Protein AF-U5SC00-F1 (afdb_monomer_lite)

Organism: NCBI:txid1266845

Sequence (698 aa):
MKDIFKDYSLEQFNSDINGLIKDEAVNNIKLFAATDEAKISVVLKPIDDKNFYYGLHPCFSSEKMIDLLFKSKITTGYDFWRVIFKEQIENNWFKISKFKHFDNSFNIEQSELETILLGKSILQMASHFGFRFQCKDTVAEELKGLLARFWREETTDSKYNTNKHYFSKEKTFFCQSGKNQKGTYIDFLGFWPKVIIDKLDKEIHIRIDNNVEPGELSIEKIIESKLKSKKYITLNELYGMSNKSTNLFSEDKFKLRDGNIYYSGTMPRVTEIKYVTDHPSSEQIKYLIMHVERTTFATVDCMDNPMIMLHPLFGEWYKGRPLYDFLLDFDRYEDKMQSEYLYKQKEDDNVNQTVSEEKENENKYQTVYEKKEIENINDYLERSFNTHTVAVSANLETADHYLLVGKRGKGTIDDGEYYCSVNGQSEFNDENVSFYQDSVYEDLPTLDFNSKKRLDLNNEIQRETIAELGISMFEQDWQYYGVSYLSINNKKNDVKSDGESYENASKVSKRRMHFNVLTYNKSYSNFEEVYTNHENVTEKFENSLIEGIRLNLYKDWKEFTKSSIEKISSFAYDHSGIVSFSILSITMVINIINKKSSSDITSMGITDFFEVIVVFLYIVVVTAKWVSNKDVRQHRRTVRFNSRKFKDDASNKNNSLSKLFNKFNFSKHLINKKEEDFQMHVILKVMMGLYFLQKKEK

pLDDT: mean 80.46, std 15.37, range [36.88, 97.94]

Secondary structure (DSSP, 8-state):
-TTTTTSS-HHHHHHHHHHHHTTSSS-EEEEEEE-SSSEEEEEEEE-S-TT--BEE-TT--HHHHHHHHHHTT--SHHHHHHHHHHHHHHH--EE----TT--GGG-S-HHHHHHHHHHHHHHHHHTTEEEEEEE-HHHHHHHHHHHHHHHHHHH-SGGGTT-TTSS-TT-BTTEEEEEETTEEEEEEES---HHHHHHHTTTEEEE--TTS-TTEEEEEE--GGGTTSTTEE-HHHHTT-SSSS-THHHHTT-EE-SSS-----EEEEEEEEEEES--TT-TTEEEEEEEEEEEEHHHHHHHH-GGGGGSGGGGSEETTEEHHHHHHHHHHHHHHHIIIIIS-----TTHHHHHHHHTT-HHHHHHHHHHHHHHHHHHHHTT--S--EEEEEEEEE-TTSPEEEEEEPTTSTTTT-EE-SEEEE--B--TT-THHHHS-GGGS--B-TT-SS-EESHHHHHHHHHHHH----BSSSPEEEEEEEEE--THHHHTTSTT--GGG--------EEEEEEEEEEBSS-HHHHHHHGGGSTTTTTEEEEEEEEEEEESSHHHHHHHHHHHHHHHHHHTHHHHHHHHHHHHHHHHHHHHHTSS-GGG--HHHHHHHHHHHHHHHHHHHHHHHTHHHHHTEEEEEEEHHHHHHHHHSSS-HHHHHHHHHHHGGGGS-S-PPP--B-HHHHHHHHHHHHHHH--

Structure (mmCIF, N/CA/C/O backbone):
data_AF-U5SC00-F1
#
_entry.id   AF-U5SC00-F1
#
loop_
_atom_site.group_PDB
_atom_site.id
_atom_site.type_symbol
_atom_site.label_atom_id
_atom_site.label_alt_id
_atom_site.label_comp_id
_atom_site.label_asym_id
_atom_site.label_entity_id
_atom_site.label_seq_id
_atom_site.pdbx_PDB_ins_code
_atom_site.Cartn_x
_atom_site.Cartn_y
_atom_site.Cartn_z
_atom_site.occupancy
_atom_site.B_iso_or_equiv
_atom_site.auth_seq_id
_atom_site.auth_comp_id
_atom_site.auth_asym_id
_atom_site.auth_atom_id
_atom_site.pdbx_PDB_model_num
ATOM 1 N N . MET A 1 1 ? -19.521 6.634 19.846 1.00 52.59 1 MET A N 1
ATOM 2 C CA . MET A 1 1 ? -19.533 7.129 18.449 1.00 52.59 1 MET A CA 1
ATOM 3 C C . MET A 1 1 ? -20.313 8.423 18.406 1.00 52.59 1 MET A C 1
ATOM 5 O O . MET A 1 1 ? -19.688 9.430 18.128 1.00 52.59 1 MET A O 1
ATOM 9 N N . LYS A 1 2 ? -21.604 8.409 18.793 1.00 47.53 2 LYS A N 1
ATOM 10 C CA . LYS A 1 2 ? -22.436 9.610 19.006 1.00 47.53 2 LYS A CA 1
ATOM 11 C C . LYS A 1 2 ? -21.741 10.724 19.807 1.00 47.53 2 LYS A C 1
ATOM 13 O O . LYS A 1 2 ? -22.011 11.889 19.559 1.00 47.53 2 LYS A O 1
ATOM 18 N N . ASP A 1 3 ? -20.841 10.385 20.732 1.00 52.66 3 ASP A N 1
ATOM 19 C CA . ASP A 1 3 ? -20.200 11.362 21.609 1.00 52.66 3 ASP A CA 1
ATOM 20 C C . ASP A 1 3 ? -18.695 11.611 21.267 1.00 52.66 3 ASP A C 1
ATOM 22 O O . ASP A 1 3 ? -18.037 12.339 22.011 1.00 52.66 3 ASP A O 1
ATOM 26 N N . ILE A 1 4 ? -18.143 11.069 20.149 1.00 60.84 4 ILE A N 1
ATOM 27 C CA . ILE A 1 4 ? -16.684 11.137 19.812 1.00 60.84 4 ILE A CA 1
ATOM 28 C C . ILE A 1 4 ? -16.297 12.554 19.445 1.00 60.84 4 ILE A C 1
ATOM 30 O O . ILE A 1 4 ? -15.314 13.091 19.960 1.00 60.84 4 ILE A O 1
ATOM 34 N N . PHE A 1 5 ? -17.089 13.140 18.550 1.00 64.44 5 PHE A N 1
ATOM 35 C CA . PHE A 1 5 ? -16.853 14.467 17.996 1.00 64.44 5 PHE A CA 1
ATOM 36 C C . PHE A 1 5 ? -17.624 15.567 18.726 1.00 64.44 5 PHE A C 1
ATOM 38 O O . PHE A 1 5 ? -17.497 16.733 18.372 1.00 64.44 5 PHE A O 1
ATOM 45 N N . LYS A 1 6 ? -18.358 15.218 19.790 1.00 65.75 6 LYS A N 1
ATOM 46 C CA . LYS A 1 6 ? -19.123 16.178 20.591 1.00 65.75 6 LYS A CA 1
ATOM 47 C C . LYS A 1 6 ? -18.227 17.175 21.331 1.00 65.75 6 LYS A C 1
ATOM 49 O O . LYS A 1 6 ? -18.517 18.353 21.363 1.00 65.75 6 LYS A O 1
ATOM 54 N N . ASP A 1 7 ? -17.111 16.707 21.893 1.00 67.12 7 ASP A N 1
ATOM 55 C CA . ASP A 1 7 ? -16.154 17.560 22.623 1.00 67.12 7 ASP A CA 1
ATOM 56 C C . ASP A 1 7 ? -14.838 17.776 21.840 1.00 67.12 7 ASP A C 1
ATOM 58 O O . ASP A 1 7 ? -13.871 18.330 22.374 1.00 67.12 7 ASP A O 1
ATOM 62 N N . TYR A 1 8 ? -14.731 17.246 20.617 1.00 75.50 8 TYR A N 1
ATOM 63 C CA . TYR A 1 8 ? -13.475 17.189 19.867 1.00 75.50 8 TYR A CA 1
ATOM 64 C C . TYR A 1 8 ? -13.745 17.181 18.361 1.00 75.50 8 TYR A C 1
ATOM 66 O O . TYR A 1 8 ? -13.975 16.125 17.785 1.00 75.50 8 TYR A O 1
ATOM 74 N N . SER A 1 9 ? -13.746 18.356 17.726 1.00 80.12 9 SER A N 1
ATOM 75 C CA . SER A 1 9 ? -14.148 18.500 16.322 1.00 80.12 9 SER A CA 1
ATOM 76 C C . SER A 1 9 ? -13.237 17.743 15.348 1.00 80.12 9 SER A C 1
ATOM 78 O O . SER A 1 9 ? -12.054 17.506 15.611 1.00 80.12 9 SER A O 1
ATOM 80 N N . LEU A 1 10 ? -13.783 17.412 14.174 1.00 86.19 10 LEU A N 1
ATOM 81 C CA . LEU A 1 10 ? -13.036 16.797 13.073 1.00 86.19 10 LEU A CA 1
ATOM 82 C C . LEU A 1 10 ? -11.806 17.627 12.664 1.00 86.19 10 LEU A C 1
ATOM 84 O O . LEU A 1 10 ? -10.724 17.088 12.439 1.00 86.19 10 LEU A O 1
ATOM 88 N N . GLU A 1 11 ? -11.958 18.951 12.635 1.00 85.12 11 GLU A N 1
ATOM 89 C CA . GLU A 1 11 ? -10.871 19.894 12.372 1.00 85.12 11 GLU A CA 1
ATOM 90 C C . GLU A 1 11 ? -9.758 19.796 13.427 1.00 85.12 11 GLU A C 1
ATOM 92 O O . GLU A 1 11 ? -8.579 19.717 13.074 1.00 85.12 11 GLU A O 1
ATOM 97 N N . GLN A 1 12 ? -10.115 19.733 14.717 1.00 83.62 12 GLN A N 1
ATOM 98 C CA . GLN A 1 12 ? -9.138 19.581 15.797 1.00 83.62 12 GLN A CA 1
ATOM 99 C C . GLN A 1 12 ? -8.414 18.232 15.707 1.00 83.62 12 GLN A C 1
ATOM 101 O O . GLN A 1 12 ? -7.193 18.191 15.862 1.00 83.62 12 GLN A O 1
ATOM 106 N N . PHE A 1 13 ? -9.137 17.147 15.404 1.00 87.62 13 PHE A N 1
ATOM 107 C CA . PHE A 1 13 ? -8.545 15.826 15.175 1.00 87.62 13 PHE A CA 1
ATOM 108 C C . PHE A 1 13 ? -7.519 15.868 14.034 1.00 87.62 13 PHE A C 1
ATOM 110 O O . PHE A 1 13 ? -6.383 15.420 14.203 1.00 87.62 13 PHE A O 1
ATOM 117 N N . ASN A 1 14 ? -7.884 16.462 12.895 1.00 90.00 14 ASN A N 1
ATOM 118 C CA . ASN A 1 14 ? -6.987 16.616 11.751 1.00 90.00 14 ASN A CA 1
ATOM 119 C C . ASN A 1 14 ? -5.764 17.476 12.088 1.00 90.00 14 ASN A C 1
ATOM 121 O O . ASN A 1 14 ? -4.651 17.128 11.691 1.00 90.00 14 ASN A O 1
ATOM 125 N N . SER A 1 15 ? -5.940 18.575 12.823 1.00 86.88 15 SER A N 1
ATOM 126 C CA . SER A 1 15 ? -4.836 19.434 13.266 1.00 86.88 15 SER A CA 1
ATOM 127 C C . SER A 1 15 ? -3.856 18.675 14.167 1.00 86.88 15 SER A C 1
ATOM 129 O O . SER A 1 15 ? -2.646 18.688 13.923 1.00 86.88 15 SER A O 1
ATOM 131 N N . ASP A 1 16 ? -4.364 17.973 15.182 1.00 86.12 16 ASP A N 1
ATOM 132 C CA . ASP A 1 16 ? -3.537 17.242 16.144 1.00 86.12 16 ASP A CA 1
ATOM 133 C C . ASP A 1 16 ? -2.771 16.094 15.468 1.00 86.12 16 ASP A C 1
ATOM 135 O O . ASP A 1 16 ? -1.564 15.957 15.689 1.00 86.12 16 ASP A O 1
ATOM 139 N N . ILE A 1 17 ? -3.428 15.315 14.595 1.00 89.56 17 ILE A N 1
ATOM 140 C CA . ILE A 1 17 ? -2.780 14.234 13.837 1.00 89.56 17 ILE A CA 1
ATOM 141 C C . ILE A 1 17 ? -1.730 14.785 12.865 1.00 89.56 17 ILE A C 1
ATOM 143 O O . ILE A 1 17 ? -0.603 14.291 12.864 1.00 89.56 17 ILE A O 1
ATOM 147 N N . ASN A 1 18 ? -2.035 15.826 12.082 1.00 88.25 18 ASN A N 1
ATOM 148 C CA . ASN A 1 18 ? -1.049 16.415 11.165 1.00 88.25 18 ASN A CA 1
ATOM 149 C C . ASN A 1 18 ? 0.158 17.000 11.911 1.00 88.25 18 ASN A C 1
ATOM 151 O O . ASN A 1 18 ? 1.280 16.941 11.410 1.00 88.25 18 ASN A O 1
ATOM 155 N N . GLY A 1 19 ? -0.040 17.506 13.133 1.00 86.12 19 GLY A N 1
ATOM 156 C CA . GLY A 1 19 ? 1.055 17.912 14.012 1.00 86.12 19 GLY A CA 1
ATOM 157 C C . GLY A 1 19 ? 1.974 16.755 14.429 1.00 86.12 19 GLY A C 1
ATOM 158 O O . GLY A 1 19 ? 3.167 16.982 14.631 1.00 86.12 19 GLY A O 1
ATOM 159 N N . LEU A 1 20 ? 1.443 15.531 14.532 1.00 86.19 20 LEU A N 1
ATOM 160 C CA . LEU A 1 20 ? 2.174 14.325 14.944 1.00 86.19 20 LEU A CA 1
ATOM 161 C C . LEU A 1 20 ? 2.947 13.643 13.817 1.00 86.19 20 LEU A C 1
ATOM 163 O O . LEU A 1 20 ? 3.914 12.942 14.105 1.00 86.19 20 LEU A O 1
ATOM 167 N N . ILE A 1 21 ? 2.511 13.808 12.569 1.00 88.25 21 ILE A N 1
ATOM 168 C CA . ILE A 1 21 ? 3.099 13.119 11.407 1.00 88.25 21 ILE A CA 1
ATOM 169 C C . ILE A 1 21 ? 3.927 14.048 10.515 1.00 88.25 21 ILE A C 1
ATOM 171 O O . ILE A 1 21 ? 4.448 13.630 9.490 1.00 88.25 21 ILE A O 1
ATOM 175 N N . LYS A 1 22 ? 4.043 15.333 10.871 1.00 84.56 22 LYS A N 1
ATOM 176 C CA . LYS A 1 22 ? 4.658 16.364 10.019 1.00 84.56 22 LYS A CA 1
ATOM 177 C C . LYS A 1 22 ? 6.087 16.042 9.551 1.00 84.56 22 LYS A C 1
ATOM 179 O O . LYS A 1 22 ? 6.480 16.547 8.504 1.00 84.56 22 LYS A O 1
ATOM 184 N N . ASP A 1 23 ? 6.827 15.251 10.329 1.00 82.81 23 ASP A N 1
ATOM 185 C CA . ASP A 1 23 ? 8.231 14.889 10.094 1.00 82.81 23 ASP A CA 1
ATOM 186 C C . ASP A 1 23 ? 8.385 13.453 9.540 1.00 82.81 23 ASP A C 1
ATOM 188 O O . ASP A 1 23 ? 9.501 12.951 9.418 1.00 82.81 23 ASP A O 1
ATOM 192 N N . GLU A 1 24 ? 7.276 12.774 9.228 1.00 85.19 24 GLU A N 1
ATOM 193 C CA . GLU A 1 24 ? 7.261 11.402 8.706 1.00 85.19 24 GLU A CA 1
ATOM 194 C C . GLU A 1 24 ? 7.259 11.377 7.173 1.00 85.19 24 GLU A C 1
ATOM 196 O O . GLU A 1 24 ? 7.044 12.395 6.517 1.00 85.19 24 GLU A O 1
ATOM 201 N N . ALA A 1 25 ? 7.520 10.207 6.576 1.00 82.12 25 ALA A N 1
ATOM 202 C CA . ALA A 1 25 ? 7.511 10.057 5.117 1.00 82.12 25 ALA A CA 1
ATOM 203 C C . ALA A 1 25 ? 6.129 10.385 4.529 1.00 82.12 25 ALA A C 1
ATOM 205 O O . ALA A 1 25 ? 6.012 11.105 3.539 1.00 82.12 25 ALA A O 1
ATOM 206 N N . VAL A 1 26 ? 5.087 9.887 5.190 1.00 85.81 26 VAL A N 1
ATOM 207 C CA . VAL A 1 26 ? 3.710 10.326 5.008 1.00 85.81 26 VAL A CA 1
ATOM 208 C C . VAL A 1 26 ? 3.458 11.471 5.982 1.00 85.81 26 VAL A C 1
ATOM 210 O O . VAL A 1 26 ? 3.381 11.263 7.187 1.00 85.81 26 VAL A O 1
ATOM 213 N N . ASN A 1 27 ? 3.307 12.683 5.459 1.00 85.06 27 ASN A N 1
ATOM 214 C CA . ASN A 1 27 ? 3.273 13.912 6.262 1.00 85.06 27 ASN A CA 1
ATOM 215 C C . ASN A 1 27 ? 1.967 14.713 6.117 1.00 85.06 27 ASN A C 1
ATOM 217 O O . ASN A 1 27 ? 1.901 15.883 6.526 1.00 85.06 27 ASN A O 1
ATOM 221 N N . ASN A 1 28 ? 0.946 14.097 5.516 1.00 90.62 28 ASN A N 1
ATOM 222 C CA . ASN A 1 28 ? -0.403 14.626 5.426 1.00 90.62 28 ASN A CA 1
ATOM 223 C C . ASN A 1 28 ? -1.436 13.494 5.536 1.00 90.62 28 ASN A C 1
ATOM 225 O O . ASN A 1 28 ? -1.425 12.536 4.765 1.00 90.62 28 ASN A O 1
ATOM 229 N N . ILE A 1 29 ? -2.361 13.634 6.479 1.00 92.06 29 ILE A N 1
ATOM 230 C CA . ILE A 1 29 ? -3.550 12.790 6.580 1.00 92.06 29 ILE A CA 1
ATOM 231 C C . ILE A 1 29 ? -4.717 13.652 7.031 1.00 92.06 29 ILE A C 1
ATOM 233 O O . ILE A 1 29 ? -4.581 14.489 7.927 1.00 92.06 29 ILE A O 1
ATOM 237 N N . LYS A 1 30 ? -5.878 13.455 6.417 1.00 92.44 30 LYS A N 1
ATOM 238 C CA . LYS A 1 30 ? -7.106 14.111 6.857 1.00 92.44 30 LYS A CA 1
ATOM 239 C C . LYS A 1 30 ? -8.255 13.129 6.867 1.00 92.44 30 LYS A C 1
ATOM 241 O O . LYS A 1 30 ? -8.535 12.481 5.863 1.00 92.44 30 LYS A O 1
ATOM 246 N N . LEU A 1 31 ? -8.939 13.059 7.999 1.00 94.38 31 LEU A N 1
ATOM 247 C CA . LEU A 1 31 ? -10.283 12.521 8.101 1.00 94.38 31 LEU A CA 1
ATOM 248 C C . LEU A 1 31 ? -11.230 13.588 7.537 1.00 94.38 31 LEU A C 1
ATOM 250 O O . LEU A 1 31 ? -11.350 14.669 8.109 1.00 94.38 31 LEU A O 1
ATOM 254 N N . PHE A 1 32 ? -11.839 13.332 6.382 1.00 93.56 32 PHE A N 1
ATOM 255 C CA . PHE A 1 32 ? -12.700 14.314 5.705 1.00 93.56 32 PHE A CA 1
ATOM 256 C C . PHE A 1 32 ? -14.188 14.033 5.912 1.00 93.56 32 PHE A C 1
ATOM 258 O O . PHE A 1 32 ? -15.024 14.872 5.596 1.00 93.56 32 PHE A O 1
ATOM 265 N N . ALA A 1 33 ? -14.518 12.863 6.457 1.00 91.81 33 ALA A N 1
ATOM 266 C CA . ALA A 1 33 ? -15.856 12.526 6.898 1.00 91.81 33 ALA A CA 1
ATOM 267 C C . ALA A 1 33 ? -15.788 11.601 8.107 1.00 91.81 33 ALA A C 1
ATOM 269 O O . ALA A 1 33 ? -14.998 10.652 8.124 1.00 91.81 33 ALA A O 1
ATOM 270 N N . ALA A 1 34 ? -16.628 11.857 9.104 1.00 89.81 34 ALA A N 1
ATOM 271 C CA . ALA A 1 34 ? -16.665 11.058 10.316 1.00 89.81 34 ALA A CA 1
ATOM 272 C C . ALA A 1 34 ? -18.096 10.764 10.772 1.00 89.81 34 ALA A C 1
ATOM 274 O O . ALA A 1 34 ? -19.040 11.513 10.511 1.00 89.81 34 ALA A O 1
ATOM 275 N N . THR A 1 35 ? -18.237 9.646 11.477 1.00 82.88 35 THR A N 1
ATOM 276 C CA . THR A 1 35 ? -19.487 9.259 12.130 1.00 82.88 35 THR A CA 1
ATOM 277 C C . THR A 1 35 ? -19.681 10.107 13.380 1.00 82.88 35 THR A C 1
ATOM 279 O O . THR A 1 35 ? -18.837 10.085 14.278 1.00 82.88 35 THR A O 1
ATOM 282 N N . ASP A 1 36 ? -20.795 10.827 13.437 1.00 78.25 36 ASP A N 1
ATOM 283 C CA . ASP A 1 36 ? -21.226 11.674 14.548 1.00 78.25 36 ASP A CA 1
ATOM 284 C C . ASP A 1 36 ? -22.565 11.154 15.112 1.00 78.25 36 ASP A C 1
ATOM 286 O O . ASP A 1 36 ? -22.657 9.987 15.511 1.00 78.25 36 ASP A O 1
ATOM 290 N N . GLU A 1 37 ? -23.609 11.987 15.165 1.00 71.50 37 GLU A N 1
ATOM 291 C CA . GLU A 1 37 ? -24.974 11.544 15.459 1.00 71.50 37 GLU A CA 1
ATOM 292 C C . GLU A 1 37 ? -25.574 10.689 14.334 1.00 71.50 37 GLU A C 1
ATOM 294 O O . GLU A 1 37 ? -26.415 9.827 14.606 1.00 71.50 37 GLU A O 1
ATOM 299 N N . ALA A 1 38 ? -25.131 10.890 13.091 1.00 72.56 38 ALA A N 1
ATOM 300 C CA . ALA A 1 38 ? -25.571 10.120 11.939 1.00 72.56 38 ALA A CA 1
ATOM 301 C C . ALA A 1 38 ? -24.686 8.884 11.724 1.00 72.56 38 ALA A C 1
ATOM 303 O O . ALA A 1 38 ? -23.466 8.923 11.899 1.00 72.56 38 ALA A O 1
ATOM 304 N N . LYS A 1 39 ? -25.282 7.773 11.272 1.00 85.19 39 LYS A N 1
ATOM 305 C CA . LYS A 1 39 ? -24.492 6.644 10.750 1.00 85.19 39 LYS A CA 1
ATOM 306 C C . LYS A 1 39 ? -23.832 7.076 9.443 1.00 85.19 39 LYS A C 1
ATOM 308 O O . LYS A 1 39 ? -24.478 7.724 8.628 1.00 85.19 39 LYS A O 1
ATOM 313 N N . ILE A 1 40 ? -22.591 6.673 9.198 1.00 89.31 40 ILE A N 1
ATOM 314 C CA . ILE A 1 40 ? -21.969 6.857 7.884 1.00 89.31 40 ILE A CA 1
ATOM 315 C C . ILE A 1 40 ? -22.128 5.589 7.044 1.00 89.31 40 ILE A C 1
ATOM 317 O O . ILE A 1 40 ? -22.055 4.468 7.550 1.00 89.31 40 ILE A O 1
ATOM 321 N N . SER A 1 41 ? -22.375 5.771 5.754 1.00 91.50 41 SER A N 1
ATOM 322 C CA . SER A 1 41 ? -22.471 4.701 4.774 1.00 91.50 41 SER A CA 1
ATOM 323 C C . SER A 1 41 ? -21.573 5.044 3.598 1.00 91.50 41 SER A C 1
ATOM 325 O O . SER A 1 41 ? -21.760 6.089 2.978 1.00 91.50 41 SER A O 1
ATOM 327 N N . VAL A 1 42 ? -20.601 4.185 3.305 1.00 94.75 42 VAL A N 1
ATOM 328 C CA . VAL A 1 42 ? -19.637 4.396 2.221 1.00 94.75 42 VAL A CA 1
ATOM 329 C C . VAL A 1 42 ? -19.865 3.330 1.165 1.00 94.75 42 VAL A C 1
ATOM 331 O O . VAL A 1 42 ? -19.912 2.146 1.487 1.00 94.75 42 VAL A O 1
ATOM 334 N N . VAL A 1 43 ? -20.034 3.753 -0.084 1.00 95.75 43 VAL A N 1
ATOM 335 C CA . VAL A 1 43 ? -20.238 2.850 -1.220 1.00 95.75 43 VAL A CA 1
ATOM 336 C C . VAL A 1 43 ? -19.346 3.236 -2.379 1.00 95.75 43 VAL A C 1
ATOM 338 O O . VAL A 1 43 ? -19.065 4.418 -2.596 1.00 95.75 43 VAL A O 1
ATOM 341 N N . LEU A 1 44 ? -18.960 2.234 -3.159 1.00 97.56 44 LEU A N 1
ATOM 342 C CA . LEU A 1 44 ? -18.310 2.452 -4.440 1.00 97.56 44 LEU A CA 1
ATOM 343 C C . LEU A 1 44 ? -19.360 2.473 -5.554 1.00 97.56 44 LEU A C 1
ATOM 345 O O . LEU A 1 44 ? -20.309 1.685 -5.561 1.00 97.56 44 LEU A O 1
ATOM 349 N N . LYS A 1 45 ? -19.188 3.381 -6.512 1.00 96.75 45 LYS A N 1
ATOM 350 C CA . LYS A 1 45 ? -20.005 3.460 -7.721 1.00 96.75 45 LYS A CA 1
ATOM 351 C C . LYS A 1 45 ? -19.100 3.421 -8.955 1.00 96.75 45 LYS A C 1
ATOM 353 O O . LYS A 1 45 ? -18.494 4.443 -9.277 1.00 96.75 45 LYS A O 1
ATOM 358 N N . PRO A 1 46 ? -19.018 2.273 -9.645 1.00 96.00 46 PRO A N 1
ATOM 359 C CA . PRO A 1 46 ? -18.300 2.157 -10.907 1.00 96.00 46 PRO A CA 1
ATOM 360 C C . PRO A 1 46 ? -18.783 3.189 -11.930 1.00 96.00 46 PRO A C 1
ATOM 362 O O . PRO A 1 46 ? -19.970 3.536 -11.957 1.00 96.00 46 PRO A O 1
ATOM 365 N N . ILE A 1 47 ? -17.873 3.673 -12.773 1.00 93.50 47 ILE A N 1
ATOM 366 C CA . ILE A 1 47 ? -18.238 4.412 -13.985 1.00 93.50 47 ILE A CA 1
ATOM 367 C C . ILE A 1 47 ? -19.008 3.507 -14.961 1.00 93.50 47 ILE A C 1
ATOM 369 O O . ILE A 1 47 ? -18.894 2.283 -14.924 1.00 93.50 47 ILE A O 1
ATOM 373 N N . ASP A 1 48 ? -19.777 4.114 -15.865 1.00 90.12 48 ASP A N 1
ATOM 374 C CA . ASP A 1 48 ? -20.622 3.359 -16.800 1.00 90.12 48 ASP A CA 1
ATOM 375 C C . ASP A 1 48 ? -19.812 2.593 -17.868 1.00 90.12 48 ASP A C 1
ATOM 377 O O . ASP A 1 48 ? -20.303 1.610 -18.430 1.00 90.12 48 ASP A O 1
ATOM 381 N N . ASP A 1 49 ? -18.570 3.011 -18.152 1.00 91.31 49 ASP A N 1
ATOM 382 C CA . ASP A 1 49 ? -17.695 2.325 -19.108 1.00 91.31 49 ASP A CA 1
ATOM 383 C C . ASP A 1 49 ? -17.042 1.081 -18.487 1.00 91.31 49 ASP A C 1
ATOM 385 O O . ASP A 1 49 ? -15.966 1.118 -17.885 1.00 91.31 49 ASP A O 1
ATOM 389 N N . LYS A 1 50 ? -17.708 -0.055 -18.693 1.00 87.81 50 LYS A N 1
ATOM 390 C CA . LYS A 1 50 ? -17.314 -1.380 -18.200 1.00 87.81 50 LYS A CA 1
ATOM 391 C C . LYS A 1 50 ? -16.024 -1.942 -18.786 1.00 87.81 50 LYS A C 1
ATOM 393 O O . LYS A 1 50 ? -15.545 -2.946 -18.274 1.00 87.81 50 LYS A O 1
ATOM 398 N N . ASN A 1 51 ? -15.468 -1.348 -19.840 1.00 89.69 51 ASN A N 1
ATOM 399 C CA . ASN A 1 51 ? -14.233 -1.819 -20.479 1.00 89.69 51 ASN A CA 1
ATOM 400 C C . ASN A 1 51 ? -13.061 -0.860 -20.255 1.00 89.69 51 ASN A C 1
ATOM 402 O O . ASN A 1 51 ? -11.953 -1.109 -20.729 1.00 89.69 51 ASN A O 1
ATOM 406 N N . PHE A 1 52 ? -13.295 0.240 -19.544 1.00 93.44 52 PHE A N 1
ATOM 407 C CA . PHE A 1 52 ? -12.254 1.204 -19.259 1.00 93.44 52 PHE A CA 1
ATOM 408 C C . PHE A 1 52 ? -11.356 0.731 -18.110 1.00 93.44 52 PHE A C 1
ATOM 410 O O . PHE A 1 52 ? -11.835 0.211 -17.095 1.00 93.44 52 PHE A O 1
ATOM 417 N N . TYR A 1 53 ? -10.056 0.944 -18.301 1.00 94.88 53 TYR A N 1
ATOM 418 C CA . TYR A 1 53 ? -9.010 0.827 -17.295 1.00 94.88 53 TYR A CA 1
ATOM 419 C C . TYR A 1 53 ? -8.161 2.091 -17.380 1.00 94.88 53 TYR A C 1
ATOM 421 O O . TYR A 1 53 ? -7.720 2.474 -18.465 1.00 94.88 53 TYR A O 1
ATOM 429 N N . TYR A 1 54 ? -7.951 2.727 -16.238 1.00 96.19 54 TYR A N 1
ATOM 430 C CA . TYR A 1 54 ? -6.988 3.790 -16.058 1.00 96.19 54 TYR A CA 1
ATOM 431 C C . TYR A 1 54 ? -5.591 3.195 -15.902 1.00 96.19 54 TYR A C 1
ATOM 433 O O . TYR A 1 54 ? -5.352 2.316 -15.076 1.00 96.19 54 TYR A O 1
ATOM 441 N N . GLY A 1 55 ? -4.665 3.707 -16.693 1.00 95.75 55 GLY A N 1
ATOM 442 C CA . GLY A 1 55 ? -3.297 3.247 -16.791 1.00 95.75 55 GLY A CA 1
ATOM 443 C C . GLY A 1 55 ? -3.134 1.991 -17.633 1.00 95.75 55 GLY A C 1
ATOM 444 O O . GLY A 1 55 ? -3.764 1.833 -18.679 1.00 95.75 55 GLY A O 1
ATOM 445 N N . LEU A 1 56 ? -2.228 1.127 -17.187 1.00 95.62 56 LEU A N 1
ATOM 446 C CA . LEU A 1 56 ? -1.848 -0.110 -17.847 1.00 95.62 56 LEU A CA 1
ATOM 447 C C . LEU A 1 56 ? -2.949 -1.164 -17.704 1.00 95.62 56 LEU A C 1
ATOM 449 O O . LEU A 1 56 ? -3.361 -1.491 -16.591 1.00 95.62 56 LEU A O 1
ATOM 453 N N . HIS A 1 57 ? -3.377 -1.737 -18.826 1.00 95.00 57 HIS A N 1
ATOM 454 C CA . HIS A 1 57 ? -4.376 -2.802 -18.878 1.00 95.00 57 HIS A CA 1
ATOM 455 C C . HIS A 1 57 ? -3.913 -4.070 -18.123 1.00 95.00 57 HIS A C 1
ATOM 457 O O . HIS A 1 57 ? -2.762 -4.478 -18.295 1.00 95.00 57 HIS A O 1
ATOM 463 N N . PRO A 1 58 ? -4.785 -4.761 -17.357 1.00 92.38 58 PRO A N 1
ATOM 464 C CA . PRO A 1 58 ? -4.400 -5.941 -16.564 1.00 92.38 58 PRO A CA 1
ATOM 465 C C . PRO A 1 58 ? -3.884 -7.124 -17.398 1.00 92.38 58 PRO A C 1
ATOM 467 O O . PRO A 1 58 ? -3.011 -7.853 -16.940 1.00 92.38 58 PRO A O 1
ATOM 470 N N . CYS A 1 59 ? -4.332 -7.273 -18.653 1.00 91.50 59 CYS A N 1
ATOM 471 C CA . CYS A 1 59 ? -3.773 -8.272 -19.582 1.00 91.50 59 CYS A CA 1
ATOM 472 C C . CYS A 1 59 ? -2.289 -8.061 -19.929 1.00 91.50 59 CYS A C 1
ATOM 474 O O . CYS A 1 59 ? -1.678 -8.949 -20.525 1.00 91.50 59 CYS A O 1
ATOM 476 N N . PHE A 1 60 ? -1.704 -6.897 -19.628 1.00 92.44 60 PHE A N 1
ATOM 477 C CA . PHE A 1 60 ? -0.271 -6.691 -19.797 1.00 92.44 60 PHE A CA 1
ATOM 478 C C . PHE A 1 60 ? 0.477 -7.381 -18.646 1.00 92.44 60 PHE A C 1
ATOM 480 O O . PHE A 1 60 ? 0.784 -6.777 -17.618 1.00 92.44 60 PHE A O 1
ATOM 487 N N . SER A 1 61 ? 0.724 -8.681 -18.808 1.00 88.69 61 SER A N 1
ATOM 488 C CA . SER A 1 61 ? 1.357 -9.520 -17.790 1.00 88.69 61 SER A CA 1
ATOM 489 C C . SER A 1 61 ? 2.881 -9.354 -17.733 1.00 88.69 61 SER A C 1
ATOM 491 O O . SER A 1 61 ? 3.507 -8.744 -18.609 1.00 88.69 61 SER A O 1
ATOM 493 N N . SER A 1 62 ? 3.505 -9.940 -16.709 1.00 86.88 62 SER A N 1
ATOM 494 C CA . SER A 1 62 ? 4.966 -10.025 -16.611 1.00 86.88 62 SER A CA 1
ATOM 495 C C . SER A 1 62 ? 5.568 -10.825 -17.771 1.00 86.88 62 SER A C 1
ATOM 497 O O . SER A 1 62 ? 6.614 -10.443 -18.287 1.00 86.88 62 SER A O 1
ATOM 499 N N . GLU A 1 63 ? 4.896 -11.870 -18.262 1.00 87.69 63 GLU A N 1
ATOM 500 C CA . GLU A 1 63 ? 5.326 -12.622 -19.446 1.00 87.69 63 GLU A CA 1
ATOM 501 C C . GLU A 1 63 ? 5.299 -11.742 -20.697 1.00 87.69 63 GLU A C 1
ATOM 503 O O . GLU A 1 63 ? 6.265 -11.725 -21.455 1.00 87.69 63 GLU A O 1
ATOM 508 N N . LYS A 1 64 ? 4.237 -10.947 -20.893 1.00 90.75 64 LYS A N 1
ATOM 509 C CA . LYS A 1 64 ? 4.149 -10.000 -22.017 1.00 90.75 64 LYS A CA 1
ATOM 510 C C . LYS A 1 64 ? 5.246 -8.935 -21.938 1.00 90.75 64 LYS A C 1
ATOM 512 O O . LYS A 1 64 ? 5.825 -8.587 -22.968 1.00 90.75 64 LYS A O 1
ATOM 517 N N . MET A 1 65 ? 5.561 -8.445 -20.738 1.00 92.44 65 MET A N 1
ATOM 518 C CA . MET A 1 65 ? 6.684 -7.533 -20.504 1.00 92.44 65 MET A CA 1
ATOM 519 C C . MET A 1 65 ? 8.026 -8.181 -20.885 1.00 92.44 65 MET A C 1
ATOM 521 O O . MET A 1 65 ? 8.807 -7.576 -21.619 1.00 92.44 65 MET A O 1
ATOM 525 N N . ILE A 1 66 ? 8.294 -9.405 -20.417 1.00 89.06 66 ILE A N 1
ATOM 526 C CA . ILE A 1 66 ? 9.522 -10.160 -20.722 1.00 89.06 66 ILE A CA 1
ATOM 527 C C . ILE A 1 66 ? 9.635 -10.394 -22.232 1.00 89.06 66 ILE A C 1
ATOM 529 O O . ILE A 1 66 ? 10.666 -10.081 -22.832 1.00 89.06 66 ILE A O 1
ATOM 533 N N . ASP A 1 67 ? 8.557 -10.852 -22.862 1.00 88.81 67 ASP A N 1
ATOM 534 C CA . ASP A 1 67 ? 8.474 -11.058 -24.305 1.00 88.81 67 ASP A CA 1
ATOM 535 C C . ASP A 1 67 ? 8.799 -9.776 -25.072 1.00 88.81 67 ASP A C 1
ATOM 537 O O . ASP A 1 67 ? 9.625 -9.785 -25.987 1.00 88.81 67 ASP A O 1
ATOM 541 N N . LEU A 1 68 ? 8.193 -8.654 -24.678 1.00 91.38 68 LEU A N 1
ATOM 542 C CA . LEU A 1 68 ? 8.432 -7.359 -25.304 1.00 91.38 68 LEU A CA 1
ATOM 543 C C . LEU A 1 68 ? 9.908 -6.963 -25.205 1.00 91.38 68 LEU A C 1
ATOM 545 O O . LEU A 1 68 ? 10.491 -6.555 -26.214 1.00 91.38 68 LEU A O 1
ATOM 549 N N . LEU A 1 69 ? 10.518 -7.107 -24.026 1.00 88.75 69 LEU A N 1
ATOM 550 C CA . LEU A 1 69 ? 11.893 -6.678 -23.768 1.00 88.75 69 LEU A CA 1
ATOM 551 C C . LEU A 1 69 ? 12.939 -7.556 -24.473 1.00 88.75 69 LEU A C 1
ATOM 553 O O . LEU A 1 69 ? 13.899 -7.024 -25.034 1.00 88.75 69 LEU A O 1
ATOM 557 N N . PHE A 1 70 ? 12.757 -8.880 -24.492 1.00 85.88 70 PHE A N 1
ATOM 558 C CA . PHE A 1 70 ? 13.775 -9.817 -24.987 1.00 85.88 70 PHE A CA 1
ATOM 559 C C . PHE A 1 70 ? 13.532 -10.311 -26.424 1.00 85.88 70 PHE A C 1
ATOM 561 O O . PHE A 1 70 ? 14.496 -10.489 -27.177 1.00 85.88 70 PHE A O 1
ATOM 568 N N . LYS A 1 71 ? 12.279 -10.469 -26.881 1.00 83.62 71 LYS A N 1
ATOM 569 C CA . LYS A 1 71 ? 11.992 -10.940 -28.256 1.00 83.62 71 LYS A CA 1
ATOM 570 C C . LYS A 1 71 ? 12.120 -9.831 -29.297 1.00 83.62 71 LYS A C 1
ATOM 572 O O . LYS A 1 71 ? 12.466 -10.110 -30.447 1.00 83.62 71 LYS A O 1
ATOM 577 N N . SER A 1 72 ? 11.929 -8.574 -28.897 1.00 82.31 72 SER A N 1
ATOM 578 C CA . SER A 1 72 ? 11.984 -7.418 -29.806 1.00 82.31 72 SER A CA 1
ATOM 579 C C . SER A 1 72 ? 13.403 -6.957 -30.166 1.00 82.31 72 SER A C 1
ATOM 581 O O . SER A 1 72 ? 13.548 -5.998 -30.924 1.00 82.31 72 SER A O 1
ATOM 583 N N . LYS A 1 73 ? 14.450 -7.634 -29.660 1.00 79.31 73 LYS A N 1
ATOM 584 C CA . LYS A 1 73 ? 15.873 -7.312 -29.901 1.00 79.31 73 LYS A CA 1
ATOM 585 C C . LYS A 1 73 ? 16.198 -5.838 -29.627 1.00 79.31 73 LYS A C 1
ATOM 587 O O . LYS A 1 73 ? 16.778 -5.148 -30.463 1.00 79.31 73 LYS A O 1
ATOM 592 N N . ILE A 1 74 ? 15.798 -5.350 -28.457 1.00 86.00 74 ILE A N 1
ATOM 593 C CA . ILE A 1 74 ? 16.006 -3.957 -28.058 1.00 86.00 74 ILE A CA 1
ATOM 594 C C . ILE A 1 74 ? 17.492 -3.743 -27.755 1.00 86.00 74 ILE A C 1
ATOM 596 O O . ILE A 1 74 ? 18.010 -4.260 -26.768 1.00 86.00 74 ILE A O 1
ATOM 600 N N . THR A 1 75 ? 18.184 -2.981 -28.607 1.00 82.50 75 THR A N 1
ATOM 601 C CA . THR A 1 75 ? 19.622 -2.693 -28.438 1.00 82.50 75 THR A CA 1
ATOM 602 C C . THR A 1 75 ? 19.929 -1.225 -28.164 1.00 82.50 75 THR A C 1
ATOM 604 O O . THR A 1 75 ? 21.018 -0.904 -27.699 1.00 82.50 75 THR A O 1
ATOM 607 N N . THR A 1 76 ? 18.983 -0.325 -28.421 1.00 86.88 76 THR A N 1
ATOM 608 C CA . THR A 1 76 ? 19.133 1.127 -28.252 1.00 86.88 76 THR A CA 1
ATOM 609 C C . THR A 1 76 ? 17.872 1.733 -27.632 1.00 86.88 76 THR A C 1
ATOM 611 O O . THR A 1 76 ? 16.823 1.085 -27.603 1.00 86.88 76 THR A O 1
ATOM 614 N N . GLY A 1 77 ? 17.948 2.980 -27.151 1.00 88.75 77 GLY A N 1
ATOM 615 C CA . GLY A 1 77 ? 16.755 3.719 -26.722 1.00 88.75 77 GLY A CA 1
ATOM 616 C C . GLY A 1 77 ? 15.774 3.939 -27.868 1.00 88.75 77 GLY A C 1
ATOM 617 O O . GLY A 1 77 ? 14.577 3.721 -27.698 1.00 88.75 77 GLY A O 1
ATOM 618 N N . TYR A 1 78 ? 16.281 4.248 -29.061 1.00 91.56 78 TYR A N 1
ATOM 619 C CA . TYR A 1 78 ? 15.470 4.311 -30.275 1.00 91.56 78 TYR A CA 1
ATOM 620 C C . TYR A 1 78 ? 14.688 3.011 -30.545 1.00 91.56 78 TYR A C 1
ATOM 622 O O . TYR A 1 78 ? 13.488 3.063 -30.822 1.00 91.56 78 TYR A O 1
ATOM 630 N N . ASP A 1 79 ? 15.332 1.840 -30.432 1.00 92.56 79 ASP A N 1
ATOM 631 C CA . ASP A 1 79 ? 14.648 0.550 -30.605 1.00 92.56 79 ASP A CA 1
ATOM 632 C C . ASP A 1 79 ? 13.546 0.350 -29.565 1.00 92.56 79 ASP A C 1
ATOM 634 O O . ASP A 1 79 ? 12.447 -0.072 -29.927 1.00 92.56 79 ASP A O 1
ATOM 638 N N . PHE A 1 80 ? 13.839 0.668 -28.298 1.00 94.69 80 PHE A N 1
ATOM 639 C CA . PHE A 1 80 ? 12.878 0.565 -27.202 1.00 94.69 80 PHE A CA 1
ATOM 640 C C . PHE A 1 80 ? 11.630 1.387 -27.515 1.00 94.69 80 PHE A C 1
ATOM 642 O O . PHE A 1 80 ? 10.535 0.834 -27.601 1.00 94.69 80 PHE A O 1
ATOM 649 N N . TRP A 1 81 ? 11.789 2.684 -27.786 1.00 95.75 81 TRP A N 1
ATOM 650 C CA . TRP A 1 81 ? 10.646 3.555 -28.041 1.00 95.75 81 TRP A CA 1
ATOM 651 C C . TRP A 1 81 ? 9.889 3.172 -29.301 1.00 95.75 81 TRP A C 1
ATOM 653 O O . TRP A 1 81 ? 8.664 3.145 -29.265 1.00 95.75 81 TRP A O 1
ATOM 663 N N . ARG A 1 82 ? 10.567 2.775 -30.383 1.00 95.69 82 ARG A N 1
ATOM 664 C CA . ARG A 1 82 ? 9.882 2.265 -31.582 1.00 95.69 82 ARG A CA 1
ATOM 665 C C . ARG A 1 82 ? 8.960 1.085 -31.252 1.00 95.69 82 ARG A C 1
ATOM 667 O O . ARG A 1 82 ? 7.855 1.022 -31.787 1.00 95.69 82 ARG A O 1
ATOM 674 N N . VAL A 1 83 ? 9.402 0.162 -30.394 1.00 96.06 83 VAL A N 1
ATOM 675 C CA . VAL A 1 83 ? 8.584 -0.973 -29.934 1.00 96.06 83 VAL A CA 1
ATOM 676 C C . VAL A 1 83 ? 7.418 -0.489 -29.071 1.00 96.06 83 VAL A C 1
ATOM 678 O O . VAL A 1 83 ? 6.293 -0.908 -29.320 1.00 96.06 83 VAL A O 1
ATOM 681 N N . ILE A 1 84 ? 7.650 0.432 -28.129 1.00 97.31 84 ILE A N 1
ATOM 682 C CA . ILE A 1 84 ? 6.590 0.988 -27.271 1.00 97.31 84 ILE A CA 1
ATOM 683 C C . ILE A 1 84 ? 5.513 1.709 -28.092 1.00 97.31 84 ILE A C 1
ATOM 685 O O . ILE A 1 84 ? 4.330 1.422 -27.923 1.00 97.31 84 ILE A O 1
ATOM 689 N N . PHE A 1 85 ? 5.903 2.588 -29.020 1.00 96.62 85 PHE A N 1
ATOM 690 C CA . PHE A 1 85 ? 4.970 3.279 -29.917 1.00 96.62 85 PHE A CA 1
ATOM 691 C C . PHE A 1 85 ? 4.148 2.285 -30.738 1.00 96.62 85 PHE A C 1
ATOM 693 O O . PHE A 1 85 ? 2.932 2.426 -30.840 1.00 96.62 85 PHE A O 1
ATOM 700 N N . LYS A 1 86 ? 4.797 1.257 -31.295 1.00 96.44 86 LYS A N 1
ATOM 701 C CA . LYS A 1 86 ? 4.107 0.213 -32.053 1.00 96.44 86 LYS A CA 1
ATOM 702 C C . LYS A 1 86 ? 3.086 -0.529 -31.185 1.00 96.44 86 LYS A C 1
ATOM 704 O O . LYS A 1 86 ? 1.930 -0.637 -31.576 1.00 96.44 86 LYS A O 1
ATOM 709 N N . GLU A 1 87 ? 3.496 -1.007 -30.012 1.00 96.31 87 GLU A N 1
ATOM 710 C CA . GLU A 1 87 ? 2.627 -1.766 -29.106 1.00 96.31 87 GLU A CA 1
ATOM 711 C C . GLU A 1 87 ? 1.436 -0.934 -28.621 1.00 96.31 87 GLU A C 1
ATOM 713 O O . GLU A 1 87 ? 0.321 -1.455 -28.573 1.00 96.31 87 GLU A O 1
ATOM 718 N N . GLN A 1 88 ? 1.643 0.353 -28.322 1.00 96.94 88 GLN A N 1
ATOM 719 C CA . GLN A 1 88 ? 0.564 1.256 -27.923 1.00 96.94 88 GLN A CA 1
ATOM 720 C C . GLN A 1 88 ? -0.417 1.529 -29.069 1.00 96.94 88 GLN A C 1
ATOM 722 O O . GLN A 1 88 ? -1.623 1.525 -28.841 1.00 96.94 88 GLN A O 1
ATOM 727 N N . ILE A 1 89 ? 0.063 1.720 -30.302 1.00 96.12 89 ILE A N 1
ATOM 728 C CA . ILE A 1 89 ? -0.808 1.917 -31.473 1.00 96.12 89 ILE A CA 1
ATOM 729 C C . ILE A 1 89 ? -1.627 0.654 -31.771 1.00 96.12 89 ILE A C 1
ATOM 731 O O . ILE A 1 89 ? -2.813 0.752 -32.080 1.00 96.12 89 ILE A O 1
ATOM 735 N N . GLU A 1 90 ? -1.005 -0.524 -31.695 1.00 95.88 90 GLU A N 1
ATOM 736 C CA . GLU A 1 90 ? -1.644 -1.793 -32.061 1.00 95.88 90 GLU A CA 1
ATOM 737 C C . GLU A 1 90 ? -2.632 -2.293 -31.000 1.00 95.88 90 GLU A C 1
ATOM 739 O O . GLU A 1 90 ? -3.677 -2.837 -31.355 1.00 95.88 90 GLU A O 1
ATOM 744 N N . ASN A 1 91 ? -2.324 -2.106 -29.713 1.00 95.38 91 ASN A N 1
ATOM 745 C CA . ASN A 1 91 ? -3.073 -2.741 -28.622 1.00 95.38 91 ASN A CA 1
ATOM 746 C C . ASN A 1 91 ? -3.689 -1.754 -27.628 1.00 95.38 91 ASN A C 1
ATOM 748 O O . ASN A 1 91 ? -4.590 -2.135 -26.886 1.00 95.38 91 ASN A O 1
ATOM 752 N N . ASN A 1 92 ? -3.234 -0.496 -27.612 1.00 94.94 92 ASN A N 1
ATOM 753 C CA . ASN A 1 92 ? -3.733 0.544 -26.712 1.00 94.94 92 ASN A CA 1
ATOM 754 C C . ASN A 1 92 ? -3.652 0.131 -25.228 1.00 94.94 92 ASN A C 1
ATOM 756 O O . ASN A 1 92 ? -4.645 0.171 -24.496 1.00 94.94 92 ASN A O 1
ATOM 760 N N . TRP A 1 93 ? -2.462 -0.329 -24.823 1.00 95.38 93 TRP A N 1
ATOM 761 C CA . TRP A 1 93 ? -2.194 -0.933 -23.517 1.00 95.38 93 TRP A CA 1
ATOM 762 C C . TRP A 1 93 ? -2.326 0.033 -22.345 1.00 95.38 93 TRP A C 1
ATOM 764 O O . TRP A 1 93 ? -2.678 -0.404 -21.252 1.00 95.38 93 TRP A O 1
ATOM 774 N N . PHE A 1 94 ? -2.017 1.312 -22.550 1.00 96.25 94 PHE A N 1
ATOM 775 C CA . PHE A 1 94 ? -2.067 2.328 -21.505 1.00 96.25 94 PHE A CA 1
ATOM 776 C C . PHE A 1 94 ? -3.067 3.419 -21.866 1.00 96.25 94 PHE A C 1
ATOM 778 O O . PHE A 1 94 ? -3.002 3.969 -22.961 1.00 96.25 94 PHE A O 1
ATOM 785 N N . LYS A 1 95 ? -3.977 3.759 -20.957 1.00 95.56 95 LYS A N 1
ATOM 786 C CA . LYS A 1 95 ? -4.971 4.818 -21.176 1.00 95.56 95 LYS A CA 1
ATOM 787 C C . LYS A 1 95 ? -5.034 5.741 -19.984 1.00 95.56 95 LYS A C 1
ATOM 789 O O . LYS A 1 95 ? -4.931 5.284 -18.856 1.00 95.56 95 LYS A O 1
ATOM 794 N N . ILE A 1 96 ? -5.281 7.021 -20.204 1.00 92.62 96 ILE A N 1
ATOM 795 C CA . ILE A 1 96 ? -5.678 7.919 -19.117 1.00 92.62 96 ILE A CA 1
ATOM 796 C C . ILE A 1 96 ? -7.081 8.452 -19.389 1.00 92.62 96 ILE A C 1
ATOM 798 O O . ILE A 1 96 ? -7.536 8.512 -20.535 1.00 92.62 96 ILE A O 1
ATOM 802 N N . SER A 1 97 ? -7.816 8.793 -18.332 1.00 82.81 97 SER A N 1
ATOM 803 C CA . SER A 1 97 ? -9.172 9.330 -18.475 1.00 82.81 97 SER A CA 1
ATOM 804 C C . SER A 1 97 ? -9.140 10.607 -19.311 1.00 82.81 97 SER A C 1
ATOM 806 O O . SER A 1 97 ? -8.152 11.338 -19.322 1.00 82.81 97 SER A O 1
ATOM 808 N N . LYS A 1 98 ? -10.205 10.879 -20.071 1.00 70.25 98 LYS A N 1
ATOM 809 C CA . LYS A 1 98 ? -10.272 12.105 -20.876 1.00 70.25 98 LYS A CA 1
ATOM 810 C C . LYS A 1 98 ? -10.329 13.311 -19.944 1.00 70.25 98 LYS A C 1
ATOM 812 O O . LYS A 1 98 ? -11.378 13.600 -19.368 1.00 70.25 98 LYS A O 1
ATOM 817 N N . PHE A 1 99 ? -9.218 14.026 -19.819 1.00 68.94 99 PHE A N 1
ATOM 818 C CA . PHE A 1 99 ? -9.166 15.244 -19.024 1.00 68.94 99 PHE A CA 1
ATOM 819 C C . PHE A 1 99 ? -9.842 16.376 -19.793 1.00 68.94 99 PHE A C 1
ATOM 821 O O . PHE A 1 99 ? -9.412 16.747 -20.885 1.00 68.94 99 PHE A O 1
ATOM 828 N N . LYS A 1 100 ? -10.890 16.970 -19.206 1.00 63.22 100 LYS A N 1
ATOM 829 C CA . LYS A 1 100 ? -11.523 18.185 -19.757 1.00 63.22 100 LYS A CA 1
ATOM 830 C C . LYS A 1 100 ? -10.524 19.338 -19.905 1.00 63.22 100 LYS A C 1
ATOM 832 O O . LYS A 1 100 ? -10.711 20.210 -20.749 1.00 63.22 100 LYS A O 1
ATOM 837 N N . HIS A 1 101 ? -9.477 19.324 -19.083 1.00 62.09 101 HIS A N 1
ATOM 838 C CA . HIS A 1 101 ? -8.425 20.329 -19.018 1.00 62.09 101 HIS A CA 1
ATOM 839 C C . HIS A 1 101 ? -7.048 19.684 -19.179 1.00 62.09 101 HIS A C 1
ATOM 841 O O . HIS A 1 101 ? -6.172 19.911 -18.348 1.00 62.09 101 HIS A O 1
ATOM 847 N N . PHE A 1 102 ? -6.862 18.855 -20.215 1.00 70.12 102 PHE A N 1
ATOM 848 C CA . PHE A 1 102 ? -5.513 18.423 -20.578 1.00 70.12 102 PHE A CA 1
ATOM 849 C C . PHE A 1 102 ? -4.661 19.675 -20.816 1.00 70.12 102 PHE A C 1
ATOM 851 O O . PHE A 1 102 ? -4.967 20.483 -21.696 1.00 70.12 102 PHE A O 1
ATOM 858 N N . ASP A 1 103 ? -3.679 19.891 -19.946 1.00 66.31 103 ASP A N 1
ATOM 859 C CA . ASP A 1 103 ? -2.953 21.149 -19.890 1.00 66.31 103 ASP A CA 1
ATOM 860 C C . ASP A 1 103 ? -2.093 21.301 -21.150 1.00 66.31 103 ASP A C 1
ATOM 862 O O . ASP A 1 103 ? -1.261 20.450 -21.471 1.00 66.31 103 ASP A O 1
ATOM 866 N N . ASN A 1 104 ? -2.278 22.413 -21.864 1.00 64.62 104 ASN A N 1
ATOM 867 C CA . ASN A 1 104 ? -1.460 22.749 -23.027 1.00 64.62 104 ASN A CA 1
ATOM 868 C C . ASN A 1 104 ? 0.035 22.862 -22.665 1.00 64.62 104 ASN A C 1
ATOM 870 O O . ASN A 1 104 ? 0.875 22.845 -23.564 1.00 64.62 104 ASN A O 1
ATOM 874 N N . SER A 1 105 ? 0.381 22.955 -21.373 1.00 68.31 105 SER A N 1
ATOM 875 C CA . SER A 1 105 ? 1.760 22.980 -20.878 1.00 68.31 105 SER A CA 1
ATOM 876 C C . SER A 1 105 ? 2.597 21.757 -21.280 1.00 68.31 105 SER A C 1
ATOM 878 O O . SER A 1 105 ? 3.809 21.901 -21.449 1.00 68.31 105 SER A O 1
ATOM 880 N N . PHE A 1 106 ? 1.987 20.590 -21.534 1.00 76.75 106 PHE A N 1
ATOM 881 C CA . PHE A 1 106 ? 2.726 19.389 -21.948 1.00 76.75 106 PHE A CA 1
ATOM 882 C C . PHE A 1 106 ? 3.260 19.445 -23.386 1.00 76.75 106 PHE A C 1
ATOM 884 O O . PHE A 1 106 ? 4.199 18.721 -23.712 1.00 76.75 106 PHE A O 1
ATOM 891 N N . ASN A 1 107 ? 2.695 20.294 -24.255 1.00 84.44 107 ASN A N 1
ATOM 892 C CA . ASN A 1 107 ? 3.061 20.407 -25.677 1.00 84.44 107 ASN A CA 1
ATOM 893 C C . ASN A 1 107 ? 3.037 19.077 -26.475 1.00 84.44 107 ASN A C 1
ATOM 895 O O . ASN A 1 107 ? 3.727 18.947 -27.490 1.00 84.44 107 ASN A O 1
ATOM 899 N N . ILE A 1 108 ? 2.242 18.095 -26.042 1.00 89.06 108 ILE A N 1
ATOM 900 C CA . ILE A 1 108 ? 2.009 16.807 -26.720 1.00 89.06 108 ILE A CA 1
ATOM 901 C C . ILE A 1 108 ? 0.533 16.431 -26.652 1.00 89.06 108 ILE A C 1
ATOM 903 O O . ILE A 1 108 ? -0.212 16.968 -25.835 1.00 89.06 108 ILE A O 1
ATOM 907 N N . GLU A 1 109 ? 0.101 15.514 -27.512 1.00 90.75 109 GLU A N 1
ATOM 908 C CA . GLU A 1 109 ? -1.245 14.951 -27.437 1.00 90.75 109 GLU A CA 1
ATOM 909 C C . GLU A 1 109 ? -1.360 13.948 -26.280 1.00 90.75 109 GLU A C 1
ATOM 911 O O . GLU A 1 109 ? -0.381 13.315 -25.876 1.00 90.75 109 GLU A O 1
ATOM 916 N N . GLN A 1 110 ? -2.581 13.750 -25.775 1.00 91.12 110 GLN A N 1
ATOM 917 C CA . GLN A 1 110 ? -2.846 12.779 -24.710 1.00 91.12 110 GLN A CA 1
ATOM 918 C C . GLN A 1 110 ? -2.372 11.362 -25.086 1.00 91.12 110 GLN A C 1
ATOM 920 O O . GLN A 1 110 ? -1.753 10.690 -24.269 1.00 91.12 110 GLN A O 1
ATOM 925 N N . SER A 1 111 ? -2.605 10.932 -26.330 1.00 92.69 111 SER A N 1
ATOM 926 C CA . SER A 1 111 ? -2.182 9.622 -26.856 1.00 92.69 111 SER A CA 1
ATOM 927 C C . SER A 1 111 ? -0.660 9.430 -26.830 1.00 92.69 111 SER A C 1
ATOM 929 O O . SER A 1 111 ? -0.147 8.325 -26.632 1.00 92.69 111 SER A O 1
ATOM 931 N N . GLU A 1 112 ? 0.088 10.515 -27.009 1.00 94.31 112 GLU A N 1
ATOM 932 C CA . GLU A 1 112 ? 1.544 10.501 -26.940 1.00 94.31 112 GLU A CA 1
ATOM 933 C C . GLU A 1 112 ? 2.002 10.390 -25.491 1.00 94.31 112 GLU A C 1
ATOM 935 O O . GLU A 1 112 ? 2.865 9.567 -25.196 1.00 94.31 112 GLU A O 1
ATOM 940 N N . LEU A 1 113 ? 1.384 11.141 -24.574 1.00 93.69 113 LEU A N 1
ATOM 941 C CA . LEU A 1 113 ? 1.662 11.010 -23.144 1.00 93.69 113 LEU A CA 1
ATOM 942 C C . LEU A 1 113 ? 1.351 9.592 -22.644 1.00 93.69 113 LEU A C 1
ATOM 944 O O . LEU A 1 113 ? 2.170 9.008 -21.941 1.00 93.69 113 LEU A O 1
ATOM 948 N N . GLU A 1 114 ? 0.223 9.009 -23.054 1.00 95.75 114 GLU A N 1
ATOM 949 C CA . GLU A 1 114 ? -0.135 7.612 -22.770 1.00 95.75 114 GLU A CA 1
ATOM 950 C C . GLU A 1 114 ? 0.956 6.642 -23.243 1.00 95.75 114 GLU A C 1
ATOM 952 O O . GLU A 1 114 ? 1.328 5.723 -22.516 1.00 95.75 114 GLU A O 1
ATOM 957 N N . THR A 1 115 ? 1.544 6.885 -24.419 1.00 97.19 115 THR A N 1
ATOM 958 C CA . THR A 1 115 ? 2.662 6.079 -24.934 1.00 97.19 115 THR A CA 1
ATOM 959 C C . THR A 1 115 ? 3.924 6.227 -24.077 1.00 97.19 115 THR A C 1
ATOM 961 O O . THR A 1 115 ? 4.612 5.245 -23.791 1.00 97.19 115 THR A O 1
ATOM 964 N N . ILE A 1 116 ? 4.236 7.446 -23.630 1.00 96.19 116 ILE A N 1
ATOM 965 C CA . ILE A 1 116 ? 5.381 7.711 -22.747 1.00 96.19 116 ILE A CA 1
ATOM 966 C C . ILE A 1 116 ? 5.177 7.024 -21.387 1.00 96.19 116 ILE A C 1
ATOM 968 O O . ILE A 1 116 ? 6.102 6.396 -20.863 1.00 96.19 116 ILE A O 1
ATOM 972 N N . LEU A 1 117 ? 3.958 7.079 -20.844 1.00 95.94 117 LEU A N 1
ATOM 973 C CA . LEU A 1 117 ? 3.577 6.421 -19.593 1.00 95.94 117 LEU A CA 1
ATOM 974 C C . LEU A 1 117 ? 3.556 4.890 -19.713 1.00 95.94 117 LEU A C 1
ATOM 976 O O . LEU A 1 117 ? 3.933 4.216 -18.753 1.00 95.94 117 LEU A O 1
ATOM 980 N N . LEU A 1 118 ? 3.226 4.326 -20.882 1.00 97.19 118 LEU A N 1
ATOM 981 C CA . LEU A 1 118 ? 3.417 2.897 -21.151 1.00 97.19 118 LEU A CA 1
ATOM 982 C C . LEU A 1 118 ? 4.897 2.514 -21.024 1.00 97.19 118 LEU A C 1
ATOM 984 O O . LEU A 1 118 ? 5.231 1.553 -20.331 1.00 97.19 118 LEU A O 1
ATOM 988 N N . GLY A 1 119 ? 5.794 3.286 -21.647 1.00 96.62 119 GLY A N 1
ATOM 989 C CA . GLY A 1 119 ? 7.239 3.063 -21.539 1.00 96.62 119 GLY A CA 1
ATOM 990 C C . GLY A 1 119 ? 7.739 3.146 -20.092 1.00 96.62 119 GLY A C 1
ATOM 991 O O . GLY A 1 119 ? 8.517 2.294 -19.659 1.00 96.62 119 GLY A O 1
ATOM 992 N N . LYS A 1 120 ? 7.235 4.122 -19.320 1.00 95.38 120 LYS A N 1
ATOM 993 C CA . LYS A 1 120 ? 7.479 4.244 -17.871 1.00 95.38 120 LYS A CA 1
ATOM 994 C C . LYS A 1 120 ? 7.000 3.017 -17.103 1.00 95.38 120 LYS A C 1
ATOM 996 O O . LYS A 1 120 ? 7.777 2.456 -16.336 1.00 95.38 120 LYS A O 1
ATOM 1001 N N . SER A 1 121 ? 5.779 2.564 -17.365 1.00 95.12 121 SER A N 1
ATOM 1002 C CA . SER A 1 121 ? 5.176 1.411 -16.691 1.00 95.12 121 SER A CA 1
ATOM 1003 C C . SER A 1 121 ? 5.958 0.130 -16.957 1.00 95.12 121 SER A C 1
ATOM 1005 O O . SER A 1 121 ? 6.274 -0.590 -16.021 1.00 95.12 121 SER A O 1
ATOM 1007 N N . ILE A 1 122 ? 6.359 -0.123 -18.205 1.00 95.12 122 ILE A N 1
ATOM 1008 C CA . ILE A 1 122 ? 7.139 -1.316 -18.571 1.00 95.12 122 ILE A CA 1
ATOM 1009 C C . ILE A 1 122 ? 8.493 -1.335 -17.862 1.00 95.12 122 ILE A C 1
ATOM 1011 O O . ILE A 1 122 ? 8.895 -2.370 -17.334 1.00 95.12 122 ILE A O 1
ATOM 1015 N N . LEU A 1 123 ? 9.205 -0.205 -17.833 1.00 93.69 123 LEU A N 1
ATOM 1016 C CA . LEU A 1 123 ? 10.497 -0.135 -17.150 1.00 93.69 123 LEU A CA 1
ATOM 1017 C C . LEU A 1 123 ? 10.342 -0.224 -15.627 1.00 93.69 123 LEU A C 1
ATOM 1019 O O . LEU A 1 123 ? 11.190 -0.834 -14.973 1.00 93.69 123 LEU A O 1
ATOM 1023 N N . GLN A 1 124 ? 9.261 0.330 -15.072 1.00 91.75 124 GLN A N 1
ATOM 1024 C CA . GLN A 1 124 ? 8.951 0.220 -13.649 1.00 91.75 124 GLN A CA 1
ATOM 1025 C C . GLN A 1 124 ? 8.646 -1.233 -13.280 1.00 91.75 124 GLN A C 1
ATOM 1027 O O . GLN A 1 124 ? 9.293 -1.774 -12.391 1.00 91.75 124 GLN A O 1
ATOM 1032 N N . MET A 1 125 ? 7.758 -1.904 -14.014 1.00 91.38 125 MET A N 1
ATOM 1033 C CA . MET A 1 125 ? 7.485 -3.329 -13.824 1.00 91.38 125 MET A CA 1
ATOM 1034 C C . MET A 1 125 ? 8.773 -4.148 -13.923 1.00 91.38 125 MET A C 1
ATOM 1036 O O . MET A 1 125 ? 9.066 -4.946 -13.036 1.00 91.38 125 MET A O 1
ATOM 1040 N N . ALA A 1 126 ? 9.595 -3.900 -14.949 1.00 91.44 126 ALA A N 1
ATOM 1041 C CA . ALA A 1 126 ? 10.841 -4.630 -15.161 1.00 91.44 126 ALA A CA 1
ATOM 1042 C C . ALA A 1 126 ? 11.812 -4.485 -13.988 1.00 91.44 126 ALA A C 1
ATOM 1044 O O . ALA A 1 126 ? 12.603 -5.393 -13.751 1.00 91.44 126 ALA A O 1
ATOM 1045 N N . SER A 1 127 ? 11.756 -3.378 -13.244 1.00 89.25 127 SER A N 1
ATOM 1046 C CA . SER A 1 127 ? 12.639 -3.126 -12.104 1.00 89.25 127 SER A CA 1
ATOM 1047 C C . SER A 1 127 ? 12.449 -4.072 -10.916 1.00 89.25 127 SER A C 1
ATOM 1049 O O . SER A 1 127 ? 13.338 -4.160 -10.078 1.00 89.25 127 SER A O 1
ATOM 1051 N N . HIS A 1 128 ? 11.353 -4.828 -10.870 1.00 87.62 128 HIS A N 1
ATOM 1052 C CA . HIS A 1 128 ? 11.146 -5.885 -9.874 1.00 87.62 128 HIS A CA 1
ATOM 1053 C C . HIS A 1 128 ? 11.745 -7.232 -10.303 1.00 87.62 128 HIS A C 1
ATOM 1055 O O . HIS A 1 128 ? 11.928 -8.151 -9.497 1.00 87.62 128 HIS A O 1
ATOM 1061 N N . PHE A 1 129 ? 12.068 -7.364 -11.588 1.00 90.25 129 PHE A N 1
ATOM 1062 C CA . PHE A 1 129 ? 12.603 -8.572 -12.192 1.00 90.25 129 PHE A CA 1
ATOM 1063 C C . PHE A 1 129 ? 14.096 -8.413 -12.441 1.00 90.25 129 PHE A C 1
ATOM 1065 O O . PHE A 1 129 ? 14.608 -7.312 -12.625 1.00 90.25 129 PHE A O 1
ATOM 1072 N N . GLY A 1 130 ? 14.825 -9.522 -12.435 1.00 90.31 130 GLY A N 1
ATOM 1073 C CA . GLY A 1 130 ? 16.267 -9.450 -12.565 1.00 90.31 130 GLY A CA 1
ATOM 1074 C C . GLY A 1 130 ? 16.988 -10.780 -12.614 1.00 90.31 130 GLY A C 1
ATOM 1075 O O . GLY A 1 130 ? 16.404 -11.869 -12.555 1.00 90.31 130 GLY A O 1
ATOM 1076 N N . PHE A 1 131 ? 18.310 -10.671 -12.655 1.00 86.62 131 PHE A N 1
ATOM 1077 C CA . PHE A 1 131 ? 19.241 -11.789 -12.592 1.00 86.62 131 PHE A CA 1
ATOM 1078 C C . PHE A 1 131 ? 19.961 -11.800 -11.244 1.00 86.62 131 PHE A C 1
ATOM 1080 O O . PHE A 1 131 ? 20.547 -10.794 -10.851 1.00 86.62 131 PHE A O 1
ATOM 1087 N N . ARG A 1 132 ? 19.950 -12.949 -10.558 1.00 86.38 132 ARG A N 1
ATOM 1088 C CA . ARG A 1 132 ? 20.695 -13.156 -9.311 1.00 86.38 132 ARG A CA 1
ATOM 1089 C C . ARG A 1 132 ? 22.050 -13.780 -9.584 1.00 86.38 132 ARG A C 1
ATOM 1091 O O . ARG A 1 132 ? 22.135 -14.835 -10.221 1.00 86.38 132 ARG A O 1
ATOM 1098 N N . PHE A 1 133 ? 23.085 -13.175 -9.018 1.00 84.38 133 PHE A N 1
ATOM 1099 C CA . PHE A 1 133 ? 24.454 -13.645 -9.126 1.00 84.38 133 PHE A CA 1
ATOM 1100 C C . PHE A 1 133 ? 25.074 -13.921 -7.760 1.00 84.38 133 PHE A C 1
ATOM 1102 O O . PHE A 1 133 ? 25.164 -13.028 -6.922 1.00 84.38 133 PHE A O 1
ATOM 1109 N N . GLN A 1 134 ? 25.578 -15.135 -7.558 1.00 85.12 134 GLN A N 1
ATOM 1110 C CA . GLN A 1 134 ? 26.410 -15.484 -6.410 1.00 85.12 134 GLN A CA 1
ATOM 1111 C C . GLN A 1 134 ? 27.850 -15.015 -6.647 1.00 85.12 134 GLN A C 1
ATOM 1113 O O . GLN A 1 134 ? 28.440 -15.288 -7.699 1.00 85.12 134 GLN A O 1
ATOM 1118 N N . CYS A 1 135 ? 28.433 -14.311 -5.676 1.00 81.50 135 CYS A N 1
ATOM 1119 C CA . CYS A 1 135 ? 29.798 -13.798 -5.753 1.00 81.50 135 CYS A CA 1
ATOM 1120 C C . CYS A 1 135 ? 30.442 -13.614 -4.364 1.00 81.50 135 CYS A C 1
ATOM 1122 O O . CYS A 1 135 ? 29.831 -13.809 -3.315 1.00 81.50 135 CYS A O 1
ATOM 1124 N N . LYS A 1 136 ? 31.735 -13.272 -4.343 1.00 83.50 136 LYS A N 1
ATOM 1125 C CA . LYS A 1 136 ? 32.433 -12.897 -3.101 1.00 83.50 136 LYS A CA 1
ATOM 1126 C C . LYS A 1 136 ? 32.059 -11.467 -2.703 1.00 83.50 136 LYS A C 1
ATOM 1128 O O . LYS A 1 136 ? 31.913 -10.629 -3.586 1.00 83.50 136 LYS A O 1
ATOM 1133 N N . ASP A 1 137 ? 32.051 -11.166 -1.401 1.00 83.88 137 ASP A N 1
ATOM 1134 C CA . ASP A 1 137 ? 31.804 -9.812 -0.859 1.00 83.88 137 ASP A CA 1
ATOM 1135 C C . ASP A 1 137 ? 32.601 -8.716 -1.588 1.00 83.88 137 ASP A C 1
ATOM 1137 O O . ASP A 1 137 ? 32.050 -7.701 -2.002 1.00 83.88 137 ASP A O 1
ATOM 1141 N N . THR A 1 138 ? 33.896 -8.946 -1.819 1.00 83.88 138 THR A N 1
ATOM 1142 C CA . THR A 1 138 ? 34.764 -7.982 -2.511 1.00 83.88 138 THR A CA 1
ATOM 1143 C C . THR A 1 138 ? 34.339 -7.736 -3.958 1.00 83.88 138 THR A C 1
ATOM 1145 O O . THR A 1 138 ? 34.455 -6.621 -4.448 1.00 83.88 138 THR A O 1
ATOM 1148 N N . VAL A 1 139 ? 33.841 -8.770 -4.643 1.00 81.56 139 VAL A N 1
ATOM 1149 C CA . VAL A 1 139 ? 33.350 -8.662 -6.022 1.00 81.56 139 VAL A CA 1
ATOM 1150 C C . VAL A 1 139 ? 32.018 -7.917 -6.038 1.00 81.56 139 VAL A C 1
ATOM 1152 O O . VAL A 1 139 ? 31.838 -7.044 -6.877 1.00 81.56 139 VAL A O 1
ATOM 1155 N N . ALA A 1 140 ? 31.116 -8.197 -5.092 1.00 83.00 140 ALA A N 1
ATOM 1156 C CA . ALA A 1 140 ? 29.840 -7.493 -4.978 1.00 83.00 140 ALA A CA 1
ATOM 1157 C C . ALA A 1 140 ? 30.035 -5.974 -4.810 1.00 83.00 140 ALA A C 1
ATOM 1159 O O . ALA A 1 140 ? 29.409 -5.188 -5.519 1.00 83.00 140 ALA A O 1
ATOM 1160 N N . GLU A 1 141 ? 30.940 -5.552 -3.922 1.00 83.31 141 GLU A N 1
ATOM 1161 C CA . GLU A 1 141 ? 31.228 -4.129 -3.693 1.00 83.31 141 GLU A CA 1
ATOM 1162 C C . GLU A 1 141 ? 31.904 -3.450 -4.894 1.00 83.31 141 GLU A C 1
ATOM 1164 O O . GLU A 1 141 ? 31.563 -2.318 -5.249 1.00 83.31 141 GLU A O 1
ATOM 1169 N N . GLU A 1 142 ? 32.827 -4.141 -5.570 1.00 83.19 142 GLU A N 1
ATOM 1170 C CA . GLU A 1 142 ? 33.419 -3.649 -6.819 1.00 83.19 142 GLU A CA 1
ATOM 1171 C C . GLU A 1 142 ? 32.358 -3.473 -7.916 1.00 83.19 142 GLU A C 1
ATOM 1173 O O . GLU A 1 142 ? 32.317 -2.425 -8.563 1.00 83.19 142 GLU A O 1
ATOM 1178 N N . LEU A 1 143 ? 31.469 -4.459 -8.090 1.00 82.19 143 LEU A N 1
ATOM 1179 C CA . LEU A 1 143 ? 30.379 -4.412 -9.067 1.00 82.19 143 LEU A CA 1
ATOM 1180 C C . LEU A 1 143 ? 29.446 -3.234 -8.804 1.00 82.19 143 LEU A C 1
ATOM 1182 O O . LEU A 1 143 ? 29.190 -2.462 -9.722 1.00 82.19 143 LEU A O 1
ATOM 1186 N N . LYS A 1 144 ? 29.004 -3.025 -7.559 1.00 83.06 144 LYS A N 1
ATOM 1187 C CA . LYS A 1 144 ? 28.205 -1.841 -7.194 1.00 83.06 144 LYS A CA 1
ATOM 1188 C C . LYS A 1 144 ? 28.907 -0.542 -7.587 1.00 83.06 144 LYS A C 1
ATOM 1190 O O . LYS A 1 144 ? 28.282 0.365 -8.136 1.00 83.06 144 LYS A O 1
ATOM 1195 N N . GLY A 1 145 ? 30.218 -0.458 -7.347 1.00 82.50 145 GLY A N 1
ATOM 1196 C CA . GLY A 1 145 ? 31.040 0.685 -7.738 1.00 82.50 145 GLY A CA 1
ATOM 1197 C C . GLY A 1 145 ? 31.083 0.915 -9.252 1.00 82.50 145 GLY A C 1
ATOM 1198 O O . GLY A 1 145 ? 30.937 2.057 -9.697 1.00 82.50 145 GLY A O 1
ATOM 1199 N N . LEU A 1 146 ? 31.252 -0.154 -10.039 1.00 85.25 146 LEU A N 1
ATOM 1200 C CA . LEU A 1 146 ? 31.233 -0.109 -11.505 1.00 85.25 146 LEU A CA 1
ATOM 1201 C C . LEU A 1 146 ? 29.861 0.311 -12.037 1.00 85.25 146 LEU A C 1
ATOM 1203 O O . LEU A 1 146 ? 29.789 1.222 -12.860 1.00 85.25 146 LEU A O 1
ATOM 1207 N N . LEU A 1 147 ? 28.785 -0.292 -11.528 1.00 82.00 147 LEU A N 1
ATOM 1208 C CA . LEU A 1 147 ? 27.409 0.007 -11.927 1.00 82.00 147 LEU A CA 1
ATOM 1209 C C . LEU A 1 147 ? 27.067 1.473 -11.652 1.00 82.00 147 LEU A C 1
ATOM 1211 O O . LEU A 1 147 ? 26.647 2.187 -12.559 1.00 82.00 147 LEU A O 1
ATOM 1215 N N . ALA A 1 148 ? 27.341 1.962 -10.439 1.00 79.06 148 ALA A N 1
ATOM 1216 C CA . ALA A 1 148 ? 27.114 3.361 -10.086 1.00 79.06 148 ALA A CA 1
ATOM 1217 C C . ALA A 1 148 ? 27.969 4.328 -10.925 1.00 79.06 148 ALA A C 1
ATOM 1219 O O . ALA A 1 148 ? 27.561 5.461 -11.182 1.00 79.06 148 ALA A O 1
ATOM 1220 N N . ARG A 1 149 ? 29.174 3.927 -11.351 1.00 83.44 149 ARG A N 1
ATOM 1221 C CA . ARG A 1 149 ? 30.006 4.728 -12.260 1.00 83.44 149 ARG A CA 1
ATOM 1222 C C . ARG A 1 149 ? 29.411 4.770 -13.666 1.00 83.44 149 ARG A C 1
ATOM 1224 O O . ARG A 1 149 ? 29.169 5.864 -14.159 1.00 83.44 149 ARG A O 1
ATOM 1231 N N . PHE A 1 150 ? 29.161 3.616 -14.281 1.00 85.69 150 PHE A N 1
ATOM 1232 C CA . PHE A 1 150 ? 28.675 3.539 -15.660 1.00 85.69 150 PHE A CA 1
ATOM 1233 C C . PHE A 1 150 ? 27.290 4.156 -15.813 1.00 85.69 150 PHE A C 1
ATOM 1235 O O . PHE A 1 150 ? 27.063 4.899 -16.760 1.00 85.69 150 PHE A O 1
ATOM 1242 N N . TRP A 1 151 ? 26.400 3.939 -14.845 1.00 81.75 151 TRP A N 1
ATOM 1243 C CA . TRP A 1 151 ? 25.103 4.604 -14.837 1.00 81.75 151 TRP A CA 1
ATOM 1244 C C . TRP A 1 151 ? 25.240 6.121 -14.754 1.00 81.75 151 TRP A C 1
ATOM 1246 O O . TRP A 1 151 ? 24.596 6.841 -15.513 1.00 81.75 151 TRP A O 1
ATOM 1256 N N . ARG A 1 152 ? 26.110 6.625 -13.864 1.00 76.75 152 ARG A N 1
ATOM 1257 C CA . ARG A 1 152 ? 26.396 8.060 -13.797 1.00 76.75 152 ARG A CA 1
ATOM 1258 C C . ARG A 1 152 ? 26.926 8.569 -15.121 1.00 76.75 152 ARG A C 1
ATOM 1260 O O . ARG A 1 152 ? 26.388 9.544 -15.594 1.00 76.75 152 ARG A O 1
ATOM 1267 N N . GLU A 1 153 ? 27.902 7.933 -15.755 1.00 82.12 153 GLU A N 1
ATOM 1268 C CA . GLU A 1 153 ? 28.407 8.372 -17.068 1.00 82.12 153 GLU A CA 1
ATOM 1269 C C . GLU A 1 153 ? 27.296 8.528 -18.121 1.00 82.12 153 GLU A C 1
ATOM 1271 O O . GLU A 1 153 ? 27.256 9.552 -18.796 1.00 82.12 153 GLU A O 1
ATOM 1276 N N . GLU A 1 154 ? 26.358 7.579 -18.211 1.00 79.56 154 GLU A N 1
ATOM 1277 C CA . GLU A 1 154 ? 25.238 7.659 -19.169 1.00 79.56 154 GLU A CA 1
ATOM 1278 C C . GLU A 1 154 ? 24.181 8.704 -18.785 1.00 79.56 154 GLU A C 1
ATOM 1280 O O . GLU A 1 154 ? 23.462 9.216 -19.638 1.00 79.56 154 GLU A O 1
ATOM 1285 N N . THR A 1 155 ? 24.091 9.040 -17.498 1.00 69.44 155 THR A N 1
ATOM 1286 C CA . THR A 1 155 ? 23.146 10.027 -16.955 1.00 69.44 155 THR A CA 1
ATOM 1287 C C . THR A 1 155 ? 23.783 11.385 -16.652 1.00 69.44 155 THR A C 1
ATOM 1289 O O . THR A 1 155 ? 23.070 12.282 -16.239 1.00 69.44 155 THR A O 1
ATOM 1292 N N . THR A 1 156 ? 25.098 11.578 -16.815 1.00 56.75 156 THR A N 1
ATOM 1293 C CA . THR A 1 156 ? 25.829 12.816 -16.443 1.00 56.75 156 THR A CA 1
ATOM 1294 C C . THR A 1 156 ? 26.250 13.653 -17.638 1.00 56.75 156 THR A C 1
ATOM 1296 O O . THR A 1 156 ? 26.980 14.634 -17.469 1.00 56.75 156 THR A O 1
ATOM 1299 N N . ASP A 1 157 ? 25.735 13.345 -18.831 1.00 54.56 157 ASP A N 1
ATOM 1300 C CA . ASP A 1 157 ? 25.690 14.357 -19.879 1.00 54.56 157 ASP A CA 1
ATOM 1301 C C . ASP A 1 157 ? 25.056 15.626 -19.276 1.00 54.56 157 ASP A C 1
ATOM 1303 O O . ASP A 1 157 ? 24.089 15.547 -18.512 1.00 54.56 157 ASP A O 1
ATOM 1307 N N . SER A 1 158 ? 25.647 16.791 -19.556 1.00 45.81 158 SER A N 1
ATOM 1308 C CA . SER A 1 158 ? 25.401 18.096 -18.896 1.00 45.81 158 SER A CA 1
ATOM 1309 C C . SER A 1 158 ? 23.922 18.512 -18.743 1.00 45.81 158 SER A C 1
ATOM 1311 O O . SER A 1 158 ? 23.607 19.419 -17.973 1.00 45.81 158 SER A O 1
ATOM 1313 N N . LYS A 1 159 ? 23.029 17.808 -19.440 1.00 51.75 159 LYS A N 1
ATOM 1314 C CA . LYS A 1 159 ? 21.569 17.906 -19.492 1.00 51.75 159 LYS A CA 1
ATOM 1315 C C . LYS A 1 159 ? 20.839 17.394 -18.232 1.00 51.75 159 LYS A C 1
ATOM 1317 O O . LYS A 1 159 ? 19.694 17.766 -18.035 1.00 51.75 159 LYS A O 1
ATOM 1322 N N . TYR A 1 160 ? 21.484 16.611 -17.357 1.00 50.59 160 TYR A N 1
ATOM 1323 C CA . TYR A 1 160 ? 20.872 15.976 -16.161 1.00 50.59 160 TYR A CA 1
ATOM 1324 C C . TYR A 1 160 ? 21.508 16.404 -14.820 1.00 50.59 160 TYR A C 1
ATOM 1326 O O . TYR A 1 160 ? 21.442 15.695 -13.811 1.00 50.59 160 TYR A O 1
ATOM 1334 N N . ASN A 1 161 ? 22.173 17.563 -14.798 1.00 45.00 161 ASN A N 1
ATOM 1335 C CA . ASN A 1 161 ? 23.080 17.998 -13.724 1.00 45.00 161 ASN A CA 1
ATOM 1336 C C . ASN A 1 161 ? 22.460 18.106 -12.308 1.00 45.00 161 ASN A C 1
ATOM 1338 O O . ASN A 1 161 ? 23.200 18.257 -11.336 1.00 45.00 161 ASN A O 1
ATOM 1342 N N . THR A 1 162 ? 21.139 17.991 -12.162 1.00 49.69 162 THR A N 1
ATOM 1343 C CA . THR A 1 162 ? 20.419 18.031 -10.879 1.00 49.69 162 THR A CA 1
ATOM 1344 C C . THR A 1 162 ? 20.460 16.714 -10.089 1.00 49.69 162 THR A C 1
ATOM 1346 O O . THR A 1 162 ? 20.205 16.718 -8.889 1.00 49.69 162 THR A O 1
ATOM 1349 N N . ASN A 1 163 ? 20.859 15.587 -10.696 1.00 49.16 163 ASN A N 1
ATOM 1350 C CA . ASN A 1 163 ? 20.589 14.251 -10.133 1.00 49.16 163 ASN A CA 1
ATOM 1351 C C . ASN A 1 163 ? 21.786 13.525 -9.480 1.00 49.16 163 ASN A C 1
ATOM 1353 O O . ASN A 1 163 ? 21.721 12.318 -9.229 1.00 49.16 163 ASN A O 1
ATOM 1357 N N . LYS A 1 164 ? 22.874 14.232 -9.129 1.00 49.88 164 LYS A N 1
ATOM 1358 C CA . LYS A 1 164 ? 24.086 13.625 -8.522 1.00 49.88 164 LYS A CA 1
A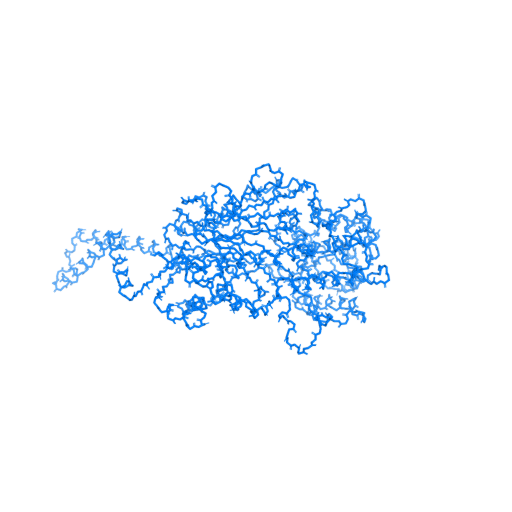TOM 1359 C C . LYS A 1 164 ? 23.828 12.823 -7.232 1.00 49.88 164 LYS A C 1
ATOM 1361 O O . LYS A 1 164 ? 24.648 11.970 -6.891 1.00 49.88 164 LYS A O 1
ATOM 1366 N N . HIS A 1 165 ? 22.720 13.065 -6.529 1.00 47.97 165 HIS A N 1
ATOM 1367 C CA . HIS A 1 165 ? 22.396 12.421 -5.251 1.00 47.97 165 HIS A CA 1
ATOM 1368 C C . HIS A 1 165 ? 21.721 11.044 -5.360 1.00 47.97 165 HIS A C 1
ATOM 1370 O O . HIS A 1 165 ? 21.732 10.302 -4.379 1.00 47.97 165 HIS A O 1
ATOM 1376 N N . TYR A 1 166 ? 21.173 10.673 -6.520 1.00 49.25 166 TYR A N 1
ATOM 1377 C CA . TYR A 1 166 ? 20.367 9.451 -6.652 1.00 49.25 166 TYR A CA 1
ATOM 1378 C C . TYR A 1 166 ? 21.172 8.168 -6.842 1.00 49.25 166 TYR A C 1
ATOM 1380 O O . TYR A 1 166 ? 20.704 7.088 -6.498 1.00 49.25 166 TYR A O 1
ATOM 1388 N N . PHE A 1 167 ? 22.402 8.287 -7.334 1.00 50.78 167 PHE A N 1
ATOM 1389 C CA . PHE A 1 167 ? 23.302 7.159 -7.561 1.00 50.78 167 PHE A CA 1
ATOM 1390 C C . PHE A 1 167 ? 24.463 7.215 -6.564 1.00 50.78 167 PHE A C 1
ATOM 1392 O O . PHE A 1 167 ? 25.630 7.388 -6.932 1.00 50.78 167 PHE A O 1
ATOM 1399 N N . SER A 1 168 ? 24.128 7.133 -5.272 1.00 51.62 168 SER A N 1
ATOM 1400 C CA . SER A 1 168 ? 25.116 6.876 -4.222 1.00 51.62 168 SER A CA 1
ATOM 1401 C C . SER A 1 168 ? 25.505 5.390 -4.230 1.00 51.62 168 SER A C 1
ATOM 1403 O O . SER A 1 168 ? 24.749 4.539 -4.697 1.00 51.62 168 SER A O 1
ATOM 1405 N N . LYS A 1 169 ? 26.696 5.061 -3.709 1.00 45.41 169 LYS A N 1
ATOM 1406 C CA . LYS A 1 169 ? 27.218 3.678 -3.660 1.00 45.41 169 LYS A CA 1
ATOM 1407 C C . LYS A 1 169 ? 26.314 2.689 -2.902 1.00 45.41 169 LYS A C 1
ATOM 1409 O O . LYS A 1 169 ? 26.519 1.489 -3.025 1.00 45.41 169 LYS A O 1
ATOM 1414 N N . GLU A 1 170 ? 25.356 3.177 -2.116 1.00 41.00 170 GLU A N 1
ATOM 1415 C CA . GLU A 1 170 ? 24.614 2.374 -1.139 1.00 41.00 170 GLU A CA 1
ATOM 1416 C C . GLU A 1 170 ? 23.181 2.025 -1.570 1.00 41.00 170 GLU A C 1
ATOM 1418 O O . GLU A 1 170 ? 22.598 1.110 -0.996 1.00 41.00 170 GLU A O 1
ATOM 1423 N N . LYS A 1 171 ? 22.600 2.712 -2.568 1.00 50.50 171 LYS A N 1
ATOM 1424 C CA . LYS A 1 171 ? 21.206 2.491 -3.001 1.00 50.50 171 LYS A CA 1
ATOM 1425 C C . LYS A 1 171 ? 21.037 2.695 -4.506 1.00 50.50 171 LYS A C 1
ATOM 1427 O O . LYS A 1 171 ? 20.571 3.737 -4.953 1.00 50.50 171 LYS A O 1
ATOM 1432 N N . THR A 1 172 ? 21.402 1.697 -5.299 1.00 59.19 172 THR A N 1
ATOM 1433 C CA . THR A 1 172 ? 21.032 1.652 -6.720 1.00 59.19 172 THR A CA 1
ATOM 1434 C C . THR A 1 172 ? 19.720 0.894 -6.873 1.00 59.19 172 THR A C 1
ATOM 1436 O O . THR A 1 172 ? 19.671 -0.290 -6.569 1.00 59.19 172 THR A O 1
ATOM 1439 N N . PHE A 1 173 ? 18.674 1.553 -7.377 1.00 67.56 173 PHE A N 1
ATOM 1440 C CA . PHE A 1 173 ? 17.361 0.942 -7.644 1.00 67.56 173 PHE A CA 1
ATOM 1441 C C . PHE A 1 173 ? 17.453 -0.338 -8.499 1.00 67.56 173 PHE A C 1
ATOM 1443 O O . PHE A 1 173 ? 16.717 -1.289 -8.281 1.00 67.56 173 PHE A O 1
ATOM 1450 N N . PHE A 1 174 ? 18.435 -0.399 -9.401 1.00 77.12 174 PHE A N 1
ATOM 1451 C CA . PHE A 1 174 ? 18.658 -1.524 -10.313 1.00 77.12 174 PHE A CA 1
ATOM 1452 C C . PHE A 1 174 ? 19.635 -2.585 -9.784 1.00 77.12 174 PHE A C 1
ATOM 1454 O O . PHE A 1 174 ? 19.972 -3.526 -10.497 1.00 77.12 174 PHE A O 1
ATOM 1461 N N . CYS A 1 175 ? 20.160 -2.438 -8.565 1.00 81.81 175 CYS A N 1
ATOM 1462 C CA . CYS A 1 175 ? 21.100 -3.409 -8.017 1.00 81.81 175 CYS A CA 1
ATOM 1463 C C . CYS A 1 175 ? 20.976 -3.535 -6.499 1.00 81.81 175 CYS A C 1
ATOM 1465 O O . CYS A 1 175 ? 21.288 -2.599 -5.759 1.00 81.81 175 CYS A O 1
ATOM 1467 N N . GLN A 1 176 ? 20.597 -4.728 -6.045 1.00 83.44 176 GLN A N 1
ATOM 1468 C CA . GLN A 1 176 ? 20.505 -5.086 -4.631 1.00 83.44 176 GLN A CA 1
ATOM 1469 C C . GLN A 1 176 ? 21.553 -6.144 -4.287 1.00 83.44 176 GLN A C 1
ATOM 1471 O O . GLN A 1 176 ? 21.967 -6.927 -5.136 1.00 83.44 176 GLN A O 1
ATOM 1476 N N . SER A 1 177 ? 21.999 -6.189 -3.035 1.00 84.69 177 SER A N 1
ATOM 1477 C CA . SER A 1 177 ? 22.887 -7.253 -2.563 1.00 84.69 177 SER A CA 1
ATOM 1478 C C . SER A 1 177 ? 22.423 -7.773 -1.222 1.00 84.69 177 SER A C 1
ATOM 1480 O O . SER A 1 177 ? 22.045 -6.976 -0.363 1.00 84.69 177 SER A O 1
ATOM 1482 N N . GLY A 1 178 ? 22.576 -9.068 -0.997 1.00 85.44 178 GLY A N 1
ATOM 1483 C CA . GLY A 1 178 ? 22.328 -9.666 0.303 1.00 85.44 178 GLY A CA 1
ATOM 1484 C C . GLY A 1 178 ? 23.293 -10.799 0.597 1.00 85.44 178 GLY A C 1
ATOM 1485 O O . GLY A 1 178 ? 24.210 -11.094 -0.172 1.00 85.44 178 GLY A O 1
ATOM 1486 N N . LYS A 1 179 ? 23.082 -11.432 1.747 1.00 84.56 179 LYS A N 1
ATOM 1487 C CA . LYS A 1 179 ? 23.813 -12.629 2.157 1.00 84.56 179 LYS A CA 1
ATOM 1488 C C . LYS A 1 179 ? 22.829 -13.763 2.365 1.00 84.56 179 LYS A C 1
ATOM 1490 O O . LYS A 1 179 ? 21.775 -13.570 2.962 1.00 84.56 179 LYS A O 1
ATOM 1495 N N . ASN A 1 180 ? 23.190 -14.943 1.889 1.00 80.00 180 ASN A N 1
ATOM 1496 C CA . ASN A 1 180 ? 22.475 -16.183 2.145 1.00 80.00 180 ASN A CA 1
ATOM 1497 C C . ASN A 1 180 ? 23.453 -17.236 2.699 1.00 80.00 180 ASN A C 1
ATOM 1499 O O . ASN A 1 180 ? 24.629 -16.958 2.938 1.00 80.00 180 ASN A O 1
ATOM 1503 N N . GLN A 1 181 ? 22.978 -18.467 2.901 1.00 75.69 181 GLN A N 1
ATOM 1504 C CA . GLN A 1 181 ? 23.812 -19.563 3.413 1.00 75.69 181 GLN A CA 1
ATOM 1505 C C . GLN A 1 181 ? 24.992 -19.927 2.487 1.00 75.69 181 GLN A C 1
ATOM 1507 O O . GLN A 1 181 ? 25.964 -20.522 2.946 1.00 75.69 181 GLN A O 1
ATOM 1512 N N . LYS A 1 182 ? 24.917 -19.580 1.195 1.00 69.50 182 LYS A N 1
ATOM 1513 C CA . LYS A 1 182 ? 25.910 -19.901 0.155 1.00 69.50 182 LYS A CA 1
ATOM 1514 C C . LYS A 1 182 ? 26.913 -18.768 -0.097 1.00 69.50 182 LYS A C 1
ATOM 1516 O O . LYS A 1 182 ? 27.900 -18.989 -0.796 1.00 69.50 182 LYS A O 1
ATOM 1521 N N . GLY A 1 183 ? 26.702 -17.589 0.489 1.00 79.25 183 GLY A N 1
ATOM 1522 C CA . GLY A 1 183 ? 27.592 -16.440 0.366 1.00 79.25 183 GLY A CA 1
ATOM 1523 C C . GLY A 1 183 ? 26.841 -15.148 0.072 1.00 79.25 183 GLY A C 1
ATOM 1524 O O . GLY A 1 183 ? 25.725 -14.931 0.547 1.00 79.25 183 GLY A O 1
ATOM 1525 N N . THR A 1 184 ? 27.489 -14.269 -0.681 1.00 85.38 184 THR A N 1
ATOM 1526 C CA . THR A 1 184 ? 26.950 -12.957 -1.039 1.00 85.38 184 THR A CA 1
ATOM 1527 C C . THR A 1 184 ? 26.340 -13.035 -2.420 1.00 85.38 184 THR A C 1
ATOM 1529 O O . THR A 1 184 ? 26.965 -13.533 -3.356 1.00 85.38 184 THR A O 1
ATOM 1532 N N . TYR A 1 185 ? 25.127 -12.520 -2.556 1.00 86.56 185 TYR A N 1
ATOM 1533 C CA . TYR A 1 185 ? 24.471 -12.407 -3.847 1.00 86.56 185 TYR A CA 1
ATOM 1534 C C . TYR A 1 185 ? 24.293 -10.944 -4.236 1.00 86.56 185 TYR A C 1
ATOM 1536 O O . TYR A 1 185 ? 24.221 -10.056 -3.38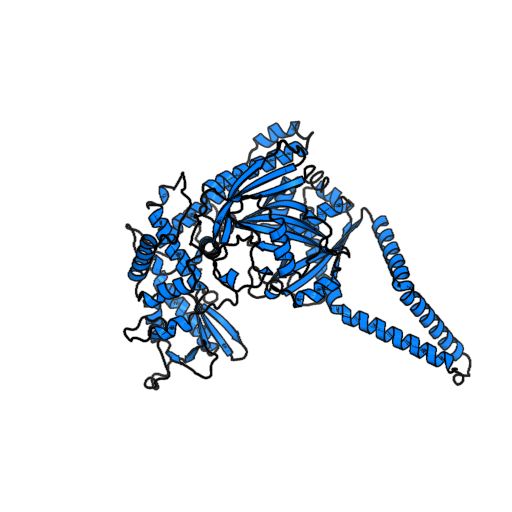2 1.00 86.56 185 TYR A O 1
ATOM 1544 N N . ILE A 1 186 ? 24.224 -10.713 -5.542 1.00 86.88 186 ILE A N 1
ATOM 1545 C CA . ILE A 1 186 ? 23.892 -9.433 -6.154 1.00 86.88 186 ILE A CA 1
ATOM 1546 C C . ILE A 1 186 ? 22.787 -9.666 -7.185 1.00 86.88 186 ILE A C 1
ATOM 1548 O O . ILE A 1 186 ? 22.907 -10.537 -8.046 1.00 86.88 186 ILE A O 1
ATOM 1552 N N . ASP A 1 187 ? 21.700 -8.920 -7.064 1.00 86.75 187 ASP A N 1
ATOM 1553 C CA . ASP A 1 187 ? 20.566 -8.952 -7.978 1.00 86.75 187 ASP A CA 1
ATOM 1554 C C . ASP A 1 187 ? 20.681 -7.762 -8.924 1.00 86.75 187 ASP A C 1
ATOM 1556 O O . ASP A 1 187 ? 20.714 -6.618 -8.476 1.00 86.75 187 ASP A O 1
ATOM 1560 N N . PHE A 1 188 ? 20.776 -8.029 -10.227 1.00 87.38 188 PHE A N 1
ATOM 1561 C CA . PHE A 1 188 ? 20.717 -7.008 -11.272 1.00 87.38 188 PHE A CA 1
ATOM 1562 C C . PHE A 1 188 ? 19.266 -6.912 -11.710 1.00 87.38 188 PHE A C 1
ATOM 1564 O O . PHE A 1 188 ? 18.767 -7.814 -12.384 1.00 87.38 188 PHE A O 1
ATOM 1571 N N . LEU A 1 189 ? 18.604 -5.849 -11.282 1.00 87.94 189 LEU A N 1
ATOM 1572 C CA . LEU A 1 189 ? 17.184 -5.620 -11.476 1.00 87.94 189 LEU A CA 1
ATOM 1573 C C . LEU A 1 189 ? 16.936 -4.724 -12.689 1.00 87.94 189 LEU A C 1
ATOM 1575 O O . LEU A 1 189 ? 17.765 -3.868 -13.004 1.00 87.94 189 LEU A O 1
ATOM 1579 N N . GLY A 1 190 ? 15.792 -4.880 -13.347 1.00 89.00 190 GLY A N 1
ATOM 1580 C CA . GLY A 1 190 ? 15.407 -4.059 -14.487 1.00 89.00 190 GLY A CA 1
ATOM 1581 C C . GLY A 1 190 ? 15.977 -4.506 -15.827 1.00 89.00 190 GLY A C 1
ATOM 1582 O O . GLY A 1 190 ? 16.778 -5.434 -15.947 1.00 89.00 190 GLY A O 1
ATOM 1583 N N . PHE A 1 191 ? 15.552 -3.788 -16.863 1.00 88.56 191 PHE A N 1
ATOM 1584 C CA . PHE A 1 191 ? 16.127 -3.874 -18.198 1.00 88.56 191 PHE A CA 1
ATOM 1585 C C . PHE A 1 191 ? 17.262 -2.858 -18.333 1.00 88.56 191 PHE A C 1
ATOM 1587 O O . PHE A 1 191 ? 17.072 -1.694 -18.008 1.00 88.56 191 PHE A O 1
ATOM 1594 N N . TRP A 1 192 ? 18.432 -3.274 -18.818 1.00 87.19 192 TRP A N 1
ATOM 1595 C CA . TRP A 1 192 ? 19.617 -2.413 -18.856 1.00 87.19 192 TRP A CA 1
ATOM 1596 C C . TRP A 1 192 ? 19.912 -1.914 -20.277 1.00 87.19 192 TRP A C 1
ATOM 1598 O O . TRP A 1 192 ? 19.873 -2.707 -21.220 1.00 87.19 192 TRP A O 1
ATOM 1608 N N . PRO A 1 193 ? 20.274 -0.629 -20.467 1.00 86.25 193 PRO A N 1
ATOM 1609 C CA . PRO A 1 193 ? 20.726 -0.127 -21.759 1.00 86.25 193 PRO A CA 1
ATOM 1610 C C . PRO A 1 193 ? 21.974 -0.868 -22.245 1.00 86.25 193 PRO A C 1
ATOM 1612 O O . PRO A 1 193 ? 22.924 -1.076 -21.483 1.00 86.25 193 PRO A O 1
ATOM 1615 N N . LYS A 1 194 ? 22.019 -1.186 -23.544 1.00 87.19 194 LYS A N 1
ATOM 1616 C CA . LYS A 1 194 ? 23.137 -1.915 -24.156 1.00 87.19 194 LYS A CA 1
ATOM 1617 C C . LYS A 1 194 ? 24.496 -1.277 -23.892 1.00 87.19 194 LYS A C 1
ATOM 1619 O O . LYS A 1 194 ? 25.454 -1.987 -23.622 1.00 87.19 194 LYS A O 1
ATOM 1624 N N . VAL A 1 195 ? 24.583 0.051 -23.927 1.00 87.19 195 VAL A N 1
ATOM 1625 C CA . VAL A 1 195 ? 25.834 0.776 -23.656 1.00 87.19 195 VAL A CA 1
ATOM 1626 C C . VAL A 1 195 ? 26.404 0.455 -22.268 1.00 87.19 195 VAL A C 1
ATOM 1628 O O . VAL A 1 195 ? 27.616 0.307 -22.118 1.00 87.19 195 VAL A O 1
ATOM 1631 N N . ILE A 1 196 ? 25.542 0.269 -21.262 1.00 86.81 196 ILE A N 1
ATOM 1632 C CA . ILE A 1 196 ? 25.965 -0.110 -19.911 1.00 86.81 196 ILE A CA 1
ATOM 1633 C C . ILE A 1 196 ? 26.369 -1.586 -19.880 1.00 86.81 196 ILE A C 1
ATOM 1635 O O . ILE A 1 196 ? 27.412 -1.917 -19.318 1.00 86.81 196 ILE A O 1
ATOM 1639 N N . ILE A 1 197 ? 25.596 -2.459 -20.531 1.00 87.56 197 ILE A N 1
ATOM 1640 C CA . ILE A 1 197 ? 25.922 -3.887 -20.670 1.00 87.56 197 ILE A CA 1
ATOM 1641 C C . ILE A 1 197 ? 27.287 -4.073 -21.350 1.00 87.56 197 ILE A C 1
ATOM 1643 O O . ILE A 1 197 ? 28.124 -4.809 -20.840 1.00 87.56 197 ILE A O 1
ATOM 1647 N N . ASP A 1 198 ? 27.559 -3.357 -22.442 1.00 88.19 198 ASP A N 1
ATOM 1648 C CA . ASP A 1 198 ? 28.821 -3.414 -23.189 1.00 88.19 198 ASP A CA 1
ATOM 1649 C C . ASP A 1 198 ? 30.019 -2.922 -22.362 1.00 88.19 198 ASP A C 1
ATOM 1651 O O . ASP A 1 198 ? 31.143 -3.394 -22.551 1.00 88.19 198 ASP A O 1
ATOM 1655 N N . LYS A 1 199 ? 29.806 -1.961 -21.452 1.00 89.12 199 LYS A N 1
ATOM 1656 C CA . LYS A 1 199 ? 30.830 -1.514 -20.496 1.00 89.12 199 LYS A CA 1
ATOM 1657 C C . LYS A 1 199 ? 31.084 -2.573 -19.423 1.00 89.12 199 LYS A C 1
ATOM 1659 O O . LYS A 1 199 ? 32.241 -2.862 -19.133 1.00 89.12 199 LYS A O 1
ATOM 1664 N N . LEU A 1 200 ? 30.031 -3.173 -18.866 1.00 85.31 200 LEU A N 1
ATOM 1665 C CA . LEU A 1 200 ? 30.146 -4.226 -17.852 1.00 85.31 200 LEU A CA 1
ATOM 1666 C C . LEU A 1 200 ? 30.783 -5.502 -18.406 1.00 85.31 200 LEU A C 1
ATOM 1668 O O . LEU A 1 200 ? 31.630 -6.085 -17.739 1.00 85.31 200 LEU A O 1
ATOM 1672 N N . ASP A 1 201 ? 30.450 -5.895 -19.635 1.00 83.94 201 ASP A N 1
ATOM 1673 C CA . ASP A 1 201 ? 30.994 -7.089 -20.298 1.00 83.94 201 ASP A CA 1
ATOM 1674 C C . ASP A 1 201 ? 32.512 -7.060 -20.485 1.00 83.94 201 ASP A C 1
ATOM 1676 O O . ASP A 1 201 ? 33.140 -8.106 -20.634 1.00 83.94 201 ASP A O 1
ATOM 1680 N N . LYS A 1 202 ? 33.120 -5.870 -20.472 1.00 83.69 202 LYS A N 1
ATOM 1681 C CA . LYS A 1 202 ? 34.581 -5.716 -20.510 1.00 83.69 202 LYS A CA 1
ATOM 1682 C C . LYS A 1 202 ? 35.234 -5.967 -19.152 1.00 83.69 202 LYS A C 1
ATOM 1684 O O . LYS A 1 202 ? 36.427 -6.238 -19.098 1.00 83.69 202 LYS A O 1
ATOM 1689 N N . GLU A 1 203 ? 34.465 -5.857 -18.074 1.00 81.75 203 GLU A N 1
ATOM 1690 C CA . GLU A 1 203 ? 34.945 -5.924 -16.693 1.00 81.75 203 GLU A CA 1
ATOM 1691 C C . GLU A 1 203 ? 34.595 -7.269 -16.026 1.00 81.75 203 GLU A C 1
ATOM 1693 O O . GLU A 1 203 ? 35.259 -7.680 -15.070 1.00 81.75 203 GLU A O 1
ATOM 1698 N N . ILE A 1 204 ? 33.552 -7.969 -16.505 1.00 76.38 204 ILE A N 1
ATOM 1699 C CA . ILE A 1 204 ? 32.969 -9.141 -15.832 1.00 76.38 204 ILE A CA 1
ATOM 1700 C C . ILE A 1 204 ? 32.687 -10.292 -16.809 1.00 76.38 204 ILE A C 1
ATOM 1702 O O . ILE A 1 204 ? 32.252 -10.070 -17.933 1.00 76.38 204 ILE A O 1
ATOM 1706 N N . HIS A 1 205 ? 32.860 -11.541 -16.357 1.00 69.75 205 HIS A N 1
ATOM 1707 C CA . HIS A 1 205 ? 32.338 -12.724 -17.053 1.00 69.75 205 HIS A CA 1
ATOM 1708 C C . HIS A 1 205 ? 31.448 -13.548 -16.123 1.00 69.75 205 HIS A C 1
ATOM 1710 O O . HIS A 1 205 ? 31.721 -13.700 -14.930 1.00 69.75 205 HIS A O 1
ATOM 1716 N N . ILE A 1 206 ? 30.383 -14.112 -16.688 1.00 70.94 206 ILE A N 1
ATOM 1717 C CA . ILE A 1 206 ? 29.386 -14.876 -15.943 1.00 70.94 206 ILE A CA 1
ATOM 1718 C C . ILE A 1 206 ? 29.691 -16.351 -16.139 1.00 70.94 206 ILE A C 1
ATOM 1720 O O . ILE A 1 206 ? 29.732 -16.847 -17.267 1.00 70.94 206 ILE A O 1
ATOM 1724 N N . ARG A 1 207 ? 29.901 -17.071 -15.042 1.00 70.44 207 ARG A N 1
ATOM 1725 C CA . ARG A 1 207 ? 30.063 -18.518 -15.061 1.00 70.44 207 ARG A CA 1
ATOM 1726 C C . ARG A 1 207 ? 28.690 -19.171 -14.921 1.00 70.44 207 ARG A C 1
ATOM 1728 O O . ARG A 1 207 ? 27.932 -18.893 -13.994 1.00 70.44 207 ARG A O 1
ATOM 1735 N N . ILE A 1 208 ? 28.376 -20.083 -15.837 1.00 65.38 208 ILE A N 1
ATOM 1736 C CA . ILE A 1 208 ? 27.239 -20.986 -15.669 1.00 65.38 208 ILE A CA 1
ATOM 1737 C C . ILE A 1 208 ? 27.735 -22.141 -14.804 1.00 65.38 208 ILE A C 1
ATOM 1739 O O . ILE A 1 208 ? 28.506 -22.990 -15.259 1.00 65.38 208 ILE A O 1
ATOM 1743 N N . ASP A 1 209 ? 27.335 -22.148 -13.538 1.00 64.69 209 ASP A N 1
ATOM 1744 C CA . ASP A 1 209 ? 27.627 -23.249 -12.632 1.00 64.69 209 ASP A CA 1
ATOM 1745 C C . ASP A 1 209 ? 26.356 -24.068 -12.383 1.00 64.69 209 ASP A C 1
ATOM 1747 O O . ASP A 1 209 ? 25.406 -23.605 -11.760 1.00 64.69 209 ASP A O 1
ATOM 1751 N N . ASN A 1 210 ? 26.348 -25.299 -12.903 1.00 56.50 210 ASN A N 1
ATOM 1752 C CA . ASN A 1 210 ? 25.232 -26.238 -12.767 1.00 56.50 210 ASN A CA 1
ATOM 1753 C C . ASN A 1 210 ? 25.050 -26.748 -11.323 1.00 56.50 210 ASN A C 1
ATOM 1755 O O . ASN A 1 210 ? 24.097 -27.475 -11.064 1.00 56.50 210 ASN A O 1
ATOM 1759 N N . ASN A 1 211 ? 25.961 -26.408 -10.402 1.00 54.28 211 ASN A N 1
ATOM 1760 C CA . ASN A 1 211 ? 25.841 -26.720 -8.976 1.00 54.28 211 ASN A CA 1
ATOM 1761 C C . ASN A 1 211 ? 25.120 -25.620 -8.175 1.00 54.28 211 ASN A C 1
ATOM 1763 O O . ASN A 1 211 ? 24.958 -25.759 -6.962 1.00 54.28 211 ASN A O 1
ATOM 1767 N N . VAL A 1 212 ? 24.732 -24.514 -8.815 1.00 56.72 212 VAL A N 1
ATOM 1768 C CA . VAL A 1 212 ? 23.908 -23.466 -8.196 1.00 56.72 212 VAL A CA 1
ATOM 1769 C C . VAL A 1 212 ? 22.436 -23.801 -8.448 1.00 56.72 212 VAL A C 1
ATOM 1771 O O . VAL A 1 212 ? 22.114 -24.562 -9.361 1.00 56.72 212 VAL A O 1
ATOM 1774 N N . GLU A 1 213 ? 21.536 -23.298 -7.604 1.00 56.50 213 GLU A N 1
ATOM 1775 C CA . GLU A 1 213 ? 20.105 -23.570 -7.751 1.00 56.50 213 GLU A CA 1
ATOM 1776 C C . GLU A 1 213 ? 19.582 -23.183 -9.145 1.00 56.50 213 GLU A C 1
ATOM 1778 O O . GLU A 1 213 ? 20.080 -22.223 -9.746 1.00 56.50 213 GLU A O 1
ATOM 1783 N N . PRO A 1 214 ? 18.578 -23.906 -9.678 1.00 49.28 214 PRO A N 1
ATOM 1784 C CA . PRO A 1 214 ? 17.956 -23.567 -10.953 1.00 49.28 214 PRO A CA 1
ATOM 1785 C C . PRO A 1 214 ? 17.521 -22.090 -10.992 1.00 49.28 214 PRO A C 1
ATOM 1787 O O . PRO A 1 214 ? 16.589 -21.684 -10.304 1.00 49.28 214 PRO A O 1
ATOM 1790 N N . GLY A 1 215 ? 18.196 -21.275 -11.810 1.00 54.22 215 GLY A N 1
ATOM 1791 C CA . GLY A 1 215 ? 17.910 -19.838 -11.952 1.00 54.22 215 GLY A CA 1
ATOM 1792 C C . GLY A 1 215 ? 18.885 -18.886 -11.244 1.00 54.22 215 GLY A C 1
ATOM 1793 O O . GLY A 1 215 ? 18.696 -17.670 -11.332 1.00 54.22 215 GLY A O 1
ATOM 1794 N N . GLU A 1 216 ? 19.933 -19.401 -10.598 1.00 61.19 216 GLU A N 1
ATOM 1795 C CA . GLU A 1 216 ? 21.044 -18.607 -10.064 1.00 61.19 216 GLU A CA 1
ATOM 1796 C C . GLU A 1 216 ? 22.298 -18.727 -10.952 1.00 61.19 216 GLU A C 1
ATOM 1798 O O . GLU A 1 216 ? 22.594 -19.777 -11.527 1.00 61.19 216 GLU A O 1
ATOM 1803 N N . LEU A 1 217 ? 23.032 -17.623 -11.104 1.00 65.06 217 LEU A N 1
ATOM 1804 C CA . LEU A 1 217 ? 24.279 -17.535 -11.872 1.00 65.06 217 LEU A CA 1
ATOM 1805 C C . LEU A 1 217 ? 25.451 -17.281 -10.914 1.00 65.06 217 LEU A C 1
ATOM 1807 O O . LEU A 1 217 ? 25.248 -16.719 -9.842 1.00 65.06 217 LEU A O 1
ATOM 1811 N N . SER A 1 218 ? 26.682 -17.659 -11.265 1.00 60.59 218 SER A N 1
ATOM 1812 C CA . SER A 1 218 ? 27.866 -17.269 -10.486 1.00 60.59 218 SER A CA 1
ATOM 1813 C C . SER A 1 218 ? 28.718 -16.273 -11.268 1.00 60.59 218 SER A C 1
ATOM 1815 O O . SER A 1 218 ? 28.930 -16.425 -12.471 1.00 60.59 218 SER A O 1
ATOM 1817 N N . ILE A 1 219 ? 29.192 -15.217 -10.603 1.00 64.19 219 ILE A N 1
ATOM 1818 C CA . ILE A 1 219 ? 30.124 -14.256 -11.210 1.00 64.19 219 ILE A CA 1
ATOM 1819 C C . ILE A 1 219 ? 31.540 -14.573 -10.738 1.00 64.19 219 ILE A C 1
ATOM 1821 O O . ILE A 1 219 ? 31.825 -14.607 -9.539 1.00 64.19 219 ILE A O 1
ATOM 1825 N N . GLU A 1 220 ? 32.448 -14.745 -11.698 1.00 60.03 220 GLU A N 1
ATOM 1826 C CA . GLU A 1 220 ? 33.887 -14.805 -11.455 1.00 60.03 220 GLU A CA 1
ATOM 1827 C C . GLU A 1 220 ? 34.559 -13.601 -12.126 1.00 60.03 220 GLU A C 1
ATOM 1829 O O . GLU A 1 220 ? 34.321 -13.303 -13.295 1.00 60.03 220 GLU A O 1
ATOM 1834 N N . LYS A 1 221 ? 35.420 -12.896 -11.383 1.00 54.09 221 LYS A N 1
ATOM 1835 C CA . LYS A 1 221 ? 36.247 -11.818 -11.940 1.00 54.09 221 LYS A CA 1
ATOM 1836 C C . LYS A 1 221 ? 37.252 -12.398 -12.938 1.00 54.09 221 LYS A C 1
ATOM 1838 O O . LYS A 1 221 ? 37.764 -13.501 -12.730 1.00 54.09 221 LYS A O 1
ATOM 1843 N N . ILE A 1 222 ? 37.553 -11.634 -13.988 1.00 53.47 222 ILE A N 1
ATOM 1844 C CA . ILE A 1 222 ? 38.515 -12.001 -15.032 1.00 53.47 222 ILE A CA 1
ATOM 1845 C C . ILE A 1 222 ? 39.830 -12.508 -14.425 1.00 53.47 222 ILE A C 1
ATOM 1847 O O . ILE A 1 222 ? 40.516 -11.808 -13.682 1.00 53.47 222 ILE A O 1
ATOM 1851 N N . ILE A 1 223 ? 40.213 -13.715 -14.839 1.00 49.81 223 ILE A N 1
ATOM 1852 C CA . ILE A 1 223 ? 41.608 -14.062 -15.095 1.00 49.81 223 ILE A CA 1
ATOM 1853 C C . ILE A 1 223 ? 41.660 -14.296 -16.610 1.00 49.81 223 ILE A C 1
ATOM 1855 O O . ILE A 1 223 ? 41.125 -15.300 -17.086 1.00 49.81 223 ILE A O 1
ATOM 1859 N N . GLU A 1 224 ? 42.258 -13.371 -17.374 1.00 47.66 224 GLU A N 1
ATOM 1860 C CA . GLU A 1 224 ? 42.274 -13.359 -18.857 1.00 47.66 224 GLU A CA 1
ATOM 1861 C C . GLU A 1 224 ? 42.757 -14.687 -19.481 1.00 47.66 224 GLU A C 1
ATOM 1863 O O . GLU A 1 224 ? 42.482 -14.985 -20.642 1.00 47.66 224 GLU A O 1
ATOM 1868 N N . SER A 1 225 ? 43.422 -15.548 -18.707 1.00 46.09 225 SER A N 1
ATOM 1869 C CA . SER A 1 225 ? 44.013 -16.804 -19.169 1.00 46.09 225 SER A CA 1
ATOM 1870 C C . SER A 1 225 ? 43.063 -18.012 -19.300 1.00 46.09 225 SER A C 1
ATOM 1872 O O . SER A 1 225 ? 43.538 -19.090 -19.658 1.00 46.09 225 SER A O 1
ATOM 1874 N N . LYS A 1 226 ? 41.740 -17.899 -19.061 1.00 49.25 226 LYS A N 1
ATOM 1875 C CA . LYS A 1 226 ? 40.809 -19.067 -19.074 1.00 49.25 226 LYS A CA 1
ATOM 1876 C C . LYS A 1 226 ? 39.607 -19.012 -20.038 1.00 49.25 226 LYS A C 1
ATOM 1878 O O . LYS A 1 226 ? 38.767 -19.914 -20.022 1.00 49.25 226 LYS A O 1
ATOM 1883 N N . LEU A 1 227 ? 39.549 -18.041 -20.950 1.00 50.56 227 LEU A N 1
ATOM 1884 C CA . LEU A 1 227 ? 38.380 -17.736 -21.804 1.00 50.56 227 LEU A CA 1
ATOM 1885 C C . LEU A 1 227 ? 38.019 -18.749 -22.921 1.00 50.56 227 LEU A C 1
ATOM 1887 O O . LEU A 1 227 ? 37.176 -18.460 -23.763 1.00 50.56 227 LEU A O 1
ATOM 1891 N N . LYS A 1 228 ? 38.600 -19.957 -22.951 1.00 53.00 228 LYS A N 1
ATOM 1892 C CA . LYS A 1 228 ? 38.313 -20.968 -23.998 1.00 53.00 228 LYS A CA 1
ATOM 1893 C C . LYS A 1 228 ? 37.351 -22.090 -23.577 1.00 53.00 228 LYS A C 1
ATOM 1895 O O . LYS A 1 228 ? 37.166 -23.040 -24.335 1.00 53.00 228 LYS A O 1
ATOM 1900 N N . SER A 1 229 ? 36.743 -22.027 -22.390 1.00 56.25 229 SER A N 1
ATOM 1901 C CA . SER A 1 229 ? 35.829 -23.083 -21.918 1.00 56.25 229 SER A CA 1
ATOM 1902 C C . SER A 1 229 ? 34.351 -22.734 -22.159 1.00 56.25 229 SER A C 1
ATOM 1904 O O . SER A 1 229 ? 33.937 -21.608 -21.910 1.00 56.25 229 SER A O 1
ATOM 1906 N N . LYS A 1 230 ? 33.529 -23.713 -22.579 1.00 58.09 230 LYS A N 1
ATOM 1907 C CA . LYS A 1 230 ? 32.062 -23.598 -22.798 1.00 58.09 230 LYS A CA 1
ATOM 1908 C C . LYS A 1 230 ? 31.234 -23.270 -21.528 1.00 58.09 230 LYS A C 1
ATOM 1910 O O . LYS A 1 230 ? 30.023 -23.448 -21.535 1.00 58.09 230 LYS A O 1
ATOM 1915 N N . LYS A 1 231 ? 31.868 -22.871 -20.419 1.00 66.50 231 LYS A N 1
ATOM 1916 C CA . LYS A 1 231 ? 31.233 -22.667 -19.101 1.00 66.50 231 LYS A CA 1
ATOM 1917 C C . LYS A 1 231 ? 30.920 -21.202 -18.770 1.00 66.50 231 LYS A C 1
ATOM 1919 O O . LYS A 1 231 ? 30.423 -20.938 -17.680 1.00 66.50 231 LYS A O 1
ATOM 1924 N N . TYR A 1 232 ? 31.211 -20.268 -19.673 1.00 71.69 232 TYR A N 1
ATOM 1925 C CA . TYR A 1 232 ? 31.022 -18.835 -19.444 1.00 71.69 232 TYR A CA 1
ATOM 1926 C C . TYR A 1 232 ? 30.134 -18.218 -20.526 1.00 71.69 232 TYR A C 1
ATOM 1928 O O . TYR A 1 232 ? 30.237 -18.610 -21.689 1.00 71.69 232 TYR A O 1
ATOM 1936 N N . ILE A 1 233 ? 29.297 -17.261 -20.124 1.00 73.81 233 ILE A N 1
ATOM 1937 C CA . ILE A 1 233 ? 28.504 -16.390 -21.003 1.00 73.81 233 ILE A CA 1
ATOM 1938 C C . ILE A 1 233 ? 28.795 -14.926 -20.669 1.00 73.81 233 ILE A C 1
ATOM 1940 O O . ILE A 1 233 ? 29.255 -14.611 -19.566 1.00 73.81 233 ILE A O 1
ATOM 1944 N N . THR A 1 234 ? 28.543 -14.027 -21.615 1.00 80.44 234 THR A N 1
ATOM 1945 C CA . THR A 1 234 ? 28.592 -12.577 -21.360 1.00 80.44 234 THR A CA 1
ATOM 1946 C C . THR A 1 234 ? 27.219 -12.045 -20.926 1.00 80.44 234 THR A C 1
ATOM 1948 O O . THR A 1 234 ? 26.202 -12.716 -21.115 1.00 80.44 234 THR A O 1
ATOM 1951 N N . LEU A 1 235 ? 27.148 -10.840 -20.353 1.00 79.12 235 LEU A N 1
ATOM 1952 C CA . LEU A 1 235 ? 25.882 -10.140 -20.114 1.00 79.12 235 LEU A CA 1
ATOM 1953 C C . LEU A 1 235 ? 25.159 -9.850 -21.430 1.00 79.12 235 LEU A C 1
ATOM 1955 O O . LEU A 1 235 ? 23.944 -9.987 -21.468 1.00 79.12 235 LEU A O 1
ATOM 1959 N N . ASN A 1 236 ? 25.859 -9.514 -22.521 1.00 81.31 236 ASN A N 1
ATOM 1960 C CA . ASN A 1 236 ? 25.213 -9.391 -23.835 1.00 81.31 236 ASN A CA 1
ATOM 1961 C C . ASN A 1 236 ? 24.503 -10.688 -24.256 1.00 81.31 236 ASN A C 1
ATOM 1963 O O . ASN A 1 236 ? 23.410 -10.631 -24.816 1.00 81.31 236 ASN A O 1
ATOM 1967 N N . GLU A 1 237 ? 25.105 -11.854 -24.002 1.00 77.56 237 GLU A N 1
ATOM 1968 C CA . GLU A 1 237 ? 24.458 -13.148 -24.247 1.00 77.56 237 GLU A CA 1
ATOM 1969 C C . GLU A 1 237 ? 23.289 -13.383 -23.266 1.00 77.56 237 GLU A C 1
ATOM 1971 O O . GLU A 1 237 ? 22.243 -13.866 -23.691 1.00 77.56 237 GLU A O 1
ATOM 1976 N N . LEU A 1 238 ? 23.418 -12.978 -21.993 1.00 78.44 238 LEU A N 1
ATOM 1977 C CA . LEU A 1 238 ? 22.364 -13.096 -20.973 1.00 78.44 238 LEU A CA 1
ATOM 1978 C C . LEU A 1 238 ? 21.155 -12.182 -21.218 1.00 78.44 238 LEU A C 1
ATOM 1980 O O . LEU A 1 238 ? 20.044 -12.572 -20.893 1.00 78.44 238 LEU A O 1
ATOM 1984 N N . TYR A 1 239 ? 21.351 -10.988 -21.777 1.00 77.19 239 TYR A N 1
ATOM 1985 C CA . TYR A 1 239 ? 20.275 -10.051 -22.116 1.00 77.19 239 TYR A CA 1
ATOM 1986 C C . TYR A 1 239 ? 19.741 -10.246 -23.547 1.00 77.19 239 TYR A C 1
ATOM 1988 O O . TYR A 1 239 ? 18.951 -9.436 -24.022 1.00 77.19 239 TYR A O 1
ATOM 1996 N N . GLY A 1 240 ? 20.181 -11.288 -24.268 1.00 72.81 240 GLY A N 1
ATOM 1997 C CA . GLY A 1 240 ? 19.725 -11.555 -25.639 1.00 72.81 240 GLY A CA 1
ATOM 1998 C C . GLY A 1 240 ? 20.166 -10.503 -26.669 1.00 72.81 240 GLY A C 1
ATOM 1999 O O . GLY A 1 240 ? 19.580 -10.396 -27.743 1.00 72.81 240 GLY A O 1
ATOM 2000 N N . MET A 1 241 ? 21.209 -9.723 -26.369 1.00 75.94 241 MET A N 1
ATOM 2001 C CA . MET A 1 241 ? 21.729 -8.647 -27.227 1.00 75.94 241 MET A CA 1
ATOM 2002 C C . MET A 1 241 ? 22.822 -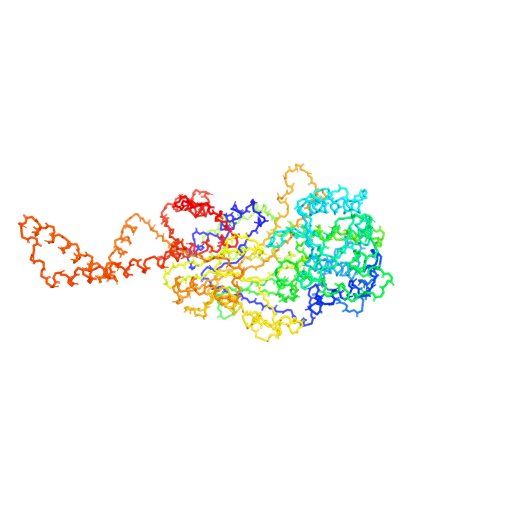9.116 -28.201 1.00 75.94 241 MET A C 1
ATOM 2004 O O . MET A 1 241 ? 23.387 -8.314 -28.948 1.00 75.94 241 MET A O 1
ATOM 2008 N N . SER A 1 242 ? 23.154 -10.410 -28.199 1.00 66.88 242 SER A N 1
ATOM 2009 C CA . SER A 1 242 ? 24.138 -10.999 -29.112 1.00 66.88 242 SER A CA 1
ATOM 2010 C C . SER A 1 242 ? 23.487 -11.501 -30.410 1.00 66.88 242 SER A C 1
ATOM 2012 O O . SER A 1 242 ? 22.365 -11.995 -30.406 1.00 66.88 242 SER A O 1
ATOM 2014 N N . ASN A 1 243 ? 24.229 -11.484 -31.522 1.00 61.44 243 ASN A N 1
ATOM 2015 C CA . ASN A 1 243 ? 23.768 -12.041 -32.805 1.00 61.44 243 ASN A CA 1
ATOM 2016 C C . ASN A 1 243 ? 23.657 -13.581 -32.821 1.00 61.44 243 ASN A C 1
ATOM 2018 O O . ASN A 1 243 ? 23.226 -14.151 -33.825 1.00 61.44 243 ASN A O 1
ATOM 2022 N N . LYS A 1 244 ? 24.074 -14.278 -31.755 1.00 59.62 244 LYS A N 1
ATOM 2023 C CA . LYS A 1 244 ? 23.936 -15.736 -31.650 1.00 59.62 244 LYS A CA 1
ATOM 2024 C C . LYS A 1 244 ? 22.524 -16.079 -31.174 1.00 59.62 244 LYS A C 1
ATOM 2026 O O . LYS A 1 244 ? 21.992 -15.429 -30.286 1.00 59.62 244 LYS A O 1
ATOM 2031 N N . SER A 1 245 ? 21.935 -17.127 -31.746 1.00 48.97 245 SER A N 1
ATOM 2032 C CA . SER A 1 245 ? 20.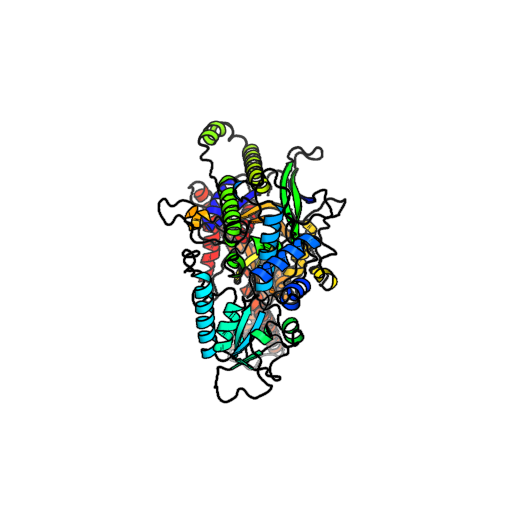535 -17.550 -31.580 1.00 48.97 245 SER A CA 1
ATOM 2033 C C . SER A 1 245 ? 20.166 -18.116 -30.191 1.00 48.97 245 SER A C 1
ATOM 2035 O O . SER A 1 245 ? 19.362 -19.042 -30.102 1.00 48.97 245 SER A O 1
ATOM 2037 N N . THR A 1 246 ? 20.758 -17.625 -29.103 1.00 52.09 246 THR A N 1
ATOM 2038 C CA . THR A 1 246 ? 20.587 -18.147 -27.736 1.00 52.09 246 THR A CA 1
ATOM 2039 C C . THR A 1 246 ? 19.608 -17.318 -26.897 1.00 52.09 246 THR A C 1
ATOM 2041 O O . THR A 1 246 ? 19.827 -17.146 -25.703 1.00 52.09 246 THR A O 1
ATOM 2044 N N . ASN A 1 247 ? 18.512 -16.829 -27.490 1.00 51.75 247 ASN A N 1
ATOM 2045 C CA . ASN A 1 247 ? 17.487 -16.049 -26.771 1.00 51.75 247 ASN A CA 1
ATOM 2046 C C . ASN A 1 247 ? 16.743 -16.855 -25.685 1.00 51.75 247 ASN A C 1
ATOM 2048 O O . ASN A 1 247 ? 16.171 -16.271 -24.779 1.00 51.75 247 ASN A O 1
ATOM 2052 N N . LEU A 1 248 ? 16.801 -18.191 -25.719 1.00 49.91 248 LEU A N 1
ATOM 2053 C CA . LEU A 1 248 ? 16.142 -19.058 -24.730 1.00 49.91 248 LEU A CA 1
ATOM 2054 C C . LEU A 1 248 ? 16.744 -18.962 -23.313 1.00 49.91 248 LEU A C 1
ATOM 2056 O O . LEU A 1 248 ? 16.116 -19.390 -22.357 1.00 49.91 248 LEU A O 1
ATOM 2060 N N . PHE A 1 249 ? 17.961 -18.429 -23.146 1.00 54.38 249 PHE A N 1
ATOM 2061 C CA . PHE A 1 249 ? 18.640 -18.418 -21.839 1.00 54.38 249 PHE A CA 1
ATOM 2062 C C . PHE A 1 249 ? 18.229 -17.253 -20.921 1.00 54.38 249 PHE A C 1
ATOM 2064 O O . PHE A 1 249 ? 18.473 -17.329 -19.714 1.00 54.38 249 PHE A O 1
ATOM 2071 N N . SER A 1 250 ? 17.671 -16.175 -21.484 1.00 60.72 250 SER A N 1
ATOM 2072 C CA . SER A 1 250 ? 17.384 -14.920 -20.779 1.00 60.72 250 SER A CA 1
ATOM 2073 C C . SER A 1 250 ? 16.006 -14.919 -20.118 1.00 60.72 250 SER A C 1
ATOM 2075 O O . SER A 1 250 ? 15.893 -14.534 -18.956 1.00 60.72 250 SER A O 1
ATOM 2077 N N . GLU A 1 251 ? 14.985 -15.410 -20.828 1.00 64.19 251 GLU A N 1
ATOM 2078 C CA . GLU A 1 251 ? 13.581 -15.418 -20.382 1.00 64.19 251 GLU A CA 1
ATOM 2079 C C . GLU A 1 251 ? 13.402 -16.279 -19.120 1.00 64.19 251 GLU A C 1
ATOM 2081 O O . GLU A 1 251 ? 12.892 -15.802 -18.111 1.00 64.19 251 GLU A O 1
ATOM 2086 N N . ASP A 1 252 ? 13.962 -17.493 -19.102 1.00 67.75 252 ASP A N 1
ATOM 2087 C CA . ASP A 1 252 ? 13.838 -18.423 -17.966 1.00 67.75 252 ASP A CA 1
ATOM 2088 C C . ASP A 1 252 ? 14.542 -17.949 -16.681 1.00 67.75 252 ASP A C 1
ATOM 2090 O O . ASP A 1 252 ? 14.298 -18.476 -15.589 1.00 67.75 252 ASP A O 1
ATOM 2094 N N . LYS A 1 253 ? 15.479 -16.998 -16.792 1.00 74.19 253 LYS A N 1
ATOM 2095 C CA . LYS A 1 253 ? 16.338 -16.549 -15.680 1.00 74.19 253 LYS A CA 1
ATOM 2096 C C . LYS A 1 253 ? 16.011 -15.148 -15.177 1.00 74.19 253 LYS A C 1
ATOM 2098 O O . LYS A 1 253 ? 16.409 -14.819 -14.053 1.00 74.19 253 LYS A O 1
ATOM 2103 N N . PHE A 1 254 ? 15.303 -14.350 -15.970 1.00 83.62 254 PHE A N 1
ATOM 2104 C CA . PHE A 1 254 ? 14.835 -13.027 -15.583 1.00 83.62 254 PHE A CA 1
ATOM 2105 C C . PHE A 1 254 ? 13.558 -13.168 -14.753 1.00 83.62 254 PHE A C 1
ATOM 2107 O O . PHE A 1 254 ? 12.452 -13.273 -15.271 1.00 83.62 254 PHE A O 1
ATOM 2114 N N . LYS A 1 255 ? 13.733 -13.250 -13.433 1.00 85.62 255 LYS A N 1
ATOM 2115 C CA . LYS A 1 255 ? 12.660 -13.571 -12.483 1.00 85.62 255 LYS A CA 1
ATOM 2116 C C . LYS A 1 255 ? 12.466 -12.446 -11.488 1.00 85.62 255 LYS A C 1
ATOM 2118 O O . LYS A 1 255 ? 13.394 -11.681 -11.244 1.00 85.62 255 LYS A O 1
ATOM 2123 N N . LEU A 1 256 ? 11.291 -12.410 -10.880 1.00 84.44 256 LEU A N 1
ATOM 2124 C CA . LEU A 1 256 ? 10.970 -11.552 -9.748 1.00 84.44 256 LEU A CA 1
ATOM 2125 C C . LEU A 1 256 ? 11.966 -11.782 -8.596 1.00 84.44 256 LEU A C 1
ATOM 2127 O O . LEU A 1 256 ? 12.239 -12.933 -8.239 1.00 84.44 256 LEU A O 1
ATOM 2131 N N . ARG A 1 257 ? 12.569 -10.709 -8.062 1.00 84.00 257 ARG A N 1
ATOM 2132 C CA . ARG A 1 257 ? 13.654 -10.803 -7.057 1.00 84.00 257 ARG A CA 1
ATOM 2133 C C . ARG A 1 257 ? 13.314 -10.236 -5.687 1.00 84.00 257 ARG A C 1
ATOM 2135 O O . ARG A 1 257 ? 13.889 -10.713 -4.711 1.00 84.00 257 ARG A O 1
ATOM 2142 N N . ASP A 1 258 ? 12.349 -9.325 -5.604 1.00 66.69 258 ASP A N 1
ATOM 2143 C CA . ASP A 1 258 ? 11.963 -8.649 -4.357 1.00 66.69 258 ASP A CA 1
ATOM 2144 C C . ASP A 1 258 ? 11.181 -9.546 -3.369 1.00 66.69 258 ASP A C 1
ATOM 2146 O O . ASP A 1 258 ? 10.661 -9.061 -2.373 1.00 66.69 258 ASP A O 1
ATOM 2150 N N . GLY A 1 259 ? 11.083 -10.859 -3.618 1.00 57.09 259 GLY A N 1
ATOM 2151 C CA . GLY A 1 259 ? 10.454 -11.830 -2.709 1.00 57.09 259 GLY A CA 1
ATOM 2152 C C . GLY A 1 259 ? 8.925 -11.760 -2.615 1.00 57.09 259 GLY A C 1
ATOM 2153 O O . GLY A 1 259 ? 8.327 -12.659 -2.035 1.00 57.09 259 GLY A O 1
ATOM 2154 N N . ASN A 1 260 ? 8.306 -10.746 -3.216 1.00 57.56 260 ASN A N 1
ATOM 2155 C CA . ASN A 1 260 ? 6.860 -10.537 -3.236 1.00 57.56 260 ASN A CA 1
ATOM 2156 C C . ASN A 1 260 ? 6.215 -11.156 -4.481 1.00 57.56 260 ASN A C 1
ATOM 2158 O O . ASN A 1 260 ? 6.910 -11.511 -5.430 1.00 57.56 260 ASN A O 1
ATOM 2162 N N . ILE A 1 261 ? 4.887 -11.256 -4.487 1.00 62.06 261 ILE A N 1
ATOM 2163 C CA . ILE A 1 261 ? 4.093 -11.513 -5.692 1.00 62.06 261 ILE A CA 1
ATOM 2164 C C . ILE A 1 261 ? 3.927 -10.164 -6.404 1.00 62.06 261 ILE A C 1
ATOM 2166 O O . ILE A 1 261 ? 3.437 -9.210 -5.810 1.00 62.06 261 ILE A O 1
ATOM 2170 N N . TYR A 1 262 ? 4.365 -10.060 -7.661 1.00 69.94 262 TYR A N 1
ATOM 2171 C CA . TYR A 1 262 ? 4.135 -8.877 -8.494 1.00 69.94 262 TYR A CA 1
ATOM 2172 C C . TYR A 1 262 ? 3.093 -9.242 -9.540 1.00 69.94 262 TYR A C 1
ATOM 2174 O O . TYR A 1 262 ? 3.416 -9.851 -10.563 1.00 69.94 262 TYR A O 1
ATOM 2182 N N . TYR A 1 263 ? 1.839 -8.909 -9.257 1.00 69.56 263 TYR A N 1
ATOM 2183 C CA . TYR A 1 263 ? 0.728 -9.125 -10.170 1.00 69.56 263 TYR A CA 1
ATOM 2184 C C . TYR A 1 263 ? -0.061 -7.831 -10.353 1.00 69.56 263 TYR A C 1
ATOM 2186 O O . TYR A 1 263 ? -0.062 -6.941 -9.506 1.00 69.56 263 TYR A O 1
ATOM 2194 N N . SER A 1 264 ? -0.702 -7.707 -11.511 1.00 66.19 264 SER A N 1
ATOM 2195 C CA . SER A 1 264 ? -1.443 -6.510 -11.903 1.00 66.19 264 SER A CA 1
ATOM 2196 C C . SER A 1 264 ? -2.865 -6.549 -11.332 1.00 66.19 264 SER A C 1
ATOM 2198 O O . SER A 1 264 ? -3.833 -6.546 -12.089 1.00 66.19 264 SER A O 1
ATOM 2200 N N . GLY A 1 265 ? -2.991 -6.646 -10.001 1.00 86.62 265 GLY A N 1
ATOM 2201 C CA . GLY A 1 265 ? -4.285 -6.596 -9.313 1.00 86.62 265 GLY A CA 1
ATOM 2202 C C . GLY A 1 265 ? -5.070 -5.351 -9.727 1.00 86.62 265 GLY A C 1
ATOM 2203 O O . GLY A 1 265 ? -4.477 -4.301 -10.009 1.00 86.62 265 GLY A O 1
ATOM 2204 N N . THR A 1 266 ? -6.393 -5.472 -9.837 1.00 94.31 266 THR A N 1
ATOM 2205 C CA . THR A 1 266 ? -7.243 -4.370 -10.306 1.00 94.31 266 THR A CA 1
ATOM 2206 C C . THR A 1 266 ? -7.820 -3.626 -9.110 1.00 94.31 266 THR A C 1
ATOM 2208 O O . THR A 1 266 ? -8.558 -4.198 -8.329 1.00 94.31 266 THR A O 1
ATOM 2211 N N . MET A 1 267 ? -7.534 -2.336 -8.972 1.00 95.69 267 MET A N 1
ATOM 2212 C CA . MET A 1 267 ? -7.952 -1.504 -7.841 1.00 95.69 267 MET A CA 1
ATOM 2213 C C . MET A 1 267 ? -8.984 -0.444 -8.249 1.00 95.69 267 MET A C 1
ATOM 2215 O O . MET A 1 267 ? -8.991 0.006 -9.400 1.00 95.69 267 MET A O 1
ATOM 2219 N N . PRO A 1 268 ? -9.822 0.030 -7.313 1.00 96.88 268 PRO A N 1
ATOM 2220 C CA . PRO A 1 268 ? -10.646 1.212 -7.502 1.00 96.88 268 PRO A CA 1
ATOM 2221 C C . PRO A 1 268 ? -9.800 2.485 -7.457 1.00 96.88 268 PRO A C 1
ATOM 2223 O O . PRO A 1 268 ? -9.243 2.829 -6.417 1.00 96.88 268 PRO A O 1
ATOM 2226 N N . ARG A 1 269 ? -9.762 3.227 -8.567 1.00 96.56 269 ARG A N 1
ATOM 2227 C CA . ARG A 1 269 ? -9.297 4.619 -8.612 1.00 96.56 269 ARG A CA 1
ATOM 2228 C C . ARG A 1 269 ? -10.488 5.547 -8.411 1.00 96.56 269 ARG A C 1
ATOM 2230 O O . ARG A 1 269 ? -11.416 5.527 -9.214 1.00 96.56 269 ARG A O 1
ATOM 2237 N N . VAL A 1 270 ? -10.459 6.371 -7.370 1.00 97.19 270 VAL A N 1
ATOM 2238 C CA . VAL A 1 270 ? -11.507 7.362 -7.094 1.00 97.19 270 VAL A CA 1
ATOM 2239 C C . VAL A 1 270 ? -11.389 8.536 -8.062 1.00 97.19 270 VAL A C 1
ATOM 2241 O O . VAL A 1 270 ? -10.319 9.122 -8.202 1.00 97.19 270 VAL A O 1
ATOM 2244 N N . THR A 1 271 ? -12.502 8.897 -8.698 1.00 95.44 271 THR A N 1
ATOM 2245 C CA . THR A 1 271 ? -12.595 10.028 -9.637 1.00 95.44 271 THR A CA 1
ATOM 2246 C C . THR A 1 271 ? -13.460 11.169 -9.106 1.00 95.44 271 THR A C 1
ATOM 2248 O O . THR A 1 271 ? -13.306 12.307 -9.532 1.00 95.44 271 THR A O 1
ATOM 2251 N N . GLU A 1 272 ? -14.403 10.876 -8.208 1.00 96.25 272 GLU A N 1
ATOM 2252 C CA . GLU A 1 272 ? -15.310 11.855 -7.597 1.00 96.25 272 GLU A CA 1
ATOM 2253 C C . GLU A 1 272 ? -15.872 11.280 -6.287 1.00 96.25 272 GLU A C 1
ATOM 2255 O O . GLU A 1 272 ? -16.132 10.082 -6.181 1.00 96.25 272 GLU A O 1
ATOM 2260 N N . ILE A 1 273 ? -16.114 12.130 -5.294 1.00 97.44 273 ILE A N 1
ATOM 2261 C CA . ILE A 1 273 ? -16.786 11.788 -4.040 1.00 97.44 273 ILE A CA 1
ATOM 2262 C C . ILE A 1 273 ? -18.079 12.594 -3.945 1.00 97.44 273 ILE A C 1
ATOM 2264 O O . ILE A 1 273 ? -18.058 13.823 -3.907 1.00 97.44 273 ILE A O 1
ATOM 2268 N N . LYS A 1 274 ? -19.221 11.911 -3.852 1.00 95.69 274 LYS A N 1
ATOM 2269 C CA . LYS A 1 274 ? -20.515 12.550 -3.588 1.00 95.69 274 LYS A CA 1
ATOM 2270 C C . LYS A 1 274 ? -20.905 12.392 -2.133 1.00 95.69 274 LYS A C 1
ATOM 2272 O O . LYS A 1 274 ? -20.926 11.278 -1.614 1.00 95.69 274 LYS A O 1
ATOM 2277 N N . TYR A 1 275 ? -21.273 13.510 -1.516 1.00 91.31 275 TYR A N 1
ATOM 2278 C CA . TYR A 1 275 ? -21.800 13.554 -0.160 1.00 91.31 275 TYR A CA 1
ATOM 2279 C C . TYR A 1 275 ? -23.296 13.851 -0.182 1.00 91.31 275 TYR A C 1
ATOM 2281 O O . TYR A 1 275 ? -23.722 14.942 -0.560 1.00 91.31 275 TYR A O 1
ATOM 2289 N N . VAL A 1 276 ? -24.098 12.861 0.200 1.00 87.50 276 VAL A N 1
ATOM 2290 C CA . VAL A 1 276 ? -25.559 12.941 0.205 1.00 87.50 276 VAL A CA 1
ATOM 2291 C C . VAL A 1 276 ? -26.026 13.002 1.656 1.00 87.50 276 VAL A C 1
ATOM 2293 O O . VAL A 1 276 ? -25.956 12.007 2.378 1.00 87.50 276 VAL A O 1
ATOM 2296 N N . THR A 1 277 ? -26.480 14.183 2.082 1.00 70.19 277 THR A N 1
ATOM 2297 C CA . THR A 1 277 ? -26.988 14.421 3.446 1.00 70.19 277 THR A CA 1
ATOM 2298 C C . THR A 1 277 ? -28.496 14.212 3.568 1.00 70.19 277 THR A C 1
ATOM 2300 O O . THR A 1 277 ? -28.975 13.869 4.641 1.00 70.19 277 THR A O 1
ATOM 2303 N N . ASP A 1 278 ? -29.235 14.338 2.463 1.00 68.56 278 ASP A N 1
ATOM 2304 C CA . ASP A 1 278 ? -30.702 14.397 2.479 1.00 68.56 278 ASP A CA 1
ATOM 2305 C C . ASP A 1 278 ? -31.284 13.156 1.786 1.00 68.56 278 ASP A C 1
ATOM 2307 O O . ASP A 1 278 ? -32.038 13.239 0.813 1.00 68.56 278 ASP A O 1
ATOM 2311 N N . HIS A 1 279 ? -30.862 11.966 2.227 1.00 68.62 279 HIS A N 1
ATOM 2312 C CA . HIS A 1 279 ? -31.353 10.732 1.622 1.00 68.62 279 HIS A CA 1
ATOM 2313 C C . HIS A 1 279 ? -32.822 10.495 2.032 1.00 68.62 279 HIS A C 1
ATOM 2315 O O . HIS A 1 279 ? -33.100 10.403 3.231 1.00 68.62 279 HIS A O 1
ATOM 2321 N N . PRO A 1 280 ? -33.767 10.305 1.085 1.00 65.50 280 PRO A N 1
ATOM 2322 C CA . PRO A 1 280 ? -35.208 10.253 1.380 1.00 65.50 280 PRO A CA 1
ATOM 2323 C C . PRO A 1 280 ? -35.626 9.174 2.386 1.00 65.50 280 PRO A C 1
ATOM 2325 O O . PRO A 1 280 ? -36.693 9.251 2.984 1.00 65.50 280 PRO A O 1
ATOM 2328 N N . SER A 1 281 ? -34.806 8.133 2.538 1.00 63.22 281 SER A N 1
ATOM 2329 C CA . SER A 1 281 ? -35.085 6.999 3.418 1.00 63.22 281 SER A CA 1
ATOM 2330 C C . SER A 1 281 ? -34.555 7.158 4.845 1.00 63.22 281 SER A C 1
ATOM 2332 O O . SER A 1 281 ? -34.905 6.328 5.679 1.00 63.22 281 SER A O 1
ATOM 2334 N N . SER A 1 282 ? -33.697 8.149 5.135 1.00 69.31 282 SER A N 1
ATOM 2335 C CA . SER A 1 282 ? -33.198 8.418 6.491 1.00 69.31 282 SER A CA 1
ATOM 2336 C C . SER A 1 282 ? -32.345 9.691 6.552 1.00 69.31 282 SER A C 1
ATOM 2338 O O . SER A 1 282 ? -31.195 9.678 6.119 1.00 69.31 282 SER A O 1
ATOM 2340 N N . GLU A 1 283 ? -32.842 10.727 7.229 1.00 68.19 283 GLU A N 1
ATOM 2341 C CA . GLU A 1 283 ? -32.078 11.944 7.577 1.00 68.19 283 GLU A CA 1
ATOM 2342 C C . GLU A 1 283 ? -30.910 11.664 8.551 1.00 68.19 283 GLU A C 1
ATOM 2344 O O . GLU A 1 283 ? -30.022 12.488 8.729 1.00 68.19 283 GLU A O 1
ATOM 2349 N N . GLN A 1 284 ? -30.879 10.481 9.178 1.00 78.62 284 GLN A N 1
ATOM 2350 C CA . GLN A 1 284 ? -29.860 10.080 10.162 1.00 78.62 284 GLN A CA 1
ATOM 2351 C C . GLN A 1 284 ? -28.663 9.328 9.554 1.00 78.62 284 GLN A C 1
ATOM 2353 O O . GLN A 1 284 ? -27.902 8.692 10.290 1.00 78.62 284 GLN A O 1
ATOM 2358 N N . ILE A 1 285 ? -28.513 9.312 8.223 1.00 84.12 285 ILE A N 1
ATOM 2359 C CA . ILE A 1 285 ? -27.406 8.610 7.561 1.00 84.12 285 ILE A CA 1
ATOM 2360 C C . ILE A 1 285 ? -26.668 9.556 6.614 1.00 84.12 285 ILE A C 1
ATOM 2362 O O . ILE A 1 285 ? -27.240 10.073 5.659 1.00 84.12 285 ILE A O 1
ATOM 2366 N N . LYS A 1 286 ? -25.365 9.702 6.847 1.00 87.75 286 LYS A N 1
ATOM 2367 C CA . LYS A 1 286 ? -24.414 10.343 5.941 1.00 87.75 286 LYS A CA 1
ATOM 2368 C C . LYS A 1 286 ? -24.011 9.349 4.859 1.00 87.75 286 LYS A C 1
ATOM 2370 O O . LYS A 1 286 ? -23.342 8.357 5.153 1.00 87.75 286 LYS A O 1
ATOM 2375 N N . TYR A 1 287 ? -24.397 9.603 3.615 1.00 90.75 287 TYR A N 1
ATOM 2376 C CA . TYR A 1 287 ? -24.035 8.741 2.492 1.00 90.75 287 TYR A CA 1
ATOM 2377 C C . TYR A 1 287 ? -22.863 9.332 1.709 1.00 90.75 287 TYR A C 1
ATOM 2379 O O . TYR A 1 287 ? -22.959 10.428 1.158 1.00 90.75 287 TYR A O 1
ATOM 2387 N N . LEU A 1 288 ? -21.770 8.576 1.628 1.00 94.69 288 LEU A N 1
ATOM 2388 C CA . LEU A 1 288 ? -20.629 8.852 0.763 1.00 94.69 288 LEU A CA 1
ATOM 2389 C C . LEU A 1 288 ? -20.605 7.862 -0.390 1.00 94.69 288 LEU A C 1
ATOM 2391 O O . LEU A 1 288 ? -20.562 6.649 -0.184 1.00 94.69 288 LEU A O 1
ATOM 2395 N N . ILE A 1 289 ? -20.601 8.391 -1.607 1.00 96.31 289 ILE A N 1
ATOM 2396 C CA . ILE A 1 289 ? -20.490 7.606 -2.832 1.00 96.31 289 ILE A CA 1
ATOM 2397 C C . ILE A 1 289 ? -19.163 7.972 -3.483 1.00 96.31 289 ILE A C 1
ATOM 2399 O O . ILE A 1 289 ? -19.006 9.089 -3.975 1.00 96.31 289 ILE A O 1
ATOM 2403 N N . MET A 1 290 ? -18.217 7.038 -3.495 1.00 97.94 290 MET A N 1
ATOM 2404 C CA . MET A 1 290 ? -16.981 7.181 -4.258 1.00 97.94 290 MET A CA 1
ATOM 2405 C C . MET A 1 290 ? -17.225 6.665 -5.668 1.00 97.94 290 MET A C 1
ATOM 2407 O O . MET A 1 290 ? -17.450 5.473 -5.876 1.00 97.94 290 MET A O 1
ATOM 2411 N N . HIS A 1 291 ? -17.205 7.564 -6.640 1.00 97.12 291 HIS A N 1
ATOM 2412 C CA . HIS A 1 291 ? -17.165 7.190 -8.040 1.00 97.12 291 HIS A CA 1
ATOM 2413 C C . HIS A 1 291 ? -15.786 6.651 -8.373 1.00 97.12 291 HIS A C 1
ATOM 2415 O O . HIS A 1 291 ? -14.780 7.286 -8.050 1.00 97.12 291 HIS A O 1
ATOM 2421 N N . VAL A 1 292 ? -15.757 5.471 -8.984 1.00 97.00 292 VAL A N 1
ATOM 2422 C CA . VAL A 1 292 ? -14.519 4.733 -9.204 1.00 97.00 292 VAL A CA 1
ATOM 2423 C C . VAL A 1 292 ? -14.417 4.191 -10.617 1.00 97.00 292 VAL A C 1
ATOM 2425 O O . VAL A 1 292 ? -15.396 3.746 -11.217 1.00 97.00 292 VAL A O 1
ATOM 2428 N N . GLU A 1 293 ? -13.196 4.176 -11.119 1.00 95.94 293 GLU A N 1
ATOM 2429 C CA . GLU A 1 293 ? -12.784 3.418 -12.293 1.00 95.94 293 GLU A CA 1
ATOM 2430 C C . GLU A 1 293 ? -11.764 2.349 -11.885 1.00 95.94 293 GLU A C 1
ATOM 2432 O O . GLU A 1 293 ? -11.318 2.305 -10.737 1.00 95.94 293 GLU A O 1
ATOM 2437 N N . ARG A 1 294 ? -11.412 1.452 -12.807 1.00 95.56 294 ARG A N 1
ATOM 2438 C CA . ARG A 1 294 ? -10.392 0.428 -12.557 1.00 95.56 294 ARG A CA 1
ATOM 2439 C C . ARG A 1 294 ? -9.016 0.981 -12.869 1.00 95.56 294 ARG A C 1
ATOM 2441 O O . ARG A 1 294 ? -8.835 1.570 -13.924 1.00 95.56 294 ARG A O 1
ATOM 2448 N N . THR A 1 295 ? -8.051 0.733 -12.002 1.00 95.88 295 THR A N 1
ATOM 2449 C CA . THR A 1 295 ? -6.619 0.915 -12.264 1.00 95.88 295 THR A CA 1
ATOM 2450 C C . THR A 1 295 ? -5.889 -0.368 -11.900 1.00 95.88 295 THR A C 1
ATOM 2452 O O . THR A 1 295 ? -6.458 -1.226 -11.236 1.00 95.88 295 THR A O 1
ATOM 2455 N N . THR A 1 296 ? -4.635 -0.522 -12.305 1.00 94.38 296 THR A N 1
ATOM 2456 C CA . THR A 1 296 ? -3.828 -1.696 -11.945 1.00 94.38 296 THR A CA 1
ATOM 2457 C C . THR A 1 296 ? -2.745 -1.376 -10.923 1.00 94.38 296 THR A C 1
ATOM 2459 O O . THR A 1 296 ? -2.262 -0.242 -10.879 1.00 94.38 296 THR A O 1
ATOM 2462 N N . PHE A 1 297 ? -2.303 -2.376 -10.150 1.00 91.38 297 PHE A N 1
ATOM 2463 C CA . PHE A 1 297 ? -1.141 -2.253 -9.256 1.00 91.38 297 PHE A CA 1
ATOM 2464 C C . PHE A 1 297 ? 0.095 -1.733 -9.996 1.00 91.38 297 PHE A C 1
ATOM 2466 O O . PHE A 1 297 ? 0.758 -0.816 -9.520 1.00 91.38 297 PHE A O 1
ATOM 2473 N N . ALA A 1 298 ? 0.354 -2.242 -11.205 1.00 91.25 298 ALA A N 1
ATOM 2474 C CA . ALA A 1 298 ? 1.460 -1.780 -12.042 1.00 91.25 298 ALA A CA 1
ATOM 2475 C C . ALA A 1 298 ? 1.360 -0.279 -12.377 1.00 91.25 298 ALA A C 1
ATOM 2477 O O . ALA A 1 298 ? 2.367 0.429 -12.394 1.00 91.25 298 ALA A O 1
ATOM 2478 N N . THR A 1 299 ? 0.144 0.230 -12.599 1.00 94.00 299 THR A N 1
ATOM 2479 C CA . THR A 1 299 ? -0.082 1.669 -12.800 1.00 94.00 299 THR A CA 1
ATOM 2480 C C . THR A 1 299 ? 0.206 2.454 -11.528 1.00 94.00 299 THR A C 1
ATOM 2482 O O . THR A 1 299 ? 0.900 3.465 -11.592 1.00 94.00 299 THR A O 1
ATOM 2485 N N . VAL A 1 300 ? -0.299 1.989 -10.381 1.00 92.88 300 VAL A N 1
ATOM 2486 C CA . VAL A 1 300 ? -0.074 2.639 -9.080 1.00 92.88 300 VAL A CA 1
ATOM 2487 C C . VAL A 1 300 ? 1.420 2.732 -8.788 1.00 92.88 300 VAL A C 1
ATOM 2489 O O . VAL A 1 300 ? 1.934 3.810 -8.502 1.00 92.88 300 VAL A O 1
ATOM 2492 N N . ASP A 1 301 ? 2.139 1.627 -8.953 1.00 89.50 301 ASP A N 1
ATOM 2493 C CA . ASP A 1 301 ? 3.583 1.554 -8.755 1.00 89.50 301 ASP A CA 1
ATOM 2494 C C . ASP A 1 301 ? 4.357 2.475 -9.723 1.00 89.50 301 ASP A C 1
ATOM 2496 O O . ASP A 1 301 ? 5.295 3.167 -9.318 1.00 89.50 301 ASP A O 1
ATOM 2500 N N . CYS A 1 302 ? 3.916 2.579 -10.983 1.00 90.88 302 CYS A N 1
ATOM 2501 C CA . CYS A 1 302 ? 4.457 3.521 -11.968 1.00 90.88 302 CYS A CA 1
ATOM 2502 C C . CYS A 1 302 ? 4.241 4.995 -11.588 1.00 90.88 302 CYS A C 1
ATOM 2504 O O . CYS A 1 302 ? 5.141 5.821 -11.779 1.00 90.88 302 CYS A O 1
ATOM 2506 N N . MET A 1 303 ? 3.069 5.356 -11.064 1.00 89.81 303 MET A N 1
ATOM 2507 C CA . MET A 1 303 ? 2.780 6.738 -10.665 1.00 89.81 303 MET A CA 1
ATOM 2508 C C . MET A 1 303 ? 3.474 7.117 -9.350 1.00 89.81 303 MET A C 1
ATOM 2510 O O . MET A 1 303 ? 3.980 8.234 -9.223 1.00 89.81 303 MET A O 1
ATOM 2514 N N . ASP A 1 304 ? 3.580 6.178 -8.409 1.00 84.94 304 ASP A N 1
ATOM 2515 C CA . ASP A 1 304 ? 4.174 6.398 -7.088 1.00 84.94 304 ASP A CA 1
ATOM 2516 C C . ASP A 1 304 ? 5.700 6.542 -7.112 1.00 84.94 304 ASP A C 1
ATOM 2518 O O . ASP A 1 304 ? 6.259 7.224 -6.246 1.00 84.94 304 ASP A O 1
ATOM 2522 N N . ASN A 1 305 ? 6.391 5.895 -8.057 1.00 80.44 305 ASN A N 1
ATOM 2523 C CA . ASN A 1 305 ? 7.852 5.815 -8.074 1.00 80.44 305 ASN A CA 1
ATOM 2524 C C . ASN A 1 305 ? 8.453 6.642 -9.224 1.00 80.44 305 ASN A C 1
ATOM 2526 O O . ASN A 1 305 ? 8.607 6.152 -10.345 1.00 80.44 305 ASN A O 1
ATOM 2530 N N . PRO A 1 306 ? 8.882 7.892 -8.968 1.00 78.31 306 PRO A N 1
ATOM 2531 C CA . PRO A 1 306 ? 9.442 8.740 -10.020 1.00 78.31 306 PRO A CA 1
ATOM 2532 C C . PRO A 1 306 ? 10.822 8.279 -10.495 1.00 78.31 306 PRO A C 1
ATOM 2534 O O . PRO A 1 306 ? 11.229 8.588 -11.607 1.00 78.31 306 PRO A O 1
ATOM 2537 N N . MET A 1 307 ? 11.548 7.510 -9.679 1.00 78.88 307 MET A N 1
ATOM 2538 C CA . MET A 1 307 ? 12.952 7.145 -9.907 1.00 78.88 307 MET A CA 1
ATOM 2539 C C . MET A 1 307 ? 13.227 6.496 -11.264 1.00 78.88 307 MET A C 1
ATOM 2541 O O . MET A 1 307 ? 14.316 6.670 -11.815 1.00 78.88 307 MET A O 1
ATOM 2545 N N . ILE A 1 308 ? 12.248 5.780 -11.819 1.00 85.38 308 ILE A N 1
ATOM 2546 C CA . ILE A 1 308 ? 12.386 5.103 -13.105 1.00 85.38 308 ILE A CA 1
ATOM 2547 C C . ILE A 1 308 ? 12.602 6.072 -14.273 1.00 85.38 308 ILE A C 1
ATOM 2549 O O . ILE A 1 308 ? 13.240 5.704 -15.255 1.00 85.38 308 ILE A O 1
ATOM 2553 N N . MET A 1 309 ? 12.162 7.331 -14.164 1.00 83.75 309 MET A N 1
ATOM 2554 C CA . MET A 1 309 ? 12.364 8.336 -15.215 1.00 83.75 309 MET A CA 1
ATOM 2555 C C . MET A 1 309 ? 13.850 8.649 -15.454 1.00 83.75 309 MET A C 1
ATOM 2557 O O . MET A 1 309 ? 14.216 9.119 -16.524 1.00 83.75 309 MET A O 1
ATOM 2561 N N . LEU A 1 310 ? 14.726 8.349 -14.484 1.00 79.94 310 LEU A N 1
ATOM 2562 C CA . LEU A 1 310 ? 16.182 8.501 -14.607 1.00 79.94 310 LEU A CA 1
ATOM 2563 C C . LEU A 1 310 ? 16.837 7.408 -15.464 1.00 79.94 310 LEU A C 1
ATOM 2565 O O . LEU A 1 310 ? 18.063 7.368 -15.593 1.00 79.94 310 LEU A O 1
ATOM 2569 N N . HIS A 1 311 ? 16.046 6.486 -16.008 1.00 86.19 311 HIS A N 1
ATOM 2570 C CA . HIS A 1 311 ? 16.539 5.445 -16.889 1.00 86.19 311 HIS A CA 1
ATOM 2571 C C . HIS A 1 311 ? 17.100 6.048 -18.193 1.00 86.19 311 HIS A C 1
ATOM 2573 O O . HIS A 1 311 ? 16.399 6.83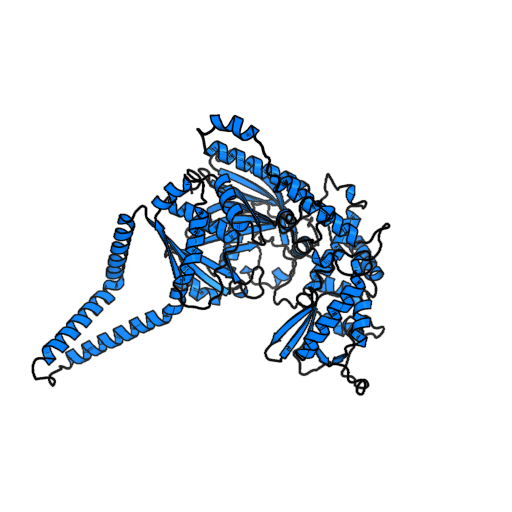3 -18.833 1.00 86.19 311 HIS A O 1
ATOM 2579 N N . PRO A 1 312 ? 18.308 5.664 -18.662 1.00 85.81 312 PRO A N 1
ATOM 2580 C CA . PRO A 1 312 ? 18.928 6.269 -19.849 1.00 85.81 312 PRO A CA 1
ATOM 2581 C C . PRO A 1 312 ? 18.088 6.192 -21.130 1.00 85.81 312 PRO A C 1
ATOM 2583 O O . PRO A 1 312 ? 18.253 7.016 -22.024 1.00 85.81 312 PRO A O 1
ATOM 2586 N N . LEU A 1 313 ? 17.149 5.242 -21.215 1.00 89.81 313 LEU A N 1
ATOM 2587 C CA . LEU A 1 313 ? 16.217 5.156 -22.346 1.00 89.81 313 LEU A CA 1
ATOM 2588 C C . LEU A 1 313 ? 15.293 6.385 -22.449 1.00 89.81 313 LEU A C 1
ATOM 2590 O O . LEU A 1 313 ? 14.836 6.686 -23.545 1.00 89.81 313 LEU A O 1
ATOM 2594 N N . PHE A 1 314 ? 15.053 7.140 -21.372 1.00 89.94 314 PHE A N 1
ATOM 2595 C CA . PHE A 1 314 ? 14.304 8.405 -21.426 1.00 89.94 314 PHE A CA 1
ATOM 2596 C C . PHE A 1 314 ? 15.120 9.584 -21.984 1.00 89.94 314 PHE A C 1
ATOM 2598 O O . PHE A 1 314 ? 14.566 10.662 -22.194 1.00 89.94 314 PHE A O 1
ATOM 2605 N N . GLY A 1 315 ? 16.414 9.400 -22.271 1.00 86.38 315 GLY A N 1
ATOM 2606 C CA . GLY A 1 315 ? 17.249 10.420 -22.913 1.00 86.38 315 GLY A CA 1
ATOM 2607 C C . GLY A 1 315 ? 17.033 10.584 -24.417 1.00 86.38 315 GLY A C 1
ATOM 2608 O O . GLY A 1 315 ? 17.587 11.510 -25.011 1.00 86.38 315 GLY A O 1
ATOM 2609 N N . GLU A 1 316 ? 16.233 9.714 -25.030 1.00 89.50 316 GLU A N 1
ATOM 2610 C CA . GLU A 1 316 ? 15.884 9.797 -26.447 1.00 89.50 316 GLU A CA 1
ATOM 2611 C C . GLU A 1 316 ? 15.044 11.044 -26.751 1.00 89.50 316 GLU A C 1
ATOM 2613 O O . GLU A 1 316 ? 14.209 11.471 -25.949 1.00 89.50 316 GLU A O 1
ATOM 2618 N N . TRP A 1 317 ? 15.276 11.638 -27.923 1.00 90.06 317 TRP A N 1
ATOM 2619 C CA . TRP A 1 317 ? 14.610 12.871 -28.343 1.00 90.06 317 TRP A CA 1
ATOM 2620 C C . TRP A 1 317 ? 13.275 12.576 -29.021 1.00 90.06 317 TRP A C 1
ATOM 2622 O O . TRP A 1 317 ? 13.207 11.822 -29.991 1.00 90.06 317 TRP A O 1
ATOM 2632 N N . TYR A 1 318 ? 12.227 13.257 -28.567 1.00 90.12 318 TYR A N 1
ATOM 2633 C CA . TYR A 1 318 ? 10.893 13.211 -29.147 1.00 90.12 318 TYR A CA 1
ATOM 2634 C C . TYR A 1 318 ? 10.348 14.633 -29.300 1.00 90.12 318 TYR A C 1
ATOM 2636 O O . TYR A 1 318 ? 10.360 15.418 -28.356 1.00 90.12 318 TYR A O 1
ATOM 2644 N N . LYS A 1 319 ? 9.918 15.003 -30.515 1.00 89.81 319 LYS A N 1
ATOM 2645 C CA . LYS A 1 319 ? 9.396 16.351 -30.831 1.00 89.81 319 LYS A CA 1
ATOM 2646 C C . LYS A 1 319 ? 10.274 17.512 -30.318 1.00 89.81 319 LYS A C 1
ATOM 2648 O O . LYS A 1 319 ? 9.780 18.531 -29.852 1.00 89.81 319 LYS A O 1
ATOM 2653 N N . GLY A 1 320 ? 11.595 17.372 -30.439 1.00 87.81 320 GLY A N 1
ATOM 2654 C CA . GLY A 1 320 ? 12.542 18.447 -30.123 1.00 87.81 320 GLY A CA 1
ATOM 2655 C C . GLY A 1 320 ? 12.940 18.570 -28.649 1.00 87.81 320 GLY A C 1
ATOM 2656 O O . GLY A 1 320 ? 13.630 19.529 -28.316 1.00 87.81 320 GLY A O 1
ATOM 2657 N N . ARG A 1 321 ? 12.568 17.614 -27.785 1.00 88.56 321 ARG A N 1
ATOM 2658 C CA . ARG A 1 321 ? 13.075 17.519 -26.406 1.00 88.56 321 ARG A CA 1
ATOM 2659 C C . ARG A 1 321 ? 13.193 16.062 -25.923 1.00 88.56 321 ARG A C 1
ATOM 2661 O O . ARG A 1 321 ? 12.550 15.185 -26.501 1.00 88.56 321 ARG A O 1
ATOM 2668 N N . PRO A 1 322 ? 14.030 15.767 -24.917 1.00 89.00 322 PRO A N 1
ATOM 2669 C CA . PRO A 1 322 ? 14.113 14.444 -24.299 1.00 89.00 322 PRO A CA 1
ATOM 2670 C C . PRO A 1 322 ? 12.779 13.939 -23.738 1.00 89.00 322 PRO A C 1
ATOM 2672 O O . PRO A 1 322 ? 11.984 14.707 -23.196 1.00 89.00 322 PRO A O 1
ATOM 2675 N N . LEU A 1 323 ? 12.561 12.623 -23.796 1.00 90.56 323 LEU A N 1
ATOM 2676 C CA . LEU A 1 323 ? 11.381 11.979 -23.206 1.00 90.56 323 LEU A CA 1
ATOM 2677 C C . LEU A 1 323 ? 11.291 12.159 -21.686 1.00 90.56 323 LEU A C 1
ATOM 2679 O O . LEU A 1 323 ? 10.198 12.316 -21.141 1.00 90.56 323 LEU A O 1
ATOM 2683 N N . TYR A 1 324 ? 12.444 12.220 -21.023 1.00 88.19 324 TYR A N 1
ATOM 2684 C CA . TYR A 1 324 ? 12.580 12.579 -19.615 1.00 88.19 324 TYR A CA 1
ATOM 2685 C C . TYR A 1 324 ? 11.852 13.883 -19.257 1.00 88.19 324 TYR A C 1
ATOM 2687 O O . TYR A 1 324 ? 11.166 13.932 -18.238 1.00 88.19 324 TYR A O 1
ATOM 2695 N N . ASP A 1 325 ? 11.939 14.914 -20.104 1.00 85.81 325 ASP A N 1
ATOM 2696 C CA . ASP A 1 325 ? 11.342 16.219 -19.808 1.00 85.81 325 ASP A CA 1
ATOM 2697 C C . ASP A 1 325 ? 9.811 16.128 -19.756 1.00 85.81 325 ASP A C 1
ATOM 2699 O O . ASP A 1 325 ? 9.180 16.806 -18.952 1.00 85.81 325 ASP A O 1
ATOM 2703 N N . PHE A 1 326 ? 9.180 15.282 -20.585 1.00 89.50 326 PHE A N 1
ATOM 2704 C CA . PHE A 1 326 ? 7.721 15.069 -20.537 1.00 89.50 326 PHE A CA 1
ATOM 2705 C C . PHE A 1 326 ? 7.278 14.417 -19.231 1.00 89.50 326 PHE A C 1
ATOM 2707 O O . PHE A 1 326 ? 6.273 14.830 -18.659 1.00 89.50 326 PHE A O 1
ATOM 2714 N N . LEU A 1 327 ? 8.049 13.452 -18.727 1.00 89.00 327 LEU A N 1
ATOM 2715 C CA . LEU A 1 327 ? 7.784 12.853 -17.420 1.00 89.00 327 LEU A CA 1
ATOM 2716 C C . LEU A 1 327 ? 8.017 13.842 -16.275 1.00 89.00 327 LEU A C 1
ATOM 2718 O O . LEU A 1 327 ? 7.281 13.819 -15.295 1.00 89.00 327 LEU A O 1
ATOM 2722 N N . LEU A 1 328 ? 9.008 14.725 -16.401 1.00 85.38 328 LEU A N 1
ATOM 2723 C CA . LEU A 1 328 ? 9.257 15.763 -15.405 1.00 85.38 328 LEU A CA 1
ATOM 2724 C C . LEU A 1 328 ? 8.130 16.794 -15.357 1.00 85.38 328 LEU A C 1
ATOM 2726 O O . LEU A 1 328 ? 7.710 17.182 -14.269 1.00 85.38 328 LEU A O 1
ATOM 2730 N N . ASP A 1 329 ? 7.621 17.214 -16.512 1.00 86.50 329 ASP A N 1
ATOM 2731 C CA . ASP A 1 329 ? 6.470 18.113 -16.573 1.00 86.50 329 ASP A CA 1
ATOM 2732 C C . ASP A 1 329 ? 5.214 17.438 -16.013 1.00 86.50 329 ASP A C 1
ATOM 2734 O O . ASP A 1 329 ? 4.469 18.074 -15.269 1.00 86.50 329 ASP A O 1
ATOM 2738 N N . PHE A 1 330 ? 5.007 16.146 -16.299 1.00 89.06 330 PHE A N 1
ATOM 2739 C CA . PHE A 1 330 ? 3.920 15.344 -15.719 1.00 89.06 330 PHE A CA 1
ATOM 2740 C C . PHE A 1 330 ? 3.977 15.341 -14.188 1.00 89.06 330 PHE A C 1
ATOM 2742 O O . PHE A 1 330 ? 3.001 15.659 -13.510 1.00 89.06 330 PHE A O 1
ATOM 2749 N N . ASP A 1 331 ? 5.155 15.059 -13.645 1.00 86.62 331 ASP A N 1
ATOM 2750 C CA . ASP A 1 331 ? 5.412 15.016 -12.212 1.00 86.62 331 ASP A CA 1
ATOM 2751 C C . ASP A 1 331 ? 5.228 16.393 -11.539 1.00 86.62 331 ASP A C 1
ATOM 2753 O O . ASP A 1 331 ? 4.601 16.499 -10.483 1.00 86.62 331 ASP A O 1
ATOM 2757 N N . ARG A 1 332 ? 5.723 17.467 -12.170 1.00 84.62 332 ARG A N 1
ATOM 2758 C CA . ARG A 1 332 ? 5.563 18.853 -11.691 1.00 84.62 332 ARG A CA 1
ATOM 2759 C C . ARG A 1 332 ? 4.112 19.313 -11.717 1.00 84.62 332 ARG A C 1
ATOM 2761 O O . ARG A 1 332 ? 3.683 20.037 -10.816 1.00 84.62 332 ARG A O 1
ATOM 2768 N N . TYR A 1 333 ? 3.365 18.918 -12.744 1.00 88.12 333 TYR A N 1
ATOM 2769 C CA . TYR A 1 333 ? 1.940 19.199 -12.833 1.00 88.12 333 TYR A CA 1
ATOM 2770 C C . TYR A 1 333 ? 1.195 18.577 -11.648 1.00 88.12 333 TYR A C 1
ATOM 2772 O O . TYR A 1 333 ? 0.419 19.263 -10.985 1.00 88.12 333 TYR A O 1
ATOM 2780 N N . GLU A 1 334 ? 1.483 17.317 -11.323 1.00 88.62 334 GLU A N 1
ATOM 2781 C CA . GLU A 1 334 ? 0.854 16.631 -10.195 1.00 88.62 334 GLU A CA 1
ATOM 2782 C C . GLU A 1 334 ? 1.178 17.311 -8.852 1.00 88.62 334 GLU A C 1
ATOM 2784 O O . GLU A 1 334 ? 0.272 17.601 -8.065 1.00 88.62 334 GLU A O 1
ATOM 2789 N N . ASP A 1 335 ? 2.446 17.665 -8.613 1.00 86.31 335 ASP A N 1
ATOM 2790 C CA . ASP A 1 335 ? 2.851 18.395 -7.403 1.00 86.31 335 ASP A CA 1
ATOM 2791 C C . ASP A 1 335 ? 2.132 19.751 -7.285 1.00 86.31 335 ASP A C 1
ATOM 2793 O O . ASP A 1 335 ? 1.718 20.158 -6.189 1.00 86.31 335 ASP A O 1
ATOM 2797 N N . LYS A 1 336 ? 1.941 20.447 -8.413 1.00 86.50 336 LYS A N 1
ATOM 2798 C CA . LYS A 1 336 ? 1.175 21.696 -8.482 1.00 86.50 336 LYS A CA 1
ATOM 2799 C C . LYS A 1 336 ? -0.291 21.463 -8.114 1.00 86.50 336 LYS A C 1
ATOM 2801 O O . LYS A 1 336 ? -0.798 22.179 -7.252 1.00 86.50 336 LYS A O 1
ATOM 2806 N N . MET A 1 337 ? -0.953 20.459 -8.693 1.00 88.69 337 MET A N 1
ATOM 2807 C CA . MET A 1 337 ? -2.361 20.155 -8.399 1.00 88.69 337 MET A CA 1
ATOM 2808 C C . MET A 1 337 ? -2.572 19.806 -6.920 1.00 88.69 337 MET A C 1
ATOM 2810 O O . MET A 1 337 ? -3.457 20.369 -6.275 1.00 88.69 337 MET A O 1
ATOM 2814 N N . GLN A 1 338 ? -1.721 18.963 -6.329 1.00 88.31 338 GLN A N 1
ATOM 2815 C CA . GLN A 1 338 ? -1.805 18.670 -4.892 1.00 88.31 338 GLN A CA 1
ATOM 2816 C C . GLN A 1 338 ? -1.655 19.938 -4.045 1.00 88.31 338 GLN A C 1
ATOM 2818 O O . GLN A 1 338 ? -2.380 20.165 -3.076 1.00 88.31 338 GLN A O 1
ATOM 2823 N N . SER A 1 339 ? -0.721 20.801 -4.427 1.00 85.69 339 SER A N 1
ATOM 2824 C CA . SER A 1 339 ? -0.418 22.014 -3.675 1.00 85.69 339 SER A CA 1
ATOM 2825 C C . SER A 1 339 ? -1.527 23.059 -3.759 1.00 85.69 339 SER A C 1
ATOM 2827 O O . SER A 1 339 ? -1.812 23.723 -2.761 1.00 85.69 339 SER A O 1
ATOM 2829 N N . GLU A 1 340 ? -2.155 23.199 -4.925 1.00 86.25 340 GLU A N 1
ATOM 2830 C CA . GLU A 1 340 ? -3.240 24.150 -5.166 1.00 86.25 340 GLU A CA 1
ATOM 2831 C C . GLU A 1 340 ? -4.551 23.729 -4.496 1.00 86.25 340 GLU A C 1
ATOM 2833 O O . GLU A 1 340 ? -5.221 24.586 -3.912 1.00 86.25 340 GLU A O 1
ATOM 2838 N N . TYR A 1 341 ? -4.889 22.437 -4.541 1.00 86.75 341 TYR A N 1
ATOM 2839 C CA . TYR A 1 341 ? -6.219 21.947 -4.162 1.00 86.75 341 TYR A CA 1
ATOM 2840 C C . TYR A 1 341 ? -6.243 21.153 -2.843 1.00 86.75 341 TYR A C 1
ATOM 2842 O O . TYR A 1 341 ? -7.198 21.285 -2.084 1.00 86.75 341 TYR A O 1
ATOM 2850 N N . LEU A 1 342 ? -5.192 20.392 -2.499 1.00 86.12 342 LEU A N 1
ATOM 2851 C CA . LEU A 1 342 ? -5.159 19.596 -1.256 1.00 86.12 342 LEU A CA 1
ATOM 2852 C C . LEU A 1 342 ? -4.460 20.302 -0.088 1.00 86.12 342 LEU A C 1
ATOM 2854 O O . LEU A 1 342 ? -4.876 20.149 1.066 1.00 86.12 342 LEU A O 1
ATOM 2858 N N . TYR A 1 343 ? -3.372 21.031 -0.362 1.00 84.19 343 TYR A N 1
ATOM 2859 C CA . TYR A 1 343 ? -2.485 21.575 0.681 1.00 84.19 343 TYR A CA 1
ATOM 2860 C C . TYR A 1 343 ? -2.622 23.072 0.921 1.00 84.19 343 TYR A C 1
ATOM 2862 O O . TYR A 1 343 ? -2.019 23.590 1.867 1.00 84.19 343 TYR A O 1
ATOM 2870 N N . LYS A 1 344 ? -3.385 23.787 0.092 1.00 74.12 344 LYS A N 1
ATOM 2871 C CA . LYS A 1 344 ? -3.611 25.214 0.287 1.00 74.12 344 LYS A CA 1
ATOM 2872 C C . LYS A 1 344 ? -4.417 25.419 1.569 1.00 74.12 344 LYS A C 1
ATOM 2874 O O . LYS A 1 344 ? -5.634 25.251 1.588 1.00 74.12 344 LYS A O 1
ATOM 2879 N N . GLN A 1 345 ? -3.731 25.796 2.648 1.00 62.53 345 GLN A N 1
ATOM 2880 C CA . GLN A 1 345 ? -4.384 26.390 3.807 1.00 62.53 345 GLN A CA 1
ATOM 2881 C C . GLN A 1 345 ? -4.996 27.698 3.318 1.00 62.53 345 GLN A C 1
ATOM 2883 O O . GLN A 1 345 ? -4.282 28.661 3.049 1.00 62.53 345 GLN A O 1
ATOM 2888 N N . LYS A 1 346 ? -6.312 27.715 3.099 1.00 55.97 346 LYS A N 1
ATOM 2889 C CA . LYS A 1 346 ? -7.006 28.984 2.919 1.00 55.97 346 LYS A CA 1
ATOM 2890 C C . LYS A 1 346 ? -6.894 29.703 4.261 1.00 55.97 346 LYS A C 1
ATOM 2892 O O . LYS A 1 346 ? -7.512 29.276 5.233 1.00 55.97 346 LYS A O 1
ATOM 2897 N N . GLU A 1 347 ? -6.077 30.752 4.312 1.00 46.28 347 GLU A N 1
ATOM 2898 C CA . GLU A 1 347 ? -6.190 31.830 5.297 1.00 46.28 347 GLU A CA 1
ATOM 2899 C C . GLU A 1 347 ? -7.552 32.514 5.077 1.00 46.28 347 GLU A C 1
ATOM 2901 O O . GLU A 1 347 ? -7.647 33.636 4.594 1.00 46.28 347 GLU A O 1
ATOM 2906 N N . ASP A 1 348 ? -8.648 31.796 5.323 1.00 45.28 348 ASP A N 1
ATOM 2907 C CA . ASP A 1 348 ? -9.980 32.380 5.300 1.00 45.28 348 ASP A CA 1
ATOM 2908 C C . ASP A 1 348 ? -10.192 33.076 6.651 1.00 45.28 348 ASP A C 1
ATOM 2910 O O . ASP A 1 348 ? -10.931 32.599 7.514 1.00 45.28 348 ASP A O 1
ATOM 2914 N N . ASP A 1 349 ? -9.576 34.249 6.815 1.00 42.59 349 ASP A N 1
ATOM 2915 C CA . ASP A 1 349 ? -9.885 35.194 7.900 1.00 42.59 349 ASP A CA 1
ATOM 2916 C C . ASP A 1 349 ? -11.388 35.550 7.940 1.00 42.59 349 ASP A C 1
ATOM 2918 O O . ASP A 1 349 ? -11.925 35.921 8.983 1.00 42.59 349 ASP A O 1
ATOM 2922 N N . ASN A 1 350 ? -12.108 35.336 6.833 1.00 41.94 350 ASN A N 1
ATOM 2923 C CA . ASN A 1 350 ? -13.549 35.558 6.728 1.00 41.94 350 ASN A CA 1
ATOM 2924 C C . ASN A 1 350 ? -14.419 34.415 7.282 1.00 41.94 350 ASN A C 1
ATOM 2926 O O . ASN A 1 350 ? -15.569 34.668 7.634 1.00 41.94 350 ASN A O 1
ATOM 2930 N N . VAL A 1 351 ? -13.907 33.183 7.426 1.00 47.62 351 VAL A N 1
ATOM 2931 C CA . VAL A 1 351 ? -14.674 32.098 8.078 1.00 47.62 351 VAL A CA 1
ATOM 2932 C C . VAL A 1 351 ? -14.793 32.379 9.576 1.00 47.62 351 VAL A C 1
ATOM 2934 O O . VAL A 1 351 ? -15.861 32.209 10.153 1.00 47.62 351 VAL A O 1
ATOM 2937 N N . ASN A 1 352 ? -13.758 32.950 10.196 1.00 44.25 352 ASN A N 1
ATOM 2938 C CA . ASN A 1 352 ? -13.815 33.353 11.603 1.00 44.25 352 ASN A CA 1
ATOM 2939 C C . ASN A 1 352 ? -14.858 34.450 11.886 1.00 44.25 352 ASN A C 1
ATOM 2941 O O . ASN A 1 352 ? -15.325 34.554 13.019 1.00 44.25 352 ASN A O 1
ATOM 2945 N N . GLN A 1 353 ? -15.257 35.234 10.877 1.00 43.88 353 GLN A N 1
ATOM 2946 C CA . GLN A 1 353 ? -16.201 36.343 11.041 1.00 43.88 353 GLN A CA 1
ATOM 2947 C C . GLN A 1 353 ? -17.674 35.921 10.900 1.00 43.88 353 GLN A C 1
ATOM 2949 O O . GLN A 1 353 ? -18.543 36.568 11.473 1.00 43.88 353 GLN A O 1
ATOM 2954 N N . THR A 1 354 ? -17.967 34.816 10.202 1.00 45.97 354 THR A N 1
ATOM 2955 C CA . THR A 1 354 ? -19.322 34.219 10.155 1.00 45.97 354 THR A CA 1
ATOM 2956 C C . THR A 1 354 ? -19.531 33.160 11.252 1.00 45.97 354 THR A C 1
ATOM 2958 O O . THR A 1 354 ? -20.657 32.884 11.653 1.00 45.97 354 THR A O 1
ATOM 2961 N N . VAL A 1 355 ? -18.448 32.587 11.792 1.00 47.97 355 VAL A N 1
ATOM 2962 C CA . VAL A 1 355 ? -18.476 31.455 12.743 1.00 47.97 355 VAL A CA 1
ATOM 2963 C C . VAL A 1 355 ? -18.616 31.879 14.212 1.00 47.97 355 VAL A C 1
ATOM 2965 O O . VAL A 1 355 ? -18.963 31.057 15.060 1.00 47.97 355 VAL A O 1
ATOM 2968 N N . SER A 1 356 ? -18.422 33.155 14.554 1.00 48.09 356 SER A N 1
ATOM 2969 C CA . SER A 1 356 ? -18.677 33.635 15.921 1.00 48.09 356 SER A CA 1
ATOM 2970 C C . SER A 1 356 ? -20.158 33.589 16.328 1.00 48.09 356 SER A C 1
ATOM 2972 O O . SER A 1 356 ? -20.431 33.558 17.525 1.00 48.09 356 SER A O 1
ATOM 2974 N N . GLU A 1 357 ? -21.093 33.523 15.373 1.00 45.88 357 GLU A N 1
ATOM 2975 C CA . GLU A 1 357 ? -22.542 33.458 15.637 1.00 45.88 357 GLU A CA 1
ATOM 2976 C C . GLU A 1 357 ? -23.132 32.034 15.515 1.00 45.88 357 GLU A C 1
ATOM 2978 O O . GLU A 1 357 ? -24.164 31.754 16.116 1.00 45.88 357 GLU A O 1
ATOM 2983 N N . GLU A 1 358 ? -22.472 31.091 14.825 1.00 47.38 358 GLU A N 1
ATOM 2984 C CA . GLU A 1 358 ? -23.000 29.726 14.585 1.00 47.38 358 GLU A CA 1
ATOM 2985 C C . GLU A 1 358 ? -22.477 28.635 15.543 1.00 47.38 358 GLU A C 1
ATOM 2987 O O . GLU A 1 358 ? -22.850 27.465 15.422 1.00 47.38 358 GLU A O 1
ATOM 2992 N N . LYS A 1 359 ? -21.663 28.989 16.548 1.00 50.81 359 LYS A N 1
ATOM 2993 C CA . LYS A 1 359 ? -21.169 28.039 17.570 1.00 50.81 359 LYS A CA 1
ATOM 2994 C C . LYS A 1 359 ? -22.261 27.396 18.436 1.00 50.81 359 LYS A C 1
ATOM 2996 O O . LYS A 1 359 ? -21.953 26.488 19.199 1.00 50.81 359 LYS A O 1
ATOM 3001 N N . GLU A 1 360 ? -23.519 27.818 18.320 1.00 52.28 360 GLU A N 1
ATOM 3002 C CA . GLU A 1 360 ? -24.637 27.182 19.025 1.00 52.28 360 GLU A CA 1
ATOM 3003 C C . GLU A 1 360 ? -25.056 25.820 18.430 1.00 52.28 360 GLU A C 1
ATOM 3005 O O . GLU A 1 360 ? -25.852 25.122 19.054 1.00 52.28 360 GLU A O 1
ATOM 3010 N N . ASN A 1 361 ? -24.517 25.385 17.275 1.00 62.09 361 ASN A N 1
ATOM 3011 C CA . ASN A 1 361 ? -24.841 24.066 16.709 1.00 62.09 361 ASN A CA 1
ATOM 3012 C C . ASN A 1 361 ? -23.626 23.347 16.077 1.00 62.09 361 ASN A C 1
ATOM 3014 O O . ASN A 1 361 ? -23.426 23.365 14.861 1.00 62.09 361 ASN A O 1
ATOM 3018 N N . GLU A 1 362 ? -22.814 22.689 16.912 1.00 64.00 362 GLU A N 1
ATOM 3019 C CA . GLU A 1 362 ? -21.577 21.974 16.530 1.00 64.00 362 GLU A CA 1
ATOM 3020 C C . GLU A 1 362 ? -21.770 20.957 15.385 1.00 64.00 362 GLU A C 1
ATOM 3022 O O . GLU A 1 362 ? -20.915 20.851 14.501 1.00 64.00 362 GLU A O 1
ATOM 3027 N N . ASN A 1 363 ? -22.925 20.282 15.317 1.00 66.31 363 ASN A N 1
ATOM 3028 C CA . ASN A 1 363 ? -23.244 19.321 14.249 1.00 66.31 363 ASN A CA 1
ATOM 3029 C C . ASN A 1 363 ? -23.327 19.986 12.858 1.00 66.31 363 ASN A C 1
ATOM 3031 O O . ASN A 1 363 ? -22.929 19.403 11.841 1.00 66.31 363 ASN A O 1
ATOM 3035 N N . LYS A 1 364 ? -23.807 21.237 12.795 1.00 74.44 364 LYS A N 1
ATOM 3036 C CA . LYS A 1 364 ? -23.868 22.012 11.547 1.00 74.44 364 LYS A CA 1
ATOM 3037 C C . LYS A 1 364 ? -22.460 22.379 11.073 1.00 74.44 364 LYS A C 1
ATOM 3039 O O . LYS A 1 364 ? -22.177 22.272 9.881 1.00 74.44 364 LYS A O 1
ATOM 3044 N N . TYR A 1 365 ? -21.569 22.736 12.002 1.00 77.25 365 TYR A N 1
ATOM 3045 C CA . TYR A 1 365 ? -20.180 23.081 11.694 1.00 77.25 365 TYR A CA 1
ATOM 3046 C C . TYR A 1 365 ? -19.416 21.903 11.080 1.00 77.25 365 TYR A C 1
ATOM 3048 O O . TYR A 1 365 ? -18.795 22.059 10.028 1.00 77.25 365 TYR A O 1
ATOM 3056 N N . GLN A 1 366 ? -19.514 20.709 11.679 1.00 82.62 366 GLN A N 1
ATOM 3057 C CA . GLN A 1 366 ? -18.855 19.519 11.135 1.00 82.62 366 GLN A CA 1
ATOM 3058 C C . GLN A 1 366 ? -19.340 19.209 9.713 1.00 82.62 366 GLN A C 1
ATOM 3060 O O . GLN A 1 366 ? -18.521 19.002 8.825 1.00 82.62 366 GLN A O 1
ATOM 3065 N N . THR A 1 367 ? -20.652 19.246 9.470 1.00 83.06 367 THR A N 1
ATOM 3066 C CA . THR A 1 367 ? -21.220 18.962 8.140 1.00 83.06 367 THR A CA 1
ATOM 3067 C C . THR A 1 367 ? -20.725 19.946 7.071 1.00 83.06 367 THR A C 1
ATOM 3069 O O . THR A 1 367 ? -20.460 19.547 5.936 1.00 83.06 367 THR A O 1
ATOM 3072 N N . VAL A 1 368 ? -20.588 21.233 7.413 1.00 85.19 368 VAL A N 1
ATOM 3073 C CA . VAL A 1 368 ? -20.044 22.260 6.505 1.00 85.19 368 VAL A CA 1
ATOM 3074 C C . VAL A 1 368 ? -18.560 22.015 6.223 1.00 85.19 368 VAL A C 1
ATOM 3076 O O . VAL A 1 368 ? -18.141 22.096 5.068 1.00 85.19 368 VAL A O 1
ATOM 3079 N N . TYR A 1 369 ? -17.776 21.673 7.249 1.00 86.56 369 TYR A N 1
ATOM 3080 C CA . TYR A 1 369 ? -16.361 21.332 7.094 1.00 86.56 369 TYR A CA 1
ATOM 3081 C C . TYR A 1 369 ? -16.164 20.101 6.196 1.00 86.56 369 TYR A C 1
ATOM 3083 O O . TYR A 1 369 ? -15.377 20.154 5.255 1.00 86.56 369 TYR A O 1
ATOM 3091 N N . GLU A 1 370 ? -16.926 19.025 6.427 1.00 90.25 370 GLU A N 1
ATOM 3092 C CA . GLU A 1 370 ? -16.899 17.805 5.604 1.00 90.25 370 GLU A CA 1
ATOM 3093 C C . GLU A 1 370 ? -17.216 18.118 4.131 1.00 90.25 370 GLU A C 1
ATOM 3095 O O . GLU A 1 370 ? -16.481 17.696 3.239 1.00 90.25 370 GLU A O 1
ATOM 3100 N N . LYS A 1 371 ? -18.261 18.919 3.865 1.00 90.25 371 LYS A N 1
ATOM 3101 C CA . LYS A 1 371 ? -18.621 19.361 2.503 1.00 90.25 371 LYS A CA 1
ATOM 3102 C C . LYS A 1 371 ? -17.483 20.126 1.828 1.00 90.25 371 LYS A C 1
ATOM 3104 O O . LYS A 1 371 ? -17.110 19.778 0.712 1.00 90.25 371 LYS A O 1
ATOM 3109 N N . LYS A 1 372 ? -16.896 21.109 2.519 1.00 88.88 372 LYS A N 1
ATOM 3110 C CA . LYS A 1 372 ? -15.786 21.921 1.992 1.00 88.88 372 LYS A CA 1
ATOM 3111 C C . LYS A 1 372 ? -14.551 21.070 1.681 1.00 88.88 372 LYS A C 1
ATOM 3113 O O . LYS A 1 372 ? -13.913 21.272 0.651 1.00 88.88 372 LYS A O 1
ATOM 3118 N N . GLU A 1 373 ? -14.199 20.121 2.550 1.00 91.00 373 GLU A N 1
ATOM 3119 C CA . GLU A 1 373 ? -13.064 19.226 2.290 1.00 91.00 373 GLU A CA 1
ATOM 3120 C C . GLU A 1 373 ? -13.337 18.303 1.095 1.00 91.00 373 GLU A C 1
ATOM 3122 O O . GLU A 1 373 ? -12.453 18.123 0.262 1.00 91.00 373 GLU A O 1
ATOM 3127 N N . ILE A 1 374 ? -14.555 17.772 0.959 1.00 94.25 374 ILE A N 1
ATOM 3128 C CA . ILE A 1 374 ? -14.946 16.944 -0.193 1.00 94.25 374 ILE A CA 1
ATOM 3129 C C . ILE A 1 374 ? -14.918 17.746 -1.501 1.00 94.25 374 ILE A C 1
ATOM 3131 O O . ILE A 1 374 ? -14.445 17.230 -2.510 1.00 94.25 374 ILE A O 1
ATOM 3135 N N . GLU A 1 375 ? -15.366 19.004 -1.492 1.00 92.44 375 GLU A N 1
ATOM 3136 C CA . GLU A 1 375 ? -15.257 19.911 -2.644 1.00 92.44 375 GLU A CA 1
ATOM 3137 C C . GLU A 1 375 ? -13.794 20.110 -3.064 1.00 92.44 375 GLU A C 1
ATOM 3139 O O . GLU A 1 375 ? -13.457 19.876 -4.222 1.00 92.44 375 GLU A O 1
ATOM 3144 N N . ASN A 1 376 ? -12.902 20.428 -2.117 1.00 90.94 376 ASN A N 1
ATOM 3145 C CA . ASN A 1 376 ? -11.471 20.587 -2.404 1.00 90.94 376 ASN A CA 1
ATOM 3146 C C . ASN A 1 376 ? -10.838 19.288 -2.948 1.00 90.94 376 ASN A C 1
ATOM 3148 O O . ASN A 1 376 ? -9.999 19.331 -3.850 1.00 90.94 376 ASN A O 1
ATOM 3152 N N . ILE A 1 377 ? -11.229 18.127 -2.405 1.00 95.12 377 ILE A N 1
ATOM 3153 C CA . ILE A 1 377 ? -10.777 16.821 -2.903 1.00 95.12 377 ILE A CA 1
ATOM 3154 C C . ILE A 1 377 ? -11.259 16.616 -4.341 1.00 95.12 377 ILE A C 1
ATOM 3156 O O . ILE A 1 377 ? -10.461 16.235 -5.190 1.00 95.12 377 ILE A O 1
ATOM 3160 N N . ASN A 1 378 ? -12.527 16.888 -4.643 1.00 95.56 378 ASN A N 1
ATOM 3161 C CA . ASN A 1 378 ? -13.067 16.718 -5.992 1.00 95.56 378 ASN A CA 1
ATOM 3162 C C . ASN A 1 378 ? -12.412 17.653 -7.016 1.00 95.56 378 ASN A C 1
ATOM 3164 O O . ASN A 1 378 ? -12.132 17.212 -8.131 1.00 95.56 378 ASN A O 1
ATOM 3168 N N . ASP A 1 379 ? -12.106 18.896 -6.635 1.00 92.81 379 ASP A N 1
ATOM 3169 C CA . ASP A 1 379 ? -11.368 19.830 -7.495 1.00 92.81 379 ASP A CA 1
ATOM 3170 C C . ASP A 1 379 ? -9.998 19.262 -7.898 1.00 92.81 379 ASP A C 1
ATOM 3172 O O . ASP A 1 379 ? -9.584 19.378 -9.058 1.00 92.81 379 ASP A O 1
ATOM 3176 N N . TYR A 1 380 ? -9.317 18.610 -6.949 1.00 93.62 380 TYR A N 1
ATOM 3177 C CA . TYR A 1 380 ? -8.068 17.894 -7.190 1.00 93.62 380 TYR A CA 1
ATOM 3178 C C . TYR A 1 380 ? -8.268 16.640 -8.053 1.00 93.62 380 TYR A C 1
ATOM 3180 O O . TYR A 1 380 ? -7.558 16.477 -9.043 1.00 93.62 380 TYR A O 1
ATOM 3188 N N . LEU A 1 381 ? -9.232 15.772 -7.720 1.00 93.94 381 LEU A N 1
ATOM 3189 C CA . LEU A 1 381 ? -9.488 14.517 -8.443 1.00 93.94 381 LEU A CA 1
ATOM 3190 C C . LEU A 1 381 ? -9.827 14.755 -9.923 1.00 93.94 381 LEU A C 1
ATOM 3192 O O . LEU A 1 381 ? -9.407 13.983 -10.780 1.00 93.94 381 LEU A O 1
ATOM 3196 N N . GLU A 1 382 ? -10.536 15.843 -10.242 1.00 91.94 382 GLU A N 1
ATOM 3197 C CA . GLU A 1 382 ? -10.856 16.217 -11.627 1.00 91.94 382 GLU A CA 1
ATOM 3198 C C . GLU A 1 382 ? -9.600 16.555 -12.458 1.00 91.94 382 GLU A C 1
ATOM 3200 O O . GLU A 1 382 ? -9.621 16.459 -13.688 1.00 91.94 382 GLU A O 1
ATOM 3205 N N . ARG A 1 383 ? -8.505 16.958 -11.802 1.00 91.12 383 ARG A N 1
ATOM 3206 C CA . ARG A 1 383 ? -7.274 17.443 -12.448 1.00 91.12 383 ARG A CA 1
ATOM 3207 C C . ARG A 1 383 ? -6.095 16.491 -12.309 1.00 91.12 383 ARG A C 1
ATOM 3209 O O . ARG A 1 383 ? -5.177 16.570 -13.109 1.00 91.12 383 ARG A O 1
ATOM 3216 N N . SER A 1 384 ? -6.090 15.611 -11.317 1.00 91.25 384 SER A N 1
ATOM 3217 C CA . SER A 1 384 ? -4.933 14.769 -11.024 1.00 91.25 384 SER A CA 1
ATOM 3218 C C . SER A 1 384 ? -4.778 13.605 -12.007 1.00 91.25 384 SER A C 1
ATOM 3220 O O . SER A 1 384 ? -5.745 12.923 -12.362 1.00 91.25 384 SER A O 1
ATOM 3222 N N . PHE A 1 385 ? -3.526 13.333 -12.388 1.00 90.50 385 PHE A N 1
ATOM 3223 C CA . PHE A 1 385 ? -3.147 12.135 -13.145 1.00 90.50 385 PHE A CA 1
ATOM 3224 C C . PHE A 1 385 ? -2.753 10.961 -12.242 1.00 90.50 385 PHE A C 1
ATOM 3226 O O . PHE A 1 385 ? -2.428 9.869 -12.720 1.00 90.50 385 PHE A O 1
ATOM 3233 N N . ASN A 1 386 ? -2.745 11.165 -10.934 1.00 90.94 386 ASN A N 1
ATOM 3234 C CA . ASN A 1 386 ? -2.315 10.147 -10.003 1.00 90.94 386 ASN A CA 1
ATOM 3235 C C . ASN A 1 386 ? -3.392 9.065 -9.814 1.00 90.94 386 ASN A C 1
ATOM 3237 O O . ASN A 1 386 ? -4.567 9.217 -10.174 1.00 90.94 386 ASN A O 1
ATOM 3241 N N . THR A 1 387 ? -2.982 7.933 -9.257 1.00 91.25 387 THR A N 1
ATOM 3242 C CA . THR A 1 387 ? -3.874 6.829 -8.908 1.00 91.25 387 THR A CA 1
ATOM 3243 C C . THR A 1 387 ? -4.336 6.996 -7.466 1.00 91.25 387 THR A C 1
ATOM 3245 O O . THR A 1 387 ? -3.570 6.759 -6.539 1.00 91.25 387 THR A O 1
ATOM 3248 N N . HIS A 1 388 ? -5.584 7.421 -7.264 1.00 94.31 388 HIS A N 1
ATOM 3249 C CA . HIS A 1 388 ? -6.165 7.581 -5.929 1.00 94.31 388 HIS A CA 1
ATOM 3250 C C . HIS A 1 388 ? -6.898 6.307 -5.525 1.00 94.31 388 HIS A C 1
ATOM 3252 O O . HIS A 1 388 ? -8.087 6.156 -5.813 1.00 94.31 388 HIS A O 1
ATOM 3258 N N . THR A 1 389 ? -6.186 5.360 -4.921 1.00 95.50 389 THR A N 1
ATOM 3259 C CA . THR A 1 389 ? -6.770 4.055 -4.590 1.00 95.50 389 THR A CA 1
ATOM 3260 C C . THR A 1 389 ? -7.673 4.124 -3.361 1.00 95.50 389 THR A C 1
ATOM 3262 O O . THR A 1 389 ? -7.591 5.068 -2.568 1.00 95.50 389 THR A O 1
ATOM 3265 N N . VAL A 1 390 ? -8.548 3.130 -3.201 1.00 97.38 390 VAL A N 1
ATOM 3266 C CA . VAL A 1 390 ? -9.307 2.911 -1.962 1.00 97.38 390 VAL A CA 1
ATOM 3267 C C . VAL A 1 390 ? -8.681 1.749 -1.206 1.00 97.38 390 VAL A C 1
ATOM 3269 O O . VAL A 1 390 ? -8.501 0.665 -1.751 1.00 97.38 390 VAL A O 1
ATOM 3272 N N . ALA A 1 391 ? -8.377 1.989 0.057 1.00 96.38 391 ALA A N 1
ATOM 3273 C CA . ALA A 1 391 ? -7.927 1.013 1.025 1.00 96.38 391 ALA A CA 1
ATOM 3274 C C . ALA A 1 391 ? -8.968 0.868 2.137 1.00 96.38 391 ALA A C 1
ATOM 3276 O O . ALA A 1 391 ? -9.775 1.769 2.407 1.00 96.38 391 ALA A O 1
ATOM 3277 N N . VAL A 1 392 ? -8.925 -0.274 2.808 1.00 97.12 392 VAL A N 1
ATOM 3278 C CA . VAL A 1 392 ? -9.737 -0.569 3.981 1.00 97.12 392 VAL A CA 1
ATOM 3279 C C . VAL A 1 392 ? -8.837 -0.688 5.200 1.00 97.12 392 VAL A C 1
ATOM 3281 O O . VAL A 1 392 ? -7.815 -1.367 5.171 1.00 97.12 392 VAL A O 1
ATOM 3284 N N . SER A 1 393 ? -9.219 -0.024 6.288 1.00 97.62 393 SER A N 1
ATOM 3285 C CA . SER A 1 393 ? -8.472 -0.060 7.544 1.00 97.62 393 SER A CA 1
ATOM 3286 C C . SER A 1 393 ? -9.430 -0.334 8.688 1.00 97.62 393 SER A C 1
ATOM 3288 O O . SER A 1 393 ? -10.437 0.364 8.846 1.00 97.62 393 SER A O 1
ATOM 3290 N N . ALA A 1 394 ? -9.119 -1.327 9.516 1.00 97.62 394 ALA A N 1
ATOM 3291 C CA . ALA A 1 394 ? -10.027 -1.749 10.570 1.00 97.62 394 ALA A CA 1
ATOM 3292 C C . ALA A 1 394 ? -9.356 -1.876 11.937 1.00 97.62 394 ALA A C 1
ATOM 3294 O O . ALA A 1 394 ? -8.222 -2.334 12.073 1.00 97.62 394 ALA A O 1
ATOM 3295 N N . ASN A 1 395 ? -10.103 -1.484 12.968 1.00 97.69 395 ASN A N 1
ATOM 3296 C CA . ASN A 1 395 ? -9.820 -1.836 14.351 1.00 97.69 395 ASN A CA 1
ATOM 3297 C C . ASN A 1 395 ? -10.669 -3.041 14.745 1.00 97.69 395 ASN A C 1
ATOM 3299 O O . ASN A 1 395 ? -11.898 -2.990 14.682 1.00 97.69 395 ASN A O 1
ATOM 3303 N N . LEU A 1 396 ? -10.021 -4.086 15.236 1.00 97.69 396 LEU A N 1
ATOM 3304 C CA . LEU A 1 396 ? -10.667 -5.281 15.739 1.00 97.69 396 LEU A CA 1
ATOM 3305 C C . LEU A 1 396 ? -10.333 -5.454 17.218 1.00 97.69 396 LEU A C 1
ATOM 3307 O O . LEU A 1 396 ? -9.171 -5.570 17.612 1.00 97.69 396 LEU A O 1
ATOM 3311 N N . GLU A 1 397 ? -11.371 -5.437 18.047 1.00 97.62 397 GLU A N 1
ATOM 3312 C CA . GLU A 1 397 ? -11.258 -5.706 19.478 1.00 97.62 397 GLU A CA 1
ATOM 3313 C C . GLU A 1 397 ? -11.628 -7.168 19.770 1.00 97.62 397 GLU A C 1
ATOM 3315 O O . GLU A 1 397 ? -12.687 -7.644 19.371 1.00 97.62 397 GLU A O 1
ATOM 3320 N N . THR A 1 398 ? -10.763 -7.895 20.472 1.00 97.62 398 THR A N 1
ATOM 3321 C CA . THR A 1 398 ? -11.016 -9.284 20.880 1.00 97.62 398 THR A CA 1
ATOM 3322 C C . THR A 1 398 ? -12.092 -9.375 21.964 1.00 97.62 398 THR A C 1
ATOM 3324 O O . THR A 1 398 ? -12.385 -8.395 22.658 1.00 97.62 398 THR A O 1
ATOM 3327 N N . ALA A 1 399 ? -12.622 -10.579 22.190 1.00 96.31 399 ALA A N 1
ATOM 3328 C CA . ALA A 1 399 ? -13.605 -10.840 23.244 1.00 96.31 399 ALA A CA 1
ATOM 3329 C C . ALA A 1 399 ? -13.092 -10.462 24.647 1.00 96.31 399 ALA A C 1
ATOM 3331 O O . ALA A 1 399 ? -13.858 -10.043 25.512 1.00 96.31 399 ALA A O 1
ATOM 3332 N N . ASP A 1 400 ? -11.776 -10.550 24.870 1.00 94.56 400 ASP A N 1
ATOM 3333 C CA . ASP A 1 400 ? -11.103 -10.104 26.089 1.00 94.56 400 ASP A CA 1
ATOM 3334 C C . ASP A 1 400 ? -10.586 -8.651 26.006 1.00 94.56 400 ASP A C 1
ATOM 3336 O O . ASP A 1 400 ? -9.682 -8.258 26.743 1.00 94.56 400 ASP A O 1
ATOM 3340 N N . HIS A 1 401 ? -11.181 -7.810 25.161 1.00 95.19 401 HIS A N 1
ATOM 3341 C CA . HIS A 1 401 ? -10.962 -6.360 25.107 1.00 95.19 401 HIS A CA 1
ATOM 3342 C C . HIS A 1 401 ? -9.527 -5.918 24.777 1.00 95.19 401 HIS A C 1
ATOM 3344 O O . HIS A 1 401 ? -9.047 -4.901 25.295 1.00 95.19 401 HIS A O 1
ATOM 3350 N N . TYR A 1 402 ? -8.811 -6.674 23.944 1.00 96.88 402 TYR A N 1
ATOM 3351 C CA . TYR A 1 402 ? -7.560 -6.217 23.341 1.00 96.88 402 TYR A CA 1
ATOM 3352 C C . TYR A 1 402 ? -7.828 -5.714 21.923 1.00 96.88 402 TYR A C 1
ATOM 3354 O O . TYR A 1 402 ? -8.410 -6.423 21.114 1.00 96.88 402 TYR A O 1
ATOM 3362 N N . LEU A 1 403 ? -7.386 -4.494 21.618 1.00 97.56 403 LEU A N 1
ATOM 3363 C CA . LEU A 1 403 ? -7.282 -4.017 20.242 1.00 97.56 403 LEU A CA 1
ATOM 3364 C C . LEU A 1 403 ? -6.082 -4.697 19.582 1.00 97.56 403 LEU A C 1
ATOM 3366 O O . LEU A 1 403 ? -4.982 -4.624 20.129 1.00 97.56 403 LEU A O 1
ATOM 3370 N N . LEU A 1 404 ? -6.280 -5.324 18.430 1.00 97.62 404 LEU A N 1
ATOM 3371 C CA . LEU A 1 404 ? -5.199 -5.960 17.682 1.00 97.62 404 LEU A CA 1
ATOM 3372 C C . LEU A 1 404 ? -4.397 -4.924 16.885 1.00 97.62 404 LEU A C 1
ATOM 3374 O O . LEU A 1 404 ? -4.977 -4.015 16.292 1.00 97.62 404 LEU A O 1
ATOM 3378 N N . VAL A 1 405 ? -3.075 -5.064 16.852 1.00 96.81 405 VAL A N 1
ATOM 3379 C CA . VAL A 1 405 ? -2.177 -4.321 15.952 1.00 96.81 405 VAL A CA 1
ATOM 3380 C C . VAL A 1 405 ? -1.139 -5.283 15.374 1.00 96.81 405 VAL A C 1
ATOM 3382 O O . VAL A 1 405 ? -0.643 -6.146 16.101 1.00 96.81 405 VAL A O 1
ATOM 3385 N N . GLY A 1 406 ? -0.819 -5.146 14.089 1.00 94.62 406 GLY A N 1
ATOM 3386 C CA . GLY A 1 406 ? 0.165 -5.983 13.390 1.00 94.62 406 GLY A CA 1
ATOM 3387 C C . GLY A 1 406 ? 1.472 -5.230 13.140 1.00 94.62 406 GLY A C 1
ATOM 3388 O O . GLY A 1 406 ? 1.437 -4.058 12.778 1.00 94.62 406 GLY A O 1
ATOM 3389 N N . LYS A 1 407 ? 2.628 -5.869 13.347 1.00 93.94 407 LYS A N 1
ATOM 3390 C CA . LYS A 1 407 ? 3.945 -5.367 12.918 1.00 93.94 407 LYS A CA 1
ATOM 3391 C C . LYS A 1 407 ? 4.241 -5.909 11.525 1.00 93.94 407 LYS A C 1
ATOM 3393 O O . LYS A 1 407 ? 4.312 -7.128 11.360 1.00 93.94 407 LYS A O 1
ATOM 3398 N N . ARG A 1 408 ? 4.488 -5.030 10.555 1.00 91.62 408 ARG A N 1
ATOM 3399 C CA . ARG A 1 408 ? 4.785 -5.420 9.172 1.00 91.62 408 ARG A CA 1
ATOM 3400 C C . ARG A 1 408 ? 6.016 -6.321 9.078 1.00 91.62 408 ARG A C 1
ATOM 3402 O O . ARG A 1 408 ? 6.958 -6.201 9.869 1.00 91.62 408 ARG A O 1
ATOM 3409 N N . GLY A 1 409 ? 5.958 -7.283 8.163 1.00 87.50 409 GLY A N 1
ATOM 3410 C CA . GLY A 1 409 ? 7.008 -8.262 7.912 1.00 87.50 409 GLY A CA 1
ATOM 3411 C C . GLY A 1 409 ? 8.259 -7.685 7.256 1.00 87.50 409 GLY A C 1
ATOM 3412 O O . GLY A 1 409 ? 8.255 -6.599 6.680 1.00 87.50 409 GLY A O 1
ATOM 3413 N N . LYS A 1 410 ? 9.354 -8.451 7.307 1.00 83.19 410 LYS A N 1
ATOM 3414 C CA . LYS A 1 410 ? 10.581 -8.060 6.606 1.00 83.19 410 LYS A CA 1
ATOM 3415 C C . LYS A 1 410 ? 10.391 -8.112 5.099 1.00 83.19 410 LYS A C 1
ATOM 3417 O O . LYS A 1 410 ? 9.953 -9.132 4.581 1.00 83.19 410 LYS A O 1
ATOM 3422 N N . GLY A 1 411 ? 10.788 -7.046 4.405 1.00 72.88 411 GLY A N 1
ATOM 3423 C CA . GLY A 1 411 ? 10.661 -6.947 2.944 1.00 72.88 411 GLY A CA 1
ATOM 3424 C C . GLY A 1 411 ? 9.275 -6.530 2.434 1.00 72.88 411 GLY A C 1
ATOM 3425 O O . GLY A 1 411 ? 9.100 -6.393 1.222 1.00 72.88 411 GLY A O 1
ATOM 3426 N N . THR A 1 412 ? 8.311 -6.273 3.323 1.00 80.31 412 THR A N 1
ATOM 3427 C CA . THR A 1 412 ? 7.046 -5.633 2.942 1.00 80.31 412 THR A CA 1
ATOM 3428 C C . THR A 1 412 ? 7.210 -4.115 2.862 1.00 80.31 412 THR A C 1
ATOM 3430 O O . THR A 1 412 ? 8.186 -3.539 3.352 1.00 80.31 412 THR A O 1
ATOM 3433 N N . ILE A 1 413 ? 6.218 -3.435 2.283 1.00 78.38 413 ILE A N 1
ATOM 3434 C CA . ILE A 1 413 ? 6.092 -1.980 2.424 1.00 78.38 413 ILE A CA 1
ATOM 3435 C C . ILE A 1 413 ? 5.989 -1.646 3.923 1.00 78.38 413 ILE A C 1
ATOM 3437 O O . ILE A 1 413 ? 5.277 -2.332 4.660 1.00 78.38 413 ILE A O 1
ATOM 3441 N N . ASP A 1 414 ? 6.745 -0.628 4.342 1.00 84.94 414 ASP A N 1
ATOM 3442 C CA . ASP A 1 414 ? 6.847 -0.144 5.724 1.00 84.94 414 ASP A CA 1
ATOM 3443 C C . ASP A 1 414 ? 7.284 -1.223 6.737 1.00 84.94 414 ASP A C 1
ATOM 3445 O O . ASP A 1 414 ? 6.758 -1.314 7.846 1.00 84.94 414 ASP A O 1
ATOM 3449 N N . ASP A 1 415 ? 8.262 -2.049 6.334 1.00 86.75 415 ASP A N 1
ATOM 3450 C CA . ASP A 1 415 ? 8.919 -3.077 7.159 1.00 86.75 415 ASP A CA 1
ATOM 3451 C C . ASP A 1 415 ? 9.195 -2.591 8.592 1.00 86.75 415 ASP A C 1
ATOM 3453 O O . ASP A 1 415 ? 9.863 -1.578 8.824 1.00 86.75 415 ASP A O 1
ATOM 3457 N N . GLY A 1 416 ? 8.678 -3.349 9.558 1.00 88.88 416 GLY A N 1
ATOM 3458 C CA . GLY A 1 416 ? 8.877 -3.117 10.980 1.00 88.88 416 GLY A CA 1
ATOM 3459 C C . GLY A 1 416 ? 7.934 -2.096 11.618 1.00 88.88 416 GLY A C 1
ATOM 3460 O O . GLY A 1 416 ? 7.910 -2.015 12.850 1.00 88.88 416 GLY A O 1
ATOM 3461 N N . GLU A 1 417 ? 7.134 -1.363 10.840 1.00 92.62 417 GLU A N 1
ATOM 3462 C CA . GLU A 1 417 ? 6.109 -0.470 11.379 1.00 92.62 417 GLU A CA 1
ATOM 3463 C C . GLU A 1 417 ? 4.866 -1.236 11.849 1.00 92.62 417 GLU A C 1
ATOM 3465 O O . GLU A 1 417 ? 4.516 -2.299 11.338 1.00 92.62 417 GLU A O 1
ATOM 3470 N N . TYR A 1 418 ? 4.173 -0.678 12.840 1.00 94.56 418 TYR A N 1
ATOM 3471 C CA . TYR A 1 418 ? 2.908 -1.193 13.345 1.00 94.56 418 TYR A CA 1
ATOM 3472 C C . TYR A 1 418 ? 1.727 -0.547 12.629 1.00 94.56 418 TYR A C 1
ATOM 3474 O O . TYR A 1 418 ? 1.614 0.681 12.568 1.00 94.56 418 TYR A O 1
ATOM 3482 N N . TYR A 1 419 ? 0.811 -1.386 12.168 1.00 95.62 419 TYR A N 1
ATOM 3483 C CA . TYR A 1 419 ? -0.432 -1.032 11.498 1.00 95.62 419 TYR A CA 1
ATOM 3484 C C . TYR A 1 419 ? -1.651 -1.323 12.386 1.00 95.62 419 TYR A C 1
ATOM 3486 O O . TYR A 1 419 ? -1.538 -1.923 13.461 1.00 95.62 419 TYR A O 1
ATOM 3494 N N . CYS A 1 420 ? -2.828 -0.836 11.971 1.00 96.06 420 CYS A N 1
ATOM 3495 C CA . CYS A 1 420 ? -4.101 -1.218 12.591 1.00 96.06 420 CYS A CA 1
ATOM 3496 C C . CYS A 1 420 ? -4.359 -2.725 12.452 1.00 96.06 420 CYS A C 1
ATOM 3498 O O . CYS A 1 420 ? -3.543 -3.446 11.891 1.00 96.06 420 CYS A O 1
ATOM 3500 N N . SER A 1 421 ? -5.460 -3.216 13.025 1.00 96.31 421 SER A N 1
ATOM 3501 C CA . SER A 1 421 ? -5.719 -4.658 13.091 1.00 96.31 421 SER A CA 1
ATOM 3502 C C . SER A 1 421 ? -5.716 -5.319 11.717 1.00 96.31 421 SER A C 1
ATOM 3504 O O . SER A 1 421 ? -5.221 -6.428 11.598 1.00 96.31 421 SER A O 1
ATOM 3506 N N . VAL A 1 422 ? -6.282 -4.635 10.724 1.00 95.19 422 VAL A N 1
ATOM 3507 C CA . VAL A 1 422 ? -6.384 -5.088 9.333 1.00 95.19 422 VAL A CA 1
ATOM 3508 C C . VAL A 1 422 ? -6.153 -3.882 8.434 1.00 95.19 422 VAL A C 1
ATOM 3510 O O . VAL A 1 422 ? -6.671 -2.795 8.743 1.00 95.19 422 VAL A O 1
ATOM 3513 N N . ASN A 1 423 ? -5.372 -4.043 7.366 1.00 94.38 423 ASN A N 1
ATOM 3514 C CA . ASN A 1 423 ? -5.090 -2.974 6.414 1.00 94.38 423 ASN A CA 1
ATOM 3515 C C . ASN A 1 423 ? -4.779 -3.528 5.017 1.00 94.38 423 ASN A C 1
ATOM 3517 O O . ASN A 1 423 ? -3.633 -3.870 4.737 1.00 94.38 423 ASN A O 1
ATOM 3521 N N . GLY A 1 424 ? -5.756 -3.448 4.115 1.00 92.81 424 GLY A N 1
ATOM 3522 C CA . GLY A 1 424 ? -5.634 -3.932 2.738 1.00 92.81 424 GLY A CA 1
ATOM 3523 C C . GLY A 1 424 ? -5.967 -2.867 1.697 1.00 92.81 424 GLY A C 1
ATOM 3524 O O . GLY A 1 424 ? -6.741 -1.936 1.953 1.00 92.81 424 GLY A O 1
ATOM 3525 N N . GLN A 1 425 ? -5.381 -2.990 0.504 1.00 93.12 425 GLN A N 1
ATOM 3526 C CA . GLN A 1 425 ? -5.868 -2.260 -0.670 1.00 93.12 425 GLN A CA 1
ATOM 3527 C C . GLN A 1 425 ? -7.116 -2.972 -1.183 1.00 93.12 425 GLN A C 1
ATOM 3529 O O . GLN A 1 425 ? -7.124 -4.187 -1.311 1.00 93.12 425 GLN A O 1
ATOM 3534 N N . SER A 1 426 ? -8.179 -2.227 -1.479 1.00 95.50 426 SER A N 1
ATOM 3535 C CA . SER A 1 426 ? -9.372 -2.843 -2.053 1.00 95.50 426 SER A CA 1
ATOM 3536 C C . SER A 1 426 ? -9.120 -3.231 -3.503 1.00 95.50 426 SER A C 1
ATOM 3538 O O . SER A 1 426 ? -8.562 -2.440 -4.264 1.00 95.50 426 SER A O 1
ATOM 3540 N N . GLU A 1 427 ? -9.603 -4.401 -3.909 1.00 95.44 427 GLU A N 1
ATOM 3541 C CA . GLU A 1 427 ? -9.459 -4.878 -5.283 1.00 95.44 427 GLU A CA 1
ATOM 3542 C C . GLU A 1 427 ? -10.805 -5.256 -5.914 1.00 95.44 427 GLU A C 1
ATOM 3544 O O . GLU A 1 427 ? -11.751 -5.670 -5.245 1.00 95.44 427 GLU A O 1
ATOM 3549 N N . PHE A 1 428 ? -10.897 -5.095 -7.232 1.00 95.81 428 PHE A N 1
ATOM 3550 C CA . PHE A 1 428 ? -11.959 -5.642 -8.059 1.00 95.81 428 PHE A CA 1
ATOM 3551 C C . PHE A 1 428 ? -11.552 -7.011 -8.580 1.00 95.81 428 PHE A C 1
ATOM 3553 O O . PHE A 1 428 ? -10.472 -7.175 -9.145 1.00 95.81 428 PHE A O 1
ATOM 3560 N N . ASN A 1 429 ? -12.469 -7.966 -8.483 1.00 93.88 429 ASN A N 1
ATOM 3561 C CA . ASN A 1 429 ? -12.337 -9.234 -9.169 1.00 93.88 429 ASN A CA 1
ATOM 3562 C C . ASN A 1 429 ? -12.437 -8.979 -10.678 1.00 93.88 429 ASN A C 1
ATOM 3564 O O . ASN A 1 429 ? -13.449 -8.462 -11.165 1.00 93.88 429 ASN A O 1
ATOM 3568 N N . ASP A 1 430 ? -11.374 -9.310 -11.403 1.00 92.38 430 ASP A N 1
ATOM 3569 C CA . ASP A 1 430 ? -11.256 -9.060 -12.832 1.00 92.38 430 ASP A CA 1
ATOM 3570 C C . ASP A 1 430 ? -10.698 -10.302 -13.531 1.00 92.38 430 ASP A C 1
ATOM 3572 O O . ASP A 1 430 ? -9.622 -10.797 -13.202 1.00 92.38 430 ASP A O 1
ATOM 3576 N N . GLU A 1 431 ? -11.437 -10.804 -14.521 1.00 90.81 431 GLU A N 1
ATOM 3577 C CA . GLU A 1 431 ? -11.093 -12.028 -15.255 1.00 90.81 431 GLU A CA 1
ATOM 3578 C C . GLU A 1 431 ? -9.773 -11.926 -16.031 1.00 90.81 431 GLU A C 1
ATOM 3580 O O . GLU A 1 431 ? -9.171 -12.946 -16.370 1.00 90.81 431 GLU A O 1
ATOM 3585 N N . ASN A 1 432 ? -9.309 -10.701 -16.297 1.00 90.50 432 ASN A N 1
ATOM 3586 C CA . ASN A 1 432 ? -8.065 -10.443 -17.011 1.00 90.50 432 ASN A CA 1
ATOM 3587 C C . ASN A 1 432 ? -6.824 -10.538 -16.116 1.00 90.50 432 ASN A C 1
ATOM 3589 O O . ASN A 1 432 ? -5.704 -10.471 -16.627 1.00 90.50 432 ASN A O 1
ATOM 3593 N N . VAL A 1 433 ? -7.002 -10.675 -14.801 1.00 89.31 433 VAL A N 1
ATOM 3594 C CA . VAL A 1 433 ? -5.909 -10.877 -13.851 1.00 89.31 433 VAL A CA 1
ATOM 3595 C C . VAL A 1 433 ? -5.717 -12.379 -13.659 1.00 89.31 433 VAL A C 1
ATOM 3597 O O . VAL A 1 433 ? -6.466 -13.039 -12.944 1.00 89.31 433 VAL A O 1
ATOM 3600 N N . SER A 1 434 ? -4.688 -12.931 -14.303 1.00 83.69 434 SER A N 1
ATOM 3601 C CA . SER A 1 434 ? -4.402 -14.373 -14.264 1.00 83.69 434 SER A CA 1
ATOM 3602 C C . SER A 1 434 ? -4.137 -14.900 -12.852 1.00 83.69 434 SER A C 1
ATOM 3604 O O . SER A 1 434 ? -4.514 -16.026 -12.552 1.00 83.69 434 SER A O 1
ATOM 3606 N N . PHE A 1 435 ? -3.546 -14.079 -11.977 1.00 85.00 435 PHE A N 1
ATOM 3607 C CA . PHE A 1 435 ? -3.218 -14.457 -10.600 1.00 85.00 435 PHE A CA 1
ATOM 3608 C C . PHE A 1 435 ? -4.430 -14.985 -9.817 1.00 85.00 435 PHE A C 1
ATOM 3610 O O . PHE A 1 435 ? -4.308 -16.001 -9.140 1.00 85.00 435 PHE A O 1
ATOM 3617 N N . TYR A 1 436 ? -5.607 -14.370 -9.974 1.00 86.88 436 TYR A N 1
ATOM 3618 C CA . TYR A 1 436 ? -6.822 -14.773 -9.255 1.00 86.88 436 TYR A CA 1
ATOM 3619 C C . TYR A 1 436 ? -7.294 -16.194 -9.604 1.00 86.88 436 TYR A C 1
ATOM 3621 O O . TYR A 1 436 ? -8.047 -16.801 -8.853 1.00 86.88 436 TYR A O 1
ATOM 3629 N N . GLN A 1 437 ? -6.887 -16.751 -10.748 1.00 83.81 437 GLN A N 1
ATOM 3630 C CA . GLN A 1 437 ? -7.315 -18.092 -11.163 1.00 83.81 437 GLN A CA 1
ATOM 3631 C C . GLN A 1 437 ? -6.576 -19.201 -10.404 1.00 83.81 437 GLN A C 1
ATOM 3633 O O . GLN A 1 437 ? -7.128 -20.287 -10.223 1.00 83.81 437 GLN A O 1
ATOM 3638 N N . ASP A 1 438 ? -5.356 -18.908 -9.952 1.00 83.00 438 ASP A N 1
ATOM 3639 C CA . ASP A 1 438 ? -4.451 -19.859 -9.303 1.00 83.00 438 ASP A CA 1
ATOM 3640 C C . ASP A 1 438 ? -4.253 -19.565 -7.801 1.00 83.00 438 ASP A C 1
ATOM 3642 O O . ASP A 1 438 ? -3.577 -20.331 -7.107 1.00 83.00 438 ASP A O 1
ATOM 3646 N N . SER A 1 439 ? -4.814 -18.461 -7.294 1.00 83.75 439 SER A N 1
ATOM 3647 C CA . SER A 1 439 ? -4.676 -18.014 -5.904 1.00 83.75 439 SER A CA 1
ATOM 3648 C C . SER A 1 439 ? -5.602 -18.770 -4.942 1.00 83.75 439 SER A C 1
ATOM 3650 O O . SER A 1 439 ? -6.518 -19.492 -5.350 1.00 83.75 439 SER A O 1
ATOM 3652 N N . VAL A 1 440 ? -5.380 -18.618 -3.631 1.00 84.69 440 VAL A N 1
ATOM 3653 C CA . VAL A 1 440 ? -6.322 -19.159 -2.637 1.00 84.69 440 VAL A CA 1
ATOM 3654 C C . VAL A 1 440 ? -7.589 -18.304 -2.571 1.00 84.69 440 VAL A C 1
ATOM 3656 O O . VAL A 1 440 ? -7.639 -17.193 -3.098 1.00 84.69 440 VAL A O 1
ATOM 3659 N N . TYR A 1 441 ? -8.643 -18.824 -1.938 1.00 84.31 441 TYR A N 1
ATOM 3660 C CA . TYR A 1 441 ? -9.940 -18.144 -1.887 1.00 84.31 441 TYR A CA 1
ATOM 3661 C C . TYR A 1 441 ? -9.865 -16.794 -1.160 1.00 84.31 441 TYR A C 1
ATOM 3663 O O . TYR A 1 441 ? -10.568 -15.856 -1.521 1.00 84.31 441 TYR A O 1
ATOM 3671 N N . GLU A 1 442 ? -9.002 -16.689 -0.153 1.00 83.31 442 GLU A N 1
ATOM 3672 C CA . GLU A 1 442 ? -8.747 -15.471 0.614 1.00 83.31 442 GLU A CA 1
ATOM 3673 C C . GLU A 1 442 ? -8.102 -14.352 -0.227 1.00 83.31 442 GLU A C 1
ATOM 3675 O O . GLU A 1 442 ? -8.290 -13.176 0.087 1.00 83.31 442 GLU A O 1
ATOM 3680 N N . ASP A 1 443 ? -7.434 -14.698 -1.331 1.00 83.25 443 ASP A N 1
ATOM 3681 C CA . ASP A 1 443 ? -6.803 -13.745 -2.255 1.00 83.25 443 ASP A CA 1
ATOM 3682 C C . ASP A 1 443 ? -7.783 -13.245 -3.335 1.00 83.25 443 ASP A C 1
ATOM 3684 O O . ASP A 1 443 ? -7.465 -12.328 -4.090 1.00 83.25 443 ASP A O 1
ATOM 3688 N N . LEU A 1 444 ? -8.975 -13.848 -3.450 1.00 90.06 444 LEU A N 1
ATOM 3689 C CA . LEU A 1 444 ? -9.972 -13.458 -4.449 1.00 90.06 444 LEU A CA 1
ATOM 3690 C C . LEU A 1 444 ? -10.695 -12.177 -4.017 1.00 90.06 444 LEU A C 1
ATOM 3692 O O . LEU A 1 444 ? -11.423 -12.209 -3.018 1.00 90.06 444 LEU A O 1
ATOM 3696 N N . PRO A 1 445 ? -10.607 -11.071 -4.779 1.00 92.38 445 PRO A N 1
ATOM 3697 C CA . PRO A 1 445 ? -11.255 -9.831 -4.383 1.00 92.38 445 PRO A CA 1
ATOM 3698 C C . PRO A 1 445 ? -12.777 -9.962 -4.295 1.00 92.38 445 PRO A C 1
ATOM 3700 O O . PRO A 1 445 ? -13.416 -10.670 -5.081 1.00 92.38 445 PRO A O 1
ATOM 3703 N N . THR A 1 446 ? -13.390 -9.238 -3.356 1.00 93.75 446 THR A N 1
ATOM 3704 C CA . THR A 1 446 ? -14.842 -9.344 -3.124 1.00 93.75 446 THR A CA 1
ATOM 3705 C C . THR A 1 446 ? -15.670 -8.340 -3.922 1.00 93.75 446 THR A C 1
ATOM 3707 O O . THR A 1 446 ? -16.894 -8.486 -4.024 1.00 93.75 446 THR A O 1
ATOM 3710 N N . LEU A 1 447 ? -15.031 -7.313 -4.489 1.00 95.62 447 LEU A N 1
ATOM 3711 C CA . LEU A 1 447 ? -15.708 -6.267 -5.245 1.00 95.62 447 LEU A CA 1
ATOM 3712 C C . LEU A 1 447 ? -15.862 -6.680 -6.709 1.00 95.62 447 LEU A C 1
ATOM 3714 O O . LEU A 1 447 ? -14.904 -7.064 -7.369 1.00 95.62 447 LEU A O 1
ATOM 3718 N N . ASP A 1 448 ? -17.066 -6.527 -7.251 1.00 94.44 448 ASP A N 1
ATOM 3719 C CA . ASP A 1 448 ? -17.351 -6.764 -8.668 1.00 94.44 448 ASP A CA 1
ATOM 3720 C C . ASP A 1 448 ? -17.650 -5.431 -9.364 1.00 94.44 448 ASP A C 1
ATOM 3722 O O . ASP A 1 448 ? -18.711 -4.837 -9.162 1.00 94.44 448 ASP A O 1
ATOM 3726 N N . PHE A 1 449 ? -16.729 -4.969 -10.215 1.00 94.12 449 PHE A N 1
ATOM 3727 C CA . PHE A 1 449 ? -16.883 -3.717 -10.966 1.00 94.12 449 PHE A CA 1
ATOM 3728 C C . PHE A 1 449 ? -18.147 -3.699 -11.840 1.00 94.12 449 PHE A C 1
ATOM 3730 O O . PHE A 1 449 ? -18.743 -2.650 -12.077 1.00 94.12 449 PHE A O 1
ATOM 3737 N N . ASN A 1 450 ? -18.586 -4.866 -12.316 1.00 92.44 450 ASN A N 1
ATOM 3738 C CA . ASN A 1 450 ? -19.729 -5.011 -13.210 1.00 92.44 450 ASN A CA 1
ATOM 3739 C C . ASN A 1 450 ? -21.060 -5.226 -12.486 1.00 92.44 450 ASN A C 1
ATOM 3741 O O . ASN A 1 450 ? -22.104 -5.303 -13.159 1.00 92.44 450 ASN A O 1
ATOM 3745 N N . SER A 1 451 ? -21.029 -5.301 -11.155 1.00 90.81 451 SER A N 1
ATOM 3746 C CA . SER A 1 451 ? -22.188 -5.569 -10.319 1.00 90.81 451 SER A CA 1
ATOM 3747 C C . SER A 1 451 ? -23.299 -4.553 -10.561 1.00 90.81 451 SER A C 1
ATOM 3749 O O . SER A 1 451 ? -23.095 -3.342 -10.607 1.00 90.81 451 SER A O 1
ATOM 3751 N N . LYS A 1 452 ? -24.531 -5.057 -10.669 1.00 88.94 452 LYS A N 1
ATOM 3752 C CA . LYS A 1 452 ? -25.743 -4.219 -10.659 1.00 88.94 452 LYS A CA 1
ATOM 3753 C C . LYS A 1 452 ? -26.193 -3.867 -9.240 1.00 88.94 452 LYS A C 1
ATOM 3755 O O . LYS A 1 452 ? -27.174 -3.145 -9.070 1.00 88.94 452 LYS A O 1
ATOM 3760 N N . LYS A 1 453 ? -25.548 -4.451 -8.228 1.00 91.19 453 LYS A N 1
ATOM 3761 C CA . LYS A 1 453 ? -25.846 -4.215 -6.819 1.00 91.19 453 LYS A CA 1
ATOM 3762 C C . LYS A 1 453 ? -24.951 -3.100 -6.290 1.00 91.19 453 LYS A C 1
ATOM 3764 O O . LYS A 1 453 ? -23.946 -2.739 -6.891 1.00 91.19 453 LYS A O 1
ATOM 3769 N N . ARG A 1 454 ? -25.335 -2.580 -5.130 1.00 88.81 454 ARG A N 1
ATOM 3770 C CA . ARG A 1 454 ? -24.498 -1.699 -4.322 1.00 88.81 454 ARG A CA 1
ATOM 3771 C C . ARG A 1 454 ? -23.160 -2.391 -4.021 1.00 88.81 454 ARG A C 1
ATOM 3773 O O . ARG A 1 454 ? -23.160 -3.573 -3.682 1.00 88.81 454 ARG A O 1
ATOM 3780 N N . LEU A 1 455 ? -22.058 -1.656 -4.163 1.00 94.12 455 LEU A N 1
ATOM 3781 C CA . LEU A 1 455 ? -20.722 -2.127 -3.808 1.00 94.12 455 LEU A CA 1
ATOM 3782 C C . LEU A 1 455 ? -20.341 -1.594 -2.432 1.00 94.12 455 LEU A C 1
ATOM 3784 O O . LEU A 1 455 ? -20.097 -0.398 -2.260 1.00 94.12 455 LEU A O 1
ATOM 3788 N N . ASP A 1 456 ? -20.326 -2.506 -1.468 1.00 93.38 456 ASP A N 1
ATOM 3789 C CA . ASP A 1 456 ? -19.960 -2.267 -0.078 1.00 93.38 456 ASP A CA 1
ATOM 3790 C C . ASP A 1 456 ? -18.586 -2.861 0.221 1.00 93.38 456 ASP A C 1
ATOM 3792 O O . ASP A 1 456 ? -18.231 -3.921 -0.288 1.00 93.38 456 ASP A O 1
ATOM 3796 N N . LEU A 1 457 ? -17.842 -2.204 1.108 1.00 95.31 457 LEU A N 1
ATOM 3797 C CA . LEU A 1 457 ? -16.486 -2.613 1.485 1.00 95.31 457 LEU A CA 1
ATOM 3798 C C . LEU A 1 457 ? -16.451 -3.593 2.667 1.00 95.31 457 LEU A C 1
ATOM 3800 O O . LEU A 1 457 ? -15.380 -4.042 3.056 1.00 95.31 457 LEU A O 1
ATOM 3804 N N . ASN A 1 458 ? -17.607 -3.958 3.234 1.00 94.19 458 ASN A N 1
ATOM 3805 C CA . ASN A 1 458 ? -17.683 -4.868 4.385 1.00 94.19 458 ASN A CA 1
ATOM 3806 C C . ASN A 1 458 ? -17.075 -6.243 4.086 1.00 94.19 458 ASN A C 1
ATOM 3808 O O . ASN A 1 458 ? -16.364 -6.789 4.926 1.00 94.19 458 ASN A O 1
ATOM 3812 N N . ASN A 1 459 ? -17.358 -6.790 2.900 1.00 93.75 459 ASN A N 1
ATOM 3813 C CA . ASN A 1 459 ? -16.819 -8.086 2.494 1.00 93.75 459 ASN A CA 1
ATOM 3814 C C . ASN A 1 459 ? -15.314 -8.005 2.246 1.00 93.75 459 ASN A C 1
ATOM 3816 O O . ASN A 1 459 ? -14.607 -8.954 2.558 1.00 93.75 459 ASN A O 1
ATOM 3820 N N . GLU A 1 460 ? -14.832 -6.863 1.758 1.00 94.94 460 GLU A N 1
ATOM 3821 C CA . GLU A 1 460 ? -13.409 -6.644 1.529 1.00 94.94 460 GLU A CA 1
ATOM 3822 C C . GLU A 1 460 ? -12.652 -6.574 2.857 1.00 94.94 460 GLU A C 1
ATOM 3824 O O . GLU A 1 460 ? -11.695 -7.309 3.052 1.00 94.94 460 GLU A O 1
ATOM 3829 N N . ILE A 1 461 ? -13.157 -5.813 3.835 1.00 95.44 461 ILE A N 1
ATOM 3830 C CA . ILE A 1 461 ? -12.589 -5.789 5.192 1.00 95.44 461 ILE A CA 1
ATOM 3831 C C . ILE A 1 461 ? -12.602 -7.192 5.814 1.00 95.44 461 ILE A C 1
ATOM 3833 O O . ILE A 1 461 ? -11.643 -7.596 6.468 1.00 95.44 461 ILE A O 1
ATOM 3837 N N . GLN A 1 462 ? -13.691 -7.944 5.632 1.00 95.62 462 GLN A N 1
ATOM 3838 C CA . GLN A 1 462 ? -13.794 -9.308 6.140 1.00 95.62 462 GLN A CA 1
ATOM 3839 C C . GLN A 1 462 ? -12.785 -10.252 5.476 1.00 95.62 462 GLN A C 1
ATOM 3841 O O . GLN A 1 462 ? -12.187 -11.056 6.188 1.00 95.62 462 GLN A O 1
ATOM 3846 N N . ARG A 1 463 ? -12.589 -10.155 4.155 1.00 94.88 463 ARG A N 1
ATOM 3847 C CA . ARG A 1 463 ? -11.591 -10.938 3.414 1.00 94.88 463 ARG A CA 1
ATOM 3848 C C . ARG A 1 463 ? -10.196 -10.695 3.985 1.00 94.88 463 ARG A C 1
ATOM 3850 O O . ARG A 1 463 ? -9.570 -11.652 4.428 1.00 94.88 463 ARG A O 1
ATOM 3857 N N . GLU A 1 464 ? -9.795 -9.431 4.096 1.00 95.00 464 GLU A N 1
ATOM 3858 C CA . GLU A 1 464 ? -8.502 -9.027 4.672 1.00 95.00 464 GLU A CA 1
ATOM 3859 C C . GLU A 1 464 ? -8.351 -9.515 6.122 1.00 95.00 464 GLU A C 1
ATOM 3861 O O . GLU A 1 464 ? -7.330 -10.059 6.527 1.00 95.00 464 GLU A O 1
ATOM 3866 N N . THR A 1 465 ? -9.421 -9.435 6.920 1.00 95.38 465 THR A N 1
ATOM 3867 C CA . THR A 1 465 ? -9.400 -9.922 8.309 1.00 95.38 465 THR A CA 1
ATOM 3868 C C . THR A 1 465 ? -9.155 -11.433 8.398 1.00 95.38 465 THR A C 1
ATOM 3870 O O . THR A 1 465 ? -8.487 -11.907 9.321 1.00 95.38 465 THR A O 1
ATOM 3873 N N . ILE A 1 466 ? -9.710 -12.208 7.467 1.00 94.88 466 ILE A N 1
ATOM 3874 C CA . ILE A 1 466 ? -9.507 -13.658 7.413 1.00 94.88 466 ILE A CA 1
ATOM 3875 C C . ILE A 1 466 ? -8.089 -13.967 6.922 1.00 94.88 466 ILE A C 1
ATOM 3877 O O . ILE A 1 466 ? -7.418 -14.791 7.544 1.00 94.88 466 ILE A O 1
ATOM 3881 N N . ALA A 1 467 ? -7.629 -13.292 5.866 1.00 92.56 467 ALA A N 1
ATOM 3882 C CA . ALA A 1 467 ? -6.314 -13.500 5.264 1.00 92.56 467 ALA A CA 1
ATOM 3883 C C . ALA A 1 467 ? -5.161 -13.152 6.224 1.00 92.56 467 ALA A C 1
ATOM 3885 O O . ALA A 1 467 ? -4.227 -13.947 6.371 1.00 92.56 467 ALA A O 1
ATOM 3886 N N . GLU A 1 468 ? -5.267 -12.019 6.930 1.00 93.19 468 GLU A N 1
ATOM 3887 C CA . GLU A 1 468 ? -4.225 -11.497 7.821 1.00 93.19 468 GLU A CA 1
ATOM 3888 C C . GLU A 1 468 ? -4.296 -12.057 9.255 1.00 93.19 468 GLU A C 1
ATOM 3890 O O . GLU A 1 468 ? -3.260 -12.252 9.898 1.00 93.19 468 GLU A O 1
ATOM 3895 N N . LEU A 1 469 ? -5.502 -12.276 9.803 1.00 94.06 469 LEU A N 1
ATOM 3896 C CA . LEU A 1 469 ? -5.699 -12.622 11.224 1.00 94.06 469 LEU A CA 1
ATOM 3897 C C . LEU A 1 469 ? -6.354 -13.990 11.457 1.00 94.06 469 LEU A C 1
ATOM 3899 O O . LEU A 1 469 ? -6.401 -14.449 12.600 1.00 94.06 469 LEU A O 1
ATOM 3903 N N . GLY A 1 470 ? -6.896 -14.636 10.421 1.00 94.25 470 GLY A N 1
ATOM 3904 C CA . GLY A 1 470 ? -7.609 -15.911 10.551 1.00 94.25 470 GLY A CA 1
ATOM 3905 C C . GLY A 1 470 ? -8.940 -15.810 11.307 1.00 94.25 470 GLY A C 1
ATOM 3906 O O . GLY A 1 470 ? -9.434 -16.815 11.820 1.00 94.25 470 GLY A O 1
ATOM 3907 N N . ILE A 1 471 ? -9.525 -14.611 11.421 1.00 94.94 471 ILE A N 1
ATOM 3908 C CA . ILE A 1 471 ? -10.767 -14.377 12.173 1.00 94.94 471 ILE A CA 1
ATOM 3909 C C . ILE A 1 471 ? -11.946 -14.297 11.204 1.00 94.94 471 ILE A C 1
ATOM 3911 O O . ILE A 1 471 ? -12.051 -13.364 10.415 1.00 94.94 471 ILE A O 1
ATOM 3915 N N . SER A 1 472 ? -12.878 -15.244 11.312 1.00 92.94 472 SER A N 1
ATOM 3916 C CA . SER A 1 472 ? -14.052 -15.341 10.431 1.00 92.94 472 SER A CA 1
ATOM 3917 C C . SER A 1 472 ? -15.387 -14.997 11.101 1.00 92.94 472 SER A C 1
ATOM 3919 O O . SER A 1 472 ? -16.408 -14.926 10.418 1.00 92.94 472 SER A O 1
ATOM 3921 N N . MET A 1 473 ? -15.404 -14.781 12.423 1.00 93.50 473 MET A N 1
ATOM 3922 C CA . MET A 1 473 ? -16.626 -14.518 13.193 1.00 93.50 473 MET A CA 1
ATOM 3923 C C . MET A 1 473 ? -16.556 -13.185 13.946 1.00 93.50 473 MET A C 1
ATOM 3925 O O . MET A 1 473 ? -15.634 -12.947 14.729 1.00 93.50 473 MET A O 1
ATOM 3929 N N . PHE A 1 474 ? -17.586 -12.355 13.764 1.00 94.44 474 PHE A N 1
ATOM 3930 C CA . PHE A 1 474 ? -17.683 -11.004 14.325 1.00 94.44 474 PHE A CA 1
ATOM 3931 C C . PHE A 1 474 ? -18.987 -10.804 15.097 1.00 94.44 474 PHE A C 1
ATOM 3933 O O . PHE A 1 474 ? -20.006 -11.393 14.744 1.00 94.44 474 PHE A O 1
ATOM 3940 N N . GLU A 1 475 ? -18.973 -9.950 16.128 1.00 91.25 475 GLU A N 1
ATOM 3941 C CA . GLU A 1 475 ? -20.168 -9.682 16.945 1.00 91.25 475 GLU A CA 1
ATOM 3942 C C . GLU A 1 475 ? -21.306 -9.029 16.146 1.00 91.25 475 GLU A C 1
ATOM 3944 O O . GLU A 1 475 ? -22.481 -9.251 16.447 1.00 91.25 475 GLU A O 1
ATOM 3949 N N . GLN A 1 476 ? -20.964 -8.158 15.192 1.00 91.38 476 GLN A N 1
ATOM 3950 C CA . GLN A 1 476 ? -21.901 -7.329 14.431 1.00 91.38 476 GLN A CA 1
ATOM 3951 C C . GLN A 1 476 ? -21.366 -7.061 13.019 1.00 91.38 476 GLN A C 1
ATOM 3953 O O . GLN A 1 476 ? -20.227 -7.401 12.698 1.00 91.38 476 GLN A O 1
ATOM 3958 N N . ASP A 1 477 ? -22.173 -6.394 12.192 1.00 91.12 477 ASP A N 1
ATOM 3959 C CA . ASP A 1 477 ? -21.688 -5.777 10.958 1.00 91.12 477 ASP A CA 1
ATOM 3960 C C . ASP A 1 477 ? -20.609 -4.724 11.258 1.00 91.12 477 ASP A C 1
ATOM 3962 O O . ASP A 1 477 ? -20.642 -4.052 12.297 1.00 91.12 477 ASP A O 1
ATOM 3966 N N . TRP A 1 478 ? -19.677 -4.549 10.318 1.00 93.94 478 TRP A N 1
ATOM 3967 C CA . TRP A 1 478 ? -18.615 -3.550 10.418 1.00 93.94 478 TRP A CA 1
ATOM 3968 C C . TRP A 1 478 ? -19.187 -2.147 10.631 1.00 93.94 478 TRP A C 1
ATOM 3970 O O . TRP A 1 478 ? -19.995 -1.642 9.845 1.00 93.94 478 TRP A O 1
ATOM 3980 N N . GLN A 1 479 ? -18.750 -1.504 11.712 1.00 93.31 479 GLN A N 1
ATOM 3981 C CA . GLN A 1 479 ? -19.133 -0.140 12.042 1.00 93.31 479 GLN A CA 1
ATOM 3982 C C . GLN A 1 479 ? -18.123 0.818 11.428 1.00 93.31 479 GLN A C 1
ATOM 3984 O O . GLN A 1 479 ? -16.937 0.757 11.734 1.00 93.31 479 GLN A O 1
ATOM 3989 N N . TYR A 1 480 ? -18.580 1.731 10.585 1.00 93.38 480 TYR A N 1
ATOM 3990 C CA . TYR A 1 480 ? -17.709 2.738 9.997 1.00 93.38 480 TYR A CA 1
ATOM 3991 C C . TYR A 1 480 ? -17.359 3.806 11.039 1.00 93.38 480 TYR A C 1
ATOM 3993 O O . TYR A 1 480 ? -18.232 4.319 11.737 1.00 93.38 480 TYR A O 1
ATOM 4001 N N . TYR A 1 481 ? -16.080 4.155 11.136 1.00 92.56 481 TYR A N 1
ATOM 4002 C CA . TYR A 1 481 ? -15.632 5.358 11.827 1.00 92.56 481 TYR A CA 1
ATOM 4003 C C . TYR A 1 481 ? -15.769 6.583 10.929 1.00 92.56 481 TYR A C 1
ATOM 4005 O O . TYR A 1 481 ? -16.229 7.629 11.385 1.00 92.56 481 TYR A O 1
ATOM 4013 N N . GLY A 1 482 ? -15.389 6.457 9.660 1.00 94.38 482 GLY A N 1
ATOM 4014 C CA . GLY A 1 482 ? -15.297 7.578 8.736 1.00 94.38 482 GLY A CA 1
ATOM 4015 C C . GLY A 1 482 ? -14.447 7.241 7.520 1.00 94.38 482 GLY A C 1
ATOM 4016 O O . GLY A 1 482 ? -14.152 6.074 7.257 1.00 94.38 482 GLY A O 1
ATOM 4017 N N . VAL A 1 483 ? -14.036 8.279 6.801 1.00 96.88 483 VAL A N 1
ATOM 4018 C CA . VAL A 1 483 ? -13.142 8.158 5.651 1.00 96.88 483 VAL A CA 1
ATOM 4019 C C . VAL A 1 483 ? -12.037 9.196 5.748 1.00 96.88 483 VAL A C 1
ATOM 4021 O O . VAL A 1 483 ? -12.294 10.380 5.995 1.00 96.88 483 VAL A O 1
ATOM 4024 N N . SER A 1 484 ? -10.800 8.747 5.557 1.00 96.88 484 SER A N 1
ATOM 4025 C CA . SER A 1 484 ? -9.636 9.618 5.466 1.00 96.88 484 SER A CA 1
ATOM 4026 C C . SER A 1 484 ? -8.969 9.521 4.103 1.00 96.88 484 SER A C 1
ATOM 4028 O O . SER A 1 484 ? -9.199 8.583 3.344 1.00 96.88 484 SER A O 1
ATOM 4030 N N . TYR A 1 485 ? -8.127 10.496 3.787 1.00 95.69 485 TYR A N 1
ATOM 4031 C CA . TYR A 1 485 ? -7.120 10.348 2.748 1.00 95.69 485 TYR A CA 1
ATOM 4032 C C . TYR A 1 485 ? -5.744 10.607 3.346 1.00 95.69 485 TYR A C 1
ATOM 4034 O O . TYR A 1 485 ? -5.572 11.455 4.228 1.00 95.69 485 TYR A O 1
ATOM 4042 N N . LEU A 1 486 ? -4.774 9.850 2.859 1.00 93.69 486 LEU A N 1
ATOM 4043 C CA . LEU A 1 486 ? -3.370 9.946 3.213 1.00 93.69 486 LEU A CA 1
ATOM 4044 C C . LEU A 1 486 ? -2.614 10.396 1.971 1.00 93.69 486 LEU A C 1
ATOM 4046 O O . LEU A 1 486 ? -2.888 9.891 0.884 1.00 93.69 486 LEU A O 1
ATOM 4050 N N . SER A 1 487 ? -1.686 11.339 2.115 1.00 90.81 487 SER A N 1
ATOM 4051 C CA . SER A 1 487 ? -0.846 11.774 1.002 1.00 90.81 487 SER A CA 1
ATOM 4052 C C . SER A 1 487 ? 0.559 12.195 1.435 1.00 90.81 487 SER A C 1
ATOM 4054 O O . SER A 1 487 ? 0.807 12.535 2.596 1.00 90.81 487 SER A O 1
ATOM 4056 N N . ILE A 1 488 ? 1.494 12.180 0.485 1.00 87.94 488 ILE A N 1
ATOM 4057 C CA . ILE A 1 488 ? 2.843 12.726 0.663 1.00 87.94 488 ILE A CA 1
ATOM 4058 C C . ILE A 1 488 ? 2.857 14.167 0.146 1.00 87.94 488 ILE A C 1
ATOM 4060 O O . ILE A 1 488 ? 2.690 14.424 -1.043 1.00 87.94 488 ILE A O 1
ATOM 4064 N N . ASN A 1 489 ? 3.061 15.126 1.045 1.00 84.69 489 ASN A N 1
ATOM 4065 C CA . ASN A 1 489 ? 3.227 16.533 0.709 1.00 84.69 489 ASN A CA 1
ATOM 4066 C C . ASN A 1 489 ? 4.703 16.838 0.431 1.00 84.69 489 ASN A C 1
ATOM 4068 O O . ASN A 1 489 ? 5.489 17.098 1.351 1.00 84.69 489 ASN A O 1
ATOM 4072 N N . ASN A 1 490 ? 5.053 16.841 -0.855 1.00 77.12 490 ASN A N 1
ATOM 4073 C CA . ASN A 1 490 ? 6.407 17.112 -1.332 1.00 77.12 490 ASN A CA 1
ATOM 4074 C C . ASN A 1 490 ? 6.873 18.547 -1.038 1.00 77.12 490 ASN A C 1
ATOM 4076 O O . ASN A 1 490 ? 8.048 18.747 -0.742 1.00 77.12 490 ASN A O 1
ATOM 4080 N N . LYS A 1 491 ? 5.957 19.526 -0.966 1.00 71.88 491 LYS A N 1
ATOM 4081 C CA . LYS A 1 491 ? 6.292 20.937 -0.703 1.00 71.88 491 LYS A CA 1
ATOM 4082 C C . LYS A 1 491 ? 7.064 21.122 0.604 1.00 71.88 491 LYS A C 1
ATOM 4084 O O . LYS A 1 491 ? 7.966 21.944 0.673 1.00 71.88 491 LYS A O 1
ATOM 4089 N N . LYS A 1 492 ? 6.731 20.368 1.658 1.00 61.34 492 LYS A N 1
ATOM 4090 C CA . LYS A 1 492 ? 7.387 20.504 2.974 1.00 61.34 492 LYS A CA 1
ATOM 4091 C C . LYS A 1 492 ? 8.847 20.045 2.975 1.00 61.34 492 LYS A C 1
ATOM 4093 O O . LYS A 1 492 ? 9.616 20.518 3.809 1.00 61.34 492 LYS A O 1
ATOM 4098 N N . ASN A 1 493 ? 9.231 19.158 2.059 1.00 52.50 493 ASN A N 1
ATOM 4099 C CA . ASN A 1 493 ? 10.600 18.653 1.976 1.00 52.50 493 ASN A CA 1
ATOM 4100 C C . ASN A 1 493 ? 11.566 19.676 1.348 1.00 52.50 493 ASN A C 1
ATOM 4102 O O . ASN A 1 493 ? 12.761 19.611 1.635 1.00 52.50 493 ASN A O 1
ATOM 4106 N N . ASP A 1 494 ? 11.050 20.649 0.586 1.00 50.22 494 ASP A N 1
ATOM 4107 C CA . ASP A 1 494 ? 11.839 21.659 -0.140 1.00 50.22 494 ASP A CA 1
ATOM 4108 C C . ASP A 1 494 ? 12.019 22.994 0.617 1.00 50.22 494 ASP A C 1
ATOM 4110 O O . ASP A 1 494 ? 12.879 23.798 0.270 1.00 50.22 494 ASP A O 1
ATOM 4114 N N . VAL A 1 495 ? 11.286 23.234 1.714 1.00 46.06 495 VAL A N 1
ATOM 4115 C CA . VAL A 1 495 ? 11.280 24.526 2.454 1.00 46.06 495 VAL A CA 1
ATOM 4116 C C . VAL A 1 495 ? 12.532 24.740 3.336 1.00 46.06 495 VAL A C 1
ATOM 4118 O O . VAL A 1 495 ? 12.576 25.640 4.167 1.00 46.06 495 VAL A O 1
ATOM 4121 N N . LYS A 1 496 ? 13.604 23.953 3.167 1.00 44.22 496 LYS A N 1
ATOM 4122 C CA . LYS A 1 496 ? 14.893 24.230 3.841 1.00 44.22 496 LYS A CA 1
ATOM 4123 C C . LYS A 1 496 ? 15.783 25.239 3.104 1.00 44.22 496 LYS A C 1
ATOM 4125 O O . LYS A 1 496 ? 16.862 25.545 3.607 1.00 44.22 496 LYS A O 1
ATOM 4130 N N . SER A 1 497 ? 15.333 25.791 1.982 1.00 39.47 497 SER A N 1
ATOM 4131 C CA . SER A 1 497 ? 16.012 26.873 1.262 1.00 39.47 497 SER A CA 1
ATOM 4132 C C . SER A 1 497 ? 15.044 28.032 1.044 1.00 39.47 497 SER A C 1
ATOM 4134 O O . SER A 1 497 ? 14.050 27.907 0.331 1.00 39.47 497 SER A O 1
ATOM 4136 N N . ASP A 1 498 ? 15.327 29.154 1.705 1.00 36.88 498 ASP A N 1
ATOM 4137 C CA . ASP A 1 498 ? 14.577 30.402 1.604 1.00 36.88 498 ASP A CA 1
ATOM 4138 C C . ASP A 1 498 ? 14.371 30.814 0.133 1.00 36.88 498 ASP A C 1
ATOM 4140 O O . ASP A 1 498 ? 15.318 31.165 -0.567 1.00 36.88 498 ASP A O 1
ATOM 4144 N N . GLY A 1 499 ? 13.116 30.815 -0.327 1.00 40.88 499 GLY A N 1
ATOM 4145 C CA . GLY A 1 499 ? 12.693 31.560 -1.517 1.00 40.88 499 GLY A CA 1
ATOM 4146 C C . GLY A 1 499 ? 12.875 30.903 -2.890 1.00 40.88 499 GLY A C 1
ATOM 4147 O O . GLY A 1 499 ? 12.691 31.599 -3.888 1.00 40.88 499 GLY A O 1
ATOM 4148 N N . GLU A 1 500 ? 13.190 29.611 -2.992 1.00 37.84 500 GLU A N 1
ATOM 4149 C CA . GLU A 1 500 ? 13.283 28.953 -4.305 1.00 37.84 500 GLU A CA 1
ATOM 4150 C C . GLU A 1 500 ? 11.908 28.525 -4.859 1.00 37.84 500 GLU A C 1
ATOM 4152 O O . GLU A 1 500 ? 11.043 28.016 -4.143 1.00 37.84 500 GLU A O 1
ATOM 4157 N N . SER A 1 501 ? 11.692 28.773 -6.156 1.00 41.91 501 SER A N 1
ATOM 4158 C CA . SER A 1 501 ? 10.495 28.367 -6.898 1.00 41.91 501 SER A CA 1
ATOM 4159 C C . SER A 1 501 ? 10.419 26.837 -7.039 1.00 41.91 501 SER A C 1
ATOM 4161 O O . SE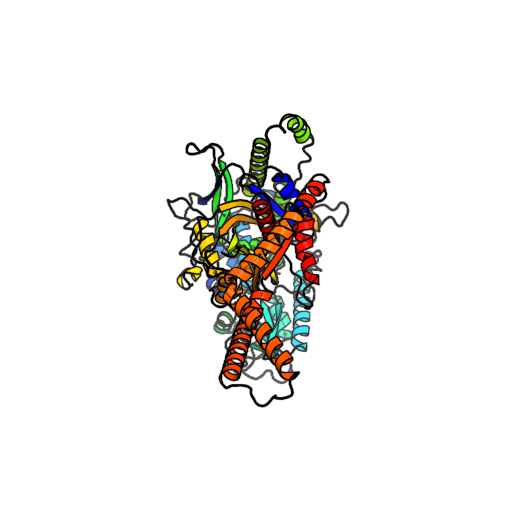R A 1 501 ? 11.438 26.150 -7.001 1.00 41.91 501 SER A O 1
ATOM 4163 N N . TYR A 1 502 ? 9.212 26.299 -7.282 1.00 38.66 502 TYR A N 1
ATOM 4164 C CA . TYR A 1 502 ? 8.961 24.871 -7.590 1.00 38.66 502 TYR A CA 1
ATOM 4165 C C . TYR A 1 502 ? 9.886 24.296 -8.682 1.00 38.66 502 TYR A C 1
ATOM 4167 O O . TYR A 1 502 ? 10.070 23.085 -8.771 1.00 38.66 502 TYR A O 1
ATOM 4175 N N . GLU A 1 503 ? 10.471 25.151 -9.521 1.00 42.25 503 GLU A N 1
ATOM 4176 C CA . GLU A 1 503 ? 11.361 24.757 -10.612 1.00 42.25 503 GLU A CA 1
ATOM 4177 C C . GLU A 1 503 ? 12.712 24.202 -10.123 1.00 42.25 503 GLU A C 1
ATOM 4179 O O . GLU A 1 503 ? 13.315 23.399 -10.839 1.00 42.25 503 GLU A O 1
ATOM 4184 N N . ASN A 1 504 ? 13.140 24.551 -8.899 1.00 38.22 504 ASN A N 1
ATOM 4185 C CA . ASN A 1 504 ? 14.433 24.167 -8.314 1.00 38.22 504 ASN A CA 1
ATOM 4186 C C . ASN A 1 504 ? 14.373 22.982 -7.335 1.00 38.22 504 ASN A C 1
ATOM 4188 O O . ASN A 1 504 ? 15.419 22.584 -6.814 1.00 38.22 504 ASN A O 1
ATOM 4192 N N . ALA A 1 505 ? 13.196 22.385 -7.104 1.00 45.19 505 ALA A N 1
ATOM 4193 C CA . ALA A 1 505 ? 13.057 21.166 -6.308 1.00 45.19 505 ALA A CA 1
ATOM 4194 C C . ALA A 1 505 ? 13.853 20.023 -6.964 1.00 45.19 505 ALA A C 1
ATOM 4196 O O . ALA A 1 505 ? 13.379 19.295 -7.834 1.00 45.19 505 ALA A O 1
ATOM 4197 N N . SER A 1 506 ? 15.122 19.889 -6.574 1.00 45.81 506 SER A N 1
ATOM 4198 C CA . SER A 1 506 ? 16.065 18.927 -7.158 1.00 45.81 506 SER A CA 1
ATOM 4199 C C . SER A 1 506 ? 15.709 17.471 -6.843 1.00 45.81 506 SER A C 1
ATOM 4201 O O . SER A 1 506 ? 16.339 16.554 -7.378 1.00 45.81 506 SER A O 1
ATOM 4203 N N . LYS A 1 507 ? 14.701 17.234 -5.987 1.00 58.38 507 LYS A N 1
ATOM 4204 C CA . LYS A 1 507 ? 14.351 15.907 -5.498 1.00 58.38 507 LYS A CA 1
ATOM 4205 C C . LYS A 1 507 ? 12.902 15.509 -5.793 1.00 58.38 507 LYS A C 1
ATOM 4207 O O . LYS A 1 507 ? 12.024 15.675 -4.958 1.00 58.38 507 LYS A O 1
ATOM 4212 N N . VAL A 1 508 ? 12.677 14.899 -6.955 1.00 59.28 508 VAL A N 1
ATOM 4213 C CA . VAL A 1 508 ? 11.428 14.195 -7.277 1.00 59.28 508 VAL A CA 1
ATOM 4214 C C . VAL A 1 508 ? 11.175 13.065 -6.260 1.00 59.28 508 VAL A C 1
ATOM 4216 O O . VAL A 1 508 ? 11.947 12.108 -6.173 1.00 59.28 508 VAL A O 1
ATOM 4219 N N . SER A 1 509 ? 10.114 13.175 -5.460 1.00 69.25 509 SER A N 1
ATOM 4220 C CA . SER A 1 509 ? 9.747 12.206 -4.417 1.00 69.25 509 SER A CA 1
ATOM 4221 C C . SER A 1 509 ? 8.447 11.467 -4.729 1.00 69.25 509 SER A C 1
ATOM 4223 O O . SER A 1 509 ? 7.719 11.810 -5.657 1.00 69.25 509 SER A O 1
ATOM 4225 N N . LYS A 1 510 ? 8.177 10.400 -3.965 1.00 82.00 510 LYS A N 1
ATOM 4226 C CA . LYS A 1 510 ? 6.954 9.601 -4.107 1.00 82.00 510 LYS A CA 1
ATOM 4227 C C . LYS A 1 510 ? 5.708 10.475 -3.941 1.00 82.00 510 LYS A C 1
ATOM 4229 O O . LYS A 1 510 ? 5.701 11.367 -3.097 1.00 82.00 510 LYS A O 1
ATOM 4234 N N . ARG A 1 511 ? 4.649 10.183 -4.701 1.00 82.25 511 ARG A N 1
ATOM 4235 C CA . ARG A 1 511 ? 3.390 10.960 -4.718 1.00 82.25 511 ARG A CA 1
ATOM 4236 C C . ARG A 1 511 ? 2.183 10.173 -4.239 1.00 82.25 511 ARG A C 1
ATOM 4238 O O . ARG A 1 511 ? 1.056 10.487 -4.603 1.00 82.25 511 ARG A O 1
ATOM 4245 N N . ARG A 1 512 ? 2.413 9.165 -3.403 1.00 84.88 512 ARG A N 1
ATOM 4246 C CA . ARG A 1 512 ? 1.359 8.278 -2.921 1.00 84.88 512 ARG A CA 1
ATOM 4247 C C . ARG A 1 512 ? 0.200 9.061 -2.319 1.00 84.88 512 ARG A C 1
ATOM 4249 O O . ARG A 1 512 ? 0.406 9.867 -1.408 1.00 84.88 512 ARG A O 1
ATOM 4256 N N . MET A 1 513 ? -1.003 8.768 -2.803 1.00 90.38 513 MET A N 1
ATOM 4257 C CA . MET A 1 513 ? -2.257 9.202 -2.205 1.00 90.38 513 MET A CA 1
ATOM 4258 C C . MET A 1 513 ? -3.291 8.083 -2.283 1.00 90.38 513 MET A C 1
ATOM 4260 O O . MET A 1 513 ? -3.568 7.574 -3.362 1.00 90.38 513 MET A O 1
ATOM 4264 N N . HIS A 1 514 ? -3.898 7.741 -1.152 1.00 93.50 514 HIS A N 1
ATOM 4265 C CA . HIS A 1 514 ? -4.987 6.768 -1.109 1.00 93.50 514 HIS A CA 1
ATOM 4266 C C . HIS A 1 514 ? -6.045 7.180 -0.084 1.00 93.50 514 HIS A C 1
ATOM 4268 O O . HIS A 1 514 ? -5.760 7.863 0.908 1.00 93.50 514 HIS A O 1
ATOM 4274 N N . PHE A 1 515 ? -7.278 6.768 -0.348 1.00 97.50 515 PHE A N 1
ATOM 4275 C CA . PHE A 1 515 ? -8.418 6.909 0.542 1.00 97.50 515 PHE A CA 1
ATOM 4276 C C . PHE A 1 515 ? -8.490 5.695 1.457 1.00 97.50 515 PHE A C 1
ATOM 4278 O O . PHE A 1 515 ? -8.365 4.575 0.986 1.00 97.50 515 PHE A O 1
ATOM 4285 N N . ASN A 1 516 ? -8.717 5.899 2.748 1.00 97.69 516 ASN A N 1
ATOM 4286 C CA . ASN A 1 516 ? -8.903 4.818 3.706 1.00 97.69 516 ASN A CA 1
ATOM 4287 C C . ASN A 1 516 ? -10.333 4.850 4.232 1.00 97.69 516 ASN A C 1
ATOM 4289 O O . ASN A 1 516 ? -10.786 5.857 4.788 1.00 97.69 516 ASN A O 1
ATOM 4293 N N . VAL A 1 517 ? -11.029 3.729 4.091 1.00 97.75 517 VAL A N 1
ATOM 4294 C CA . VAL A 1 517 ? -12.326 3.501 4.718 1.00 97.75 517 VAL A CA 1
ATOM 4295 C C . VAL A 1 517 ? -12.089 2.877 6.083 1.00 97.75 517 VAL A C 1
ATOM 4297 O O . VAL A 1 517 ? -11.595 1.757 6.201 1.00 97.75 517 VAL A O 1
ATOM 4300 N N . LEU A 1 518 ? -12.406 3.648 7.121 1.00 97.56 518 LEU A N 1
ATOM 4301 C CA . LEU A 1 518 ? -12.031 3.347 8.495 1.00 97.56 518 LEU A CA 1
ATOM 4302 C C . LEU A 1 518 ? -13.185 2.644 9.193 1.00 97.56 518 LEU A C 1
ATOM 4304 O O . LEU A 1 518 ? -14.284 3.200 9.271 1.00 97.56 518 LEU A O 1
ATOM 4308 N N . THR A 1 519 ? -12.947 1.457 9.741 1.00 96.94 519 THR A N 1
ATOM 4309 C CA . THR A 1 519 ? -13.998 0.651 10.374 1.00 96.94 519 THR A CA 1
ATOM 4310 C C . THR A 1 519 ? -13.581 0.048 11.713 1.00 96.94 519 THR A C 1
ATOM 4312 O O . THR A 1 519 ? -12.417 0.061 12.115 1.00 96.94 519 THR A O 1
ATOM 4315 N N . TYR A 1 520 ? -14.569 -0.454 12.444 1.00 96.00 520 TYR A N 1
ATOM 4316 C CA . TYR A 1 520 ? -14.412 -1.113 13.726 1.00 96.00 520 TYR A CA 1
ATOM 4317 C C . TYR A 1 520 ? -15.339 -2.308 13.845 1.00 96.00 520 TYR A C 1
ATOM 4319 O O . TYR A 1 520 ? -16.501 -2.257 13.430 1.00 96.00 520 TYR A O 1
ATOM 4327 N N . ASN A 1 521 ? -14.836 -3.353 14.491 1.00 96.56 521 ASN A N 1
ATOM 4328 C CA . ASN A 1 521 ? -15.647 -4.477 14.915 1.00 96.56 521 ASN A CA 1
ATOM 4329 C C . ASN A 1 521 ? -15.064 -5.143 16.164 1.00 96.56 521 ASN A C 1
ATOM 4331 O O . ASN A 1 521 ? -14.009 -4.765 16.685 1.00 96.56 521 ASN A O 1
ATOM 4335 N N . LYS A 1 522 ? -15.775 -6.157 16.644 1.00 97.06 522 LYS A N 1
ATOM 4336 C CA . LYS A 1 522 ? -15.331 -7.047 17.702 1.00 97.06 522 LYS A CA 1
ATOM 4337 C C . LYS A 1 522 ? -15.363 -8.491 17.241 1.00 97.06 522 LYS A C 1
ATOM 4339 O O . LYS A 1 522 ? -16.269 -8.895 16.515 1.00 97.06 522 LYS A O 1
ATOM 4344 N N . SER A 1 523 ? -14.391 -9.257 17.712 1.00 96.44 523 SER A N 1
ATOM 4345 C CA . SER A 1 523 ? -14.304 -10.696 17.493 1.00 96.44 523 SER A CA 1
ATOM 4346 C C . SER A 1 523 ? -14.814 -11.468 18.709 1.00 96.44 523 SER A C 1
ATOM 4348 O O . SER A 1 523 ? -14.663 -11.024 19.848 1.00 96.44 523 SER A O 1
ATOM 4350 N N . TYR A 1 524 ? -15.364 -12.657 18.463 1.00 96.50 524 TYR A N 1
ATOM 4351 C CA . TYR A 1 524 ? -15.667 -13.633 19.514 1.00 96.50 524 TYR A CA 1
ATOM 4352 C C . TYR A 1 524 ? -14.417 -14.350 20.048 1.00 96.50 524 TYR A C 1
ATOM 4354 O O . TYR A 1 524 ? -14.458 -14.915 21.143 1.00 96.50 524 TYR A O 1
ATOM 4362 N N . SER A 1 525 ? -13.308 -14.311 19.308 1.00 96.00 525 SER A N 1
ATOM 4363 C CA . SER A 1 525 ? -12.036 -14.898 19.721 1.00 96.00 525 SER A CA 1
ATOM 4364 C C . SER A 1 525 ? -11.327 -14.010 20.743 1.00 96.00 525 SER A C 1
ATOM 4366 O O . SER A 1 525 ? -11.371 -12.776 20.688 1.00 96.00 525 SER A O 1
ATOM 4368 N N . ASN A 1 526 ? -10.647 -14.643 21.698 1.00 96.12 526 ASN A N 1
ATOM 4369 C CA . ASN A 1 526 ? -9.765 -13.945 22.634 1.00 96.12 526 ASN A CA 1
ATOM 4370 C C . ASN A 1 526 ? -8.373 -13.730 22.009 1.00 96.12 526 ASN A C 1
ATOM 4372 O O . ASN A 1 526 ? -8.018 -14.366 21.020 1.00 96.12 526 ASN A O 1
ATOM 4376 N N . PHE A 1 527 ? -7.549 -12.866 22.605 1.00 96.38 527 PHE A N 1
ATOM 4377 C CA . PHE A 1 527 ? -6.215 -12.576 22.066 1.00 96.38 527 PHE A CA 1
ATOM 4378 C C . PHE A 1 527 ? -5.294 -13.804 21.953 1.00 96.38 527 PHE A C 1
ATOM 4380 O O . PHE A 1 527 ? -4.479 -13.870 21.043 1.00 96.38 527 PHE A O 1
ATOM 4387 N N . GLU A 1 528 ? -5.381 -14.761 22.883 1.00 94.75 528 GLU A N 1
ATOM 4388 C CA . GLU A 1 528 ? -4.518 -15.957 22.862 1.00 94.75 528 GLU A CA 1
ATOM 4389 C C . GLU A 1 528 ? -4.825 -16.862 21.675 1.00 94.75 528 GLU A C 1
ATOM 4391 O O . GLU A 1 528 ? -3.901 -17.359 21.038 1.00 94.75 528 GLU A O 1
ATOM 4396 N N . GLU A 1 529 ? -6.103 -17.017 21.347 1.00 94.50 529 GLU A N 1
ATOM 4397 C CA . GLU A 1 529 ? -6.551 -17.755 20.172 1.00 94.50 529 GLU A CA 1
ATOM 4398 C C . GLU A 1 529 ? -6.060 -17.089 18.883 1.00 94.50 529 GLU A C 1
ATOM 4400 O O . GLU A 1 529 ? -5.430 -17.748 18.059 1.00 94.50 529 GLU A O 1
ATOM 4405 N N . VAL A 1 530 ? -6.258 -15.772 18.750 1.00 95.31 530 VAL A N 1
ATOM 4406 C CA . VAL A 1 530 ? -5.810 -15.016 17.569 1.00 95.31 530 VAL A CA 1
ATOM 4407 C C . VAL A 1 530 ? -4.293 -15.106 17.401 1.00 95.31 530 VAL A C 1
ATOM 4409 O O . VAL A 1 530 ? -3.806 -15.435 16.325 1.00 95.31 530 VAL A O 1
ATOM 4412 N N . TYR A 1 531 ? -3.537 -14.873 18.476 1.00 94.88 531 TYR A N 1
ATOM 4413 C CA . TYR A 1 531 ? -2.076 -14.917 18.444 1.00 94.88 531 TYR A CA 1
ATOM 4414 C C . TYR A 1 531 ? -1.543 -16.313 18.094 1.00 94.88 531 TYR A C 1
ATOM 4416 O O . TYR A 1 531 ? -0.564 -16.435 17.371 1.00 94.88 531 TYR A O 1
ATOM 4424 N N . THR A 1 532 ? -2.183 -17.376 18.587 1.00 91.94 532 THR A N 1
ATOM 4425 C CA . THR A 1 532 ? -1.749 -18.752 18.294 1.00 91.94 532 THR A CA 1
ATOM 4426 C C . THR A 1 532 ? -2.092 -19.160 16.857 1.00 91.94 532 THR A C 1
ATOM 4428 O O . THR A 1 532 ? -1.346 -19.919 16.242 1.00 91.94 532 THR A O 1
ATOM 4431 N N . ASN A 1 533 ? -3.200 -18.653 16.308 1.00 92.00 533 ASN A N 1
ATOM 4432 C CA . ASN A 1 533 ? -3.641 -18.980 14.951 1.00 92.00 533 ASN A CA 1
ATOM 4433 C C . ASN A 1 533 ? -2.921 -18.173 13.862 1.00 92.00 533 ASN A C 1
ATOM 4435 O O . ASN A 1 533 ? -2.857 -18.644 12.729 1.00 92.00 533 ASN A O 1
ATOM 4439 N N . HIS A 1 534 ? -2.352 -17.012 14.200 1.00 89.88 534 HIS A N 1
ATOM 4440 C CA . HIS A 1 534 ? -1.642 -16.118 13.273 1.00 89.88 534 HIS A CA 1
ATOM 4441 C C . HIS A 1 534 ? -0.548 -16.809 12.448 1.00 89.88 534 HIS A C 1
ATOM 4443 O O . HIS A 1 534 ? -0.410 -16.534 11.265 1.00 89.88 534 HIS A O 1
ATOM 4449 N N . GLU A 1 535 ? 0.171 -17.780 13.008 1.00 87.69 535 GLU A N 1
ATOM 4450 C CA . GLU A 1 535 ? 1.222 -18.513 12.278 1.00 87.69 535 GLU A CA 1
ATOM 4451 C C . GLU A 1 535 ? 0.696 -19.372 11.108 1.00 87.69 535 GLU A C 1
ATOM 4453 O O . GLU A 1 535 ? 1.468 -19.793 10.238 1.00 87.69 535 GLU A O 1
ATOM 4458 N N . ASN A 1 536 ? -0.613 -19.640 11.085 1.00 90.88 536 ASN A N 1
ATOM 4459 C CA . ASN A 1 536 ? -1.280 -20.486 10.096 1.00 90.88 536 ASN A CA 1
ATOM 4460 C C . ASN A 1 536 ? -2.122 -19.696 9.082 1.00 90.88 536 ASN A C 1
ATOM 4462 O O . ASN A 1 536 ? -2.809 -20.318 8.274 1.00 90.88 536 ASN A O 1
ATOM 4466 N N . VAL A 1 537 ? -2.110 -18.361 9.132 1.00 91.56 537 VAL A N 1
ATOM 4467 C CA . VAL A 1 537 ? -2.896 -17.526 8.210 1.00 91.56 537 VAL A CA 1
ATOM 4468 C C . VAL A 1 537 ? -2.233 -17.446 6.833 1.00 91.56 537 VAL A C 1
ATOM 4470 O O . VAL A 1 537 ? -1.010 -17.589 6.714 1.00 91.56 537 VAL A O 1
ATOM 4473 N N . THR A 1 538 ? -3.042 -17.222 5.796 1.00 87.31 538 THR A N 1
ATOM 4474 C CA . THR A 1 538 ? -2.600 -17.140 4.394 1.00 87.31 538 THR A CA 1
ATOM 4475 C C . THR A 1 538 ? -1.509 -16.087 4.217 1.00 87.31 538 THR A C 1
ATOM 4477 O O . THR A 1 538 ? -0.443 -16.368 3.666 1.00 87.31 538 THR A O 1
ATOM 4480 N N . GLU A 1 539 ? -1.727 -14.901 4.780 1.00 85.25 539 GLU A N 1
ATOM 4481 C CA . GLU A 1 539 ? -0.861 -13.738 4.607 1.00 85.25 539 GLU A CA 1
ATOM 4482 C C . GLU A 1 539 ? 0.078 -13.519 5.798 1.00 85.25 539 GLU A C 1
ATOM 4484 O O . GLU A 1 539 ? 0.422 -12.400 6.170 1.00 85.25 539 GLU A O 1
ATOM 4489 N N . LYS A 1 540 ? 0.578 -14.599 6.412 1.00 86.88 540 LYS A N 1
ATOM 4490 C CA . LYS A 1 540 ? 1.484 -14.483 7.572 1.00 86.88 540 LYS A CA 1
ATOM 4491 C C . LYS A 1 540 ? 2.760 -13.677 7.297 1.00 86.88 540 LYS A C 1
ATOM 4493 O O . LYS A 1 540 ? 3.420 -13.226 8.226 1.00 86.88 540 LYS A O 1
ATOM 4498 N N . PHE A 1 541 ? 3.158 -13.553 6.030 1.00 85.12 541 PHE A N 1
ATOM 4499 C CA . PHE A 1 541 ? 4.330 -12.774 5.635 1.00 85.12 541 PHE A CA 1
ATOM 4500 C C . PHE A 1 541 ? 4.091 -11.263 5.766 1.00 85.12 541 PHE A C 1
ATOM 4502 O O . PHE A 1 541 ? 5.055 -10.518 5.941 1.00 85.12 541 PHE A O 1
ATOM 4509 N N . GLU A 1 542 ? 2.833 -10.818 5.720 1.00 84.56 542 GLU A N 1
ATOM 4510 C CA . GLU A 1 542 ? 2.454 -9.414 5.849 1.00 84.56 542 GLU A CA 1
ATOM 4511 C C . GLU A 1 542 ? 2.667 -8.886 7.265 1.00 84.56 542 GLU A C 1
ATOM 4513 O O . GLU A 1 542 ? 3.192 -7.786 7.450 1.00 84.56 542 GLU A O 1
ATOM 4518 N N . ASN A 1 543 ? 2.331 -9.703 8.265 1.00 89.44 543 ASN A N 1
ATOM 4519 C CA . ASN A 1 543 ? 2.460 -9.373 9.677 1.00 89.44 543 ASN A CA 1
ATOM 4520 C C . ASN A 1 543 ? 3.466 -10.312 10.351 1.00 89.44 543 ASN A C 1
ATOM 4522 O O . ASN A 1 543 ? 3.161 -11.466 10.632 1.00 89.44 543 ASN A O 1
ATOM 4526 N N . SER A 1 544 ? 4.655 -9.804 10.687 1.00 91.00 544 SER A N 1
ATOM 4527 C CA . SER A 1 544 ? 5.663 -10.572 11.439 1.00 91.00 544 SER A CA 1
ATOM 4528 C C . SER A 1 544 ? 5.290 -10.807 12.900 1.00 91.00 544 SER A C 1
ATOM 4530 O O . SER A 1 544 ? 5.856 -11.692 13.540 1.00 91.00 544 SER A O 1
ATOM 4532 N N . LEU A 1 545 ? 4.396 -9.986 13.451 1.00 92.31 545 LEU A N 1
ATOM 4533 C CA . LEU A 1 545 ? 3.977 -10.073 14.842 1.00 92.31 545 LEU A CA 1
ATOM 4534 C C . LEU A 1 545 ? 2.601 -9.439 15.041 1.00 92.31 545 LEU A C 1
ATOM 4536 O O . LEU A 1 545 ? 2.335 -8.374 14.493 1.00 92.31 545 LEU A O 1
ATOM 4540 N N . ILE A 1 546 ? 1.781 -10.025 15.913 1.00 94.62 546 ILE A N 1
ATOM 4541 C CA . ILE A 1 546 ? 0.543 -9.409 16.406 1.00 94.62 546 ILE A CA 1
ATOM 4542 C C . ILE A 1 546 ? 0.695 -9.031 17.880 1.00 94.62 546 ILE A C 1
ATOM 4544 O O . ILE A 1 546 ? 1.144 -9.830 18.705 1.00 94.62 546 ILE A O 1
ATOM 4548 N N . GLU A 1 547 ? 0.258 -7.825 18.235 1.00 94.88 547 GLU A N 1
ATOM 4549 C CA . GLU A 1 547 ? 0.151 -7.371 19.619 1.00 94.88 547 GLU A CA 1
ATOM 4550 C C . GLU A 1 547 ? -1.281 -6.987 19.996 1.00 94.88 547 GLU A C 1
ATOM 4552 O O . GLU A 1 547 ? -2.076 -6.520 19.184 1.00 94.88 547 GLU A O 1
ATOM 4557 N N . GLY A 1 548 ? -1.608 -7.174 21.274 1.00 96.38 548 GLY A N 1
ATOM 4558 C CA . GLY A 1 548 ? -2.903 -6.832 21.845 1.00 96.38 548 GLY A CA 1
ATOM 4559 C C . GLY A 1 548 ? -2.782 -5.622 22.755 1.00 96.38 548 GLY A C 1
ATOM 4560 O O . GLY A 1 548 ? -2.091 -5.673 23.772 1.00 96.38 548 GLY A O 1
ATOM 4561 N N . ILE A 1 549 ? -3.514 -4.549 22.468 1.00 94.25 549 ILE A N 1
ATOM 4562 C CA . ILE A 1 549 ? -3.532 -3.313 23.253 1.00 94.25 549 ILE A CA 1
ATOM 4563 C C . ILE A 1 549 ? -4.865 -3.168 23.992 1.00 94.25 549 ILE A C 1
ATOM 4565 O O . ILE A 1 549 ? -5.904 -2.864 23.411 1.00 94.25 549 ILE A O 1
ATOM 4569 N N . ARG A 1 550 ? -4.840 -3.296 25.319 1.00 93.69 550 ARG A N 1
ATOM 4570 C CA . ARG A 1 550 ? -5.995 -3.021 26.183 1.00 93.69 550 ARG A CA 1
ATOM 4571 C C . ARG A 1 550 ? -5.911 -1.612 26.760 1.00 93.69 550 ARG A C 1
ATOM 4573 O O . ARG A 1 550 ? -5.069 -1.328 27.619 1.00 93.69 550 ARG A O 1
ATOM 4580 N N . LEU A 1 551 ? -6.831 -0.747 26.342 1.00 89.88 551 LEU A N 1
ATOM 4581 C CA . LEU A 1 551 ? -7.011 0.588 26.911 1.00 89.88 551 LEU A CA 1
ATOM 4582 C C . LEU A 1 551 ? -7.938 0.534 28.128 1.00 89.88 551 LEU A C 1
ATOM 4584 O O . LEU A 1 551 ? -9.068 0.073 28.030 1.00 89.88 551 LEU A O 1
ATOM 4588 N N . ASN A 1 552 ? -7.475 1.032 29.277 1.00 88.19 552 ASN A N 1
ATOM 4589 C CA . ASN A 1 552 ? -8.333 1.271 30.440 1.00 88.19 552 ASN A CA 1
ATOM 4590 C C . ASN A 1 552 ? -8.359 2.771 30.735 1.00 88.19 552 ASN A C 1
ATOM 4592 O O . ASN A 1 552 ? -7.320 3.360 31.053 1.00 88.19 552 ASN A O 1
ATOM 4596 N N . LEU A 1 553 ? -9.538 3.375 30.633 1.00 86.00 553 LEU A N 1
ATOM 4597 C CA . LEU A 1 553 ? -9.762 4.782 30.940 1.00 86.00 553 LEU A CA 1
ATOM 4598 C C . LEU A 1 553 ? -10.431 4.881 32.309 1.00 86.00 553 LEU A C 1
ATOM 4600 O O . LEU A 1 553 ? -11.407 4.193 32.575 1.00 86.00 553 LEU A O 1
ATOM 4604 N N . TYR A 1 554 ? -9.880 5.719 33.180 1.00 85.38 554 TYR A N 1
ATOM 4605 C CA . TYR A 1 554 ? -10.383 5.940 34.532 1.00 85.38 554 TYR A CA 1
ATOM 4606 C C . TYR A 1 554 ? -10.732 7.417 34.698 1.00 85.38 554 TYR A C 1
ATOM 4608 O O . TYR A 1 554 ? -9.889 8.275 34.430 1.00 85.38 554 TYR A O 1
ATOM 4616 N N . LYS A 1 555 ? -11.943 7.732 35.164 1.00 83.19 555 LYS A N 1
ATOM 4617 C CA . LYS A 1 555 ? -12.390 9.103 35.460 1.00 83.19 555 LYS A CA 1
ATOM 4618 C C . LYS A 1 555 ? -11.556 9.725 36.564 1.00 83.19 555 LYS A C 1
ATOM 4620 O O . LYS A 1 555 ? -11.216 10.903 36.498 1.00 83.19 555 LYS A O 1
ATOM 4625 N N . ASP A 1 556 ? -11.204 8.939 37.573 1.00 84.38 556 ASP A N 1
ATOM 4626 C CA . ASP A 1 556 ? -10.322 9.358 38.651 1.00 84.38 556 ASP A CA 1
ATOM 4627 C C . ASP A 1 556 ? -9.597 8.174 39.311 1.00 84.38 556 ASP A C 1
ATOM 4629 O O . ASP A 1 556 ? -9.716 7.015 38.912 1.00 84.38 556 ASP A O 1
ATOM 4633 N N . TRP A 1 557 ? -8.794 8.482 40.332 1.00 82.19 557 TRP A N 1
ATOM 4634 C CA . TRP A 1 557 ? -8.050 7.478 41.090 1.00 82.19 557 TRP A CA 1
ATOM 4635 C C . TRP A 1 557 ? -8.958 6.491 41.839 1.00 82.19 557 TRP A C 1
ATOM 4637 O O . TRP A 1 557 ? -8.557 5.349 42.045 1.00 82.19 557 TRP A O 1
ATOM 4647 N N . LYS A 1 558 ? -10.177 6.894 42.227 1.00 88.06 558 LYS A N 1
ATOM 4648 C CA . LYS A 1 558 ? -11.105 6.008 42.945 1.00 88.06 558 LYS A CA 1
ATOM 4649 C C . LYS A 1 558 ? -11.651 4.931 42.017 1.00 88.06 558 LYS A C 1
ATOM 4651 O O . LYS A 1 558 ? -11.760 3.777 42.414 1.00 88.06 558 LYS A O 1
ATOM 4656 N N . GLU A 1 559 ? -11.961 5.288 40.775 1.00 87.19 559 GLU A N 1
ATOM 4657 C CA . GLU A 1 559 ? -12.367 4.304 39.769 1.00 87.19 559 GLU A CA 1
ATOM 4658 C C . GLU A 1 559 ? -11.226 3.334 39.437 1.00 87.19 559 GLU A C 1
ATOM 4660 O O . GLU A 1 559 ? -11.444 2.128 39.319 1.00 87.19 559 GLU A O 1
ATOM 4665 N N . PHE A 1 560 ? -9.987 3.834 39.378 1.00 85.81 560 PHE A N 1
ATOM 4666 C CA . PHE A 1 560 ? -8.803 2.992 39.206 1.00 85.81 560 PHE A CA 1
ATOM 4667 C C . PHE A 1 560 ? -8.633 1.966 40.337 1.00 85.81 560 PHE A C 1
ATOM 4669 O O . PHE A 1 560 ? -8.415 0.779 40.066 1.00 85.81 560 PHE A O 1
ATOM 4676 N N . THR A 1 561 ? -8.739 2.390 41.600 1.00 84.94 561 THR A N 1
ATOM 4677 C CA . THR A 1 561 ? -8.614 1.474 42.743 1.00 84.94 561 THR A CA 1
ATOM 4678 C C . THR A 1 561 ? -9.777 0.492 42.801 1.00 84.94 561 THR A C 1
ATOM 4680 O O . THR A 1 561 ? -9.535 -0.700 42.976 1.00 84.94 561 THR A O 1
ATOM 4683 N N . LYS A 1 562 ? -11.012 0.954 42.565 1.00 90.06 562 LYS A N 1
ATOM 4684 C CA . LYS A 1 562 ? -12.202 0.096 42.484 1.00 90.06 562 LYS A CA 1
ATOM 4685 C C . LYS A 1 562 ? -12.032 -0.999 41.427 1.00 90.06 562 LYS A C 1
ATOM 4687 O O . LYS A 1 562 ? -12.135 -2.174 41.758 1.00 90.06 562 LYS A O 1
ATOM 4692 N N . SER A 1 563 ? -11.664 -0.627 40.201 1.00 85.50 563 SER A N 1
ATOM 4693 C CA . SER A 1 563 ? -11.413 -1.578 39.109 1.00 85.50 563 SER A CA 1
ATOM 4694 C C . SER A 1 563 ? -10.279 -2.554 39.433 1.00 85.50 563 SER A C 1
ATOM 4696 O O . SER A 1 563 ? -10.327 -3.721 39.053 1.00 85.50 563 SER A O 1
ATOM 4698 N N . SER A 1 564 ? -9.246 -2.103 40.150 1.00 83.00 564 SER A N 1
ATOM 4699 C CA . SER A 1 564 ? -8.150 -2.979 40.578 1.00 83.00 564 SER A CA 1
ATOM 4700 C C . SER A 1 564 ? -8.620 -4.017 41.602 1.00 83.00 564 SER A C 1
ATOM 4702 O O . SER A 1 564 ? -8.259 -5.185 41.485 1.00 83.00 564 SER A O 1
ATOM 4704 N N . ILE A 1 565 ? -9.462 -3.619 42.561 1.00 85.38 565 ILE A N 1
ATOM 4705 C CA . ILE A 1 565 ? -10.069 -4.529 43.545 1.00 85.38 565 ILE A CA 1
ATOM 4706 C C . ILE A 1 565 ? -11.015 -5.514 42.852 1.00 85.38 565 ILE A C 1
ATOM 4708 O O . ILE A 1 565 ? -10.930 -6.710 43.110 1.00 85.38 565 ILE A O 1
ATOM 4712 N N . GLU A 1 566 ? -11.860 -5.046 41.932 1.00 85.69 566 GLU A N 1
ATOM 4713 C CA . GLU A 1 566 ? -12.753 -5.903 41.140 1.00 85.69 566 GLU A CA 1
ATOM 4714 C C . GLU A 1 566 ? -11.971 -6.920 40.305 1.00 85.69 566 GLU A C 1
ATOM 4716 O O . GLU A 1 566 ? -12.356 -8.084 40.245 1.00 85.69 566 GLU A O 1
ATOM 4721 N N . LYS A 1 567 ? -10.835 -6.529 39.714 1.00 80.25 567 LYS A N 1
ATOM 4722 C CA . LYS A 1 567 ? -9.942 -7.449 38.988 1.00 80.25 567 LYS A CA 1
ATOM 4723 C C . LYS A 1 567 ? -9.311 -8.495 39.903 1.00 80.25 567 LYS A C 1
ATOM 4725 O O . LYS A 1 567 ? -9.216 -9.651 39.517 1.00 80.25 567 LYS A O 1
ATOM 4730 N N . ILE A 1 568 ? -8.896 -8.113 41.109 1.00 79.56 568 ILE A N 1
ATOM 4731 C CA . ILE A 1 568 ? -8.367 -9.064 42.098 1.00 79.56 568 ILE A CA 1
ATOM 4732 C C . ILE A 1 568 ? -9.475 -10.016 42.564 1.00 79.56 568 ILE A C 1
ATOM 4734 O O . ILE A 1 568 ? -9.247 -11.217 42.661 1.00 79.56 568 ILE A O 1
ATOM 4738 N N . SER A 1 569 ? -10.677 -9.494 42.816 1.00 80.31 569 SER A N 1
ATOM 4739 C CA . SER A 1 569 ? -11.827 -10.279 43.262 1.00 80.31 569 SER A CA 1
ATOM 4740 C C . SER A 1 569 ? -12.322 -11.244 42.185 1.00 80.31 569 SER A C 1
ATOM 4742 O O . SER A 1 569 ? -12.568 -12.404 42.491 1.00 80.31 569 SER A O 1
ATOM 4744 N N . SER A 1 570 ? -12.450 -10.787 40.936 1.00 78.69 570 SER A N 1
ATOM 4745 C CA . SER A 1 570 ? -12.808 -11.638 39.791 1.00 78.69 570 SER A CA 1
ATOM 4746 C C . SER A 1 570 ? -11.729 -12.674 39.527 1.00 78.69 570 SER A C 1
ATOM 4748 O O . SER A 1 570 ? -12.046 -13.851 39.451 1.00 78.69 570 SER A O 1
ATOM 4750 N N . PHE A 1 571 ? -10.447 -12.289 39.536 1.00 79.38 571 PHE A N 1
ATOM 4751 C CA . PHE A 1 571 ? -9.354 -13.255 39.449 1.00 79.38 571 PHE A CA 1
ATOM 4752 C C . PHE A 1 571 ? -9.463 -14.322 40.542 1.00 79.38 571 PHE A C 1
ATOM 4754 O O . PHE A 1 571 ? -9.377 -15.505 40.233 1.00 79.38 571 PHE A O 1
ATOM 4761 N N . ALA A 1 572 ? -9.696 -13.928 41.797 1.00 75.62 572 ALA A N 1
ATOM 4762 C CA . ALA A 1 572 ? -9.839 -14.867 42.903 1.00 75.62 572 ALA A CA 1
ATOM 4763 C C . ALA A 1 572 ? -11.086 -15.758 42.789 1.00 75.62 572 ALA A C 1
ATOM 4765 O O . ALA A 1 572 ? -11.049 -16.899 43.238 1.00 75.62 572 ALA A O 1
ATOM 4766 N N . TYR A 1 573 ? -12.166 -15.257 42.191 1.00 79.12 573 TYR A N 1
ATOM 4767 C CA . TYR A 1 573 ? -13.395 -16.009 41.948 1.00 79.12 573 TYR A CA 1
ATOM 4768 C C . TYR A 1 573 ? -13.232 -17.012 40.795 1.00 79.12 573 TYR A C 1
ATOM 4770 O O . TYR A 1 573 ? -13.416 -18.216 40.988 1.00 79.12 573 TYR A O 1
ATOM 4778 N N . ASP A 1 574 ? -12.790 -16.531 39.630 1.00 73.06 574 ASP A N 1
ATOM 4779 C CA . ASP A 1 574 ? -12.575 -17.318 38.407 1.00 73.06 574 ASP A CA 1
ATOM 4780 C C . ASP A 1 574 ? -11.482 -18.374 38.601 1.00 73.06 574 ASP A C 1
ATOM 4782 O O . ASP A 1 574 ? -11.523 -19.463 38.032 1.00 73.06 574 ASP A O 1
ATOM 4786 N N . HIS A 1 575 ? -10.510 -18.065 39.458 1.00 80.25 575 HIS A N 1
ATOM 4787 C CA . HIS A 1 575 ? -9.419 -18.951 39.836 1.00 80.25 575 HIS A CA 1
ATOM 4788 C C . HIS A 1 575 ? -9.565 -19.403 41.290 1.00 80.25 575 HIS A C 1
ATOM 4790 O O . HIS A 1 575 ? -8.560 -19.638 41.962 1.00 80.25 575 HIS A O 1
ATOM 4796 N N . SER A 1 576 ? -10.801 -19.552 41.782 1.00 80.00 576 SER A N 1
ATOM 4797 C CA . SER A 1 576 ? -11.082 -20.001 43.153 1.00 80.00 576 SER A CA 1
ATOM 4798 C C . SER A 1 576 ? -10.381 -21.311 43.476 1.00 80.00 576 SER A C 1
ATOM 4800 O O . SER A 1 576 ? -9.783 -21.417 44.537 1.00 80.00 576 SER A O 1
ATOM 4802 N N . GLY A 1 577 ? -10.312 -22.252 42.529 1.00 76.94 577 GLY A N 1
ATOM 4803 C CA . GLY A 1 577 ? -9.478 -23.447 42.660 1.00 76.94 577 GLY A CA 1
ATOM 4804 C C . GLY A 1 577 ? -8.015 -23.103 42.955 1.00 76.94 577 GLY A C 1
ATOM 4805 O O . GLY A 1 577 ? -7.464 -23.581 43.938 1.00 76.94 577 GLY A O 1
ATOM 4806 N N . ILE A 1 578 ? -7.400 -22.208 42.175 1.00 77.00 578 ILE A N 1
ATOM 4807 C CA . ILE A 1 578 ? -6.007 -21.785 42.378 1.00 77.00 578 ILE A CA 1
ATOM 4808 C C . ILE A 1 578 ? -5.812 -21.119 43.732 1.00 77.00 578 ILE A C 1
ATOM 4810 O O . ILE A 1 578 ? -4.856 -21.440 44.438 1.00 77.00 578 ILE A O 1
ATOM 4814 N N . VAL A 1 579 ? -6.705 -20.209 44.107 1.00 75.31 579 VAL A N 1
ATOM 4815 C CA . VAL A 1 579 ? -6.625 -19.490 45.378 1.00 75.31 579 VAL A CA 1
ATOM 4816 C C . VAL A 1 579 ? -6.817 -20.453 46.546 1.00 75.31 579 VAL A C 1
ATOM 4818 O O . VAL A 1 579 ? -5.984 -20.476 47.448 1.00 75.31 579 VAL A O 1
ATOM 4821 N N . SER A 1 580 ? -7.844 -21.301 46.505 1.00 78.31 580 SER A N 1
ATOM 4822 C CA . SER A 1 580 ? -8.118 -22.315 47.523 1.00 78.31 580 SER A CA 1
ATOM 4823 C C . SER A 1 580 ? -6.969 -23.307 47.651 1.00 78.31 580 SER A C 1
ATOM 4825 O O . SER A 1 580 ? -6.510 -23.535 48.764 1.00 78.31 580 SER A O 1
ATOM 4827 N N . PHE A 1 581 ? -6.438 -23.834 46.542 1.00 75.94 581 PHE A N 1
ATOM 4828 C CA . PHE A 1 581 ? -5.268 -24.715 46.562 1.00 75.94 581 PHE A CA 1
ATOM 4829 C C . PHE A 1 581 ? -4.014 -24.000 47.055 1.00 75.94 581 PHE A C 1
ATOM 4831 O O . PHE A 1 581 ? -3.231 -24.609 47.775 1.00 75.94 581 PHE A O 1
ATOM 4838 N N . SER A 1 582 ? -3.813 -22.719 46.735 1.00 74.56 582 SER A N 1
ATOM 4839 C CA . SER A 1 582 ? -2.659 -21.962 47.239 1.00 74.56 582 SER A CA 1
ATOM 4840 C C . SER A 1 582 ? -2.765 -21.731 48.743 1.00 74.56 582 SER A C 1
ATOM 4842 O O . SER A 1 582 ? -1.791 -21.939 49.459 1.00 74.56 582 SER A O 1
ATOM 4844 N N . ILE A 1 583 ? -3.953 -21.370 49.237 1.00 79.62 583 ILE A N 1
ATOM 4845 C CA . ILE A 1 583 ? -4.231 -21.241 50.673 1.00 79.62 583 ILE A CA 1
ATOM 4846 C C . ILE A 1 583 ? -4.022 -22.589 51.366 1.00 79.62 583 ILE A C 1
ATOM 4848 O O . ILE A 1 583 ? -3.342 -22.633 52.386 1.00 79.62 583 ILE A O 1
ATOM 4852 N N . LEU A 1 584 ? -4.537 -23.681 50.793 1.00 77.75 584 LEU A N 1
ATOM 4853 C CA . LEU A 1 584 ? -4.402 -25.036 51.332 1.00 77.75 584 LEU A CA 1
ATOM 4854 C C . LEU A 1 584 ? -2.938 -25.508 51.327 1.00 77.75 584 LEU A C 1
ATOM 4856 O O . LEU A 1 584 ? -2.471 -26.110 52.286 1.00 77.75 584 LEU A O 1
ATOM 4860 N N . SER A 1 585 ? -2.174 -25.149 50.295 1.00 73.19 585 SER A N 1
ATOM 4861 C CA . SER A 1 585 ? -0.729 -25.399 50.226 1.00 73.19 585 SER A CA 1
ATOM 4862 C C . SER A 1 585 ? 0.025 -24.613 51.300 1.00 73.19 585 SER A C 1
ATOM 4864 O O . SER A 1 585 ? 0.895 -25.161 51.970 1.00 73.19 585 SER A O 1
ATOM 4866 N N . ILE A 1 586 ? -0.319 -23.337 51.501 1.00 77.19 586 ILE A N 1
ATOM 4867 C CA . ILE A 1 586 ? 0.287 -22.487 52.534 1.00 77.19 586 ILE A CA 1
ATOM 4868 C C . ILE A 1 586 ? -0.036 -23.029 53.930 1.00 77.19 586 ILE A C 1
ATOM 4870 O O . ILE A 1 586 ? 0.871 -23.150 54.750 1.00 77.19 586 ILE A O 1
ATOM 4874 N N . THR A 1 587 ? -1.289 -23.397 54.213 1.00 80.19 587 THR A N 1
ATOM 4875 C CA . THR A 1 587 ? -1.668 -23.974 55.512 1.00 80.19 587 THR A CA 1
ATOM 4876 C C . THR A 1 587 ? -0.999 -25.323 55.744 1.00 80.19 587 THR A C 1
ATOM 4878 O O . THR A 1 587 ? -0.548 -25.585 56.857 1.00 80.19 587 THR A O 1
ATOM 4881 N N . MET A 1 588 ? -0.844 -26.145 54.704 1.00 74.88 588 MET A N 1
ATOM 4882 C CA . MET A 1 588 ? -0.106 -27.403 54.785 1.00 74.88 588 MET A CA 1
ATOM 4883 C C . MET A 1 588 ? 1.381 -27.175 55.090 1.00 74.88 588 MET A C 1
ATOM 4885 O O . MET A 1 588 ? 1.924 -27.807 55.993 1.00 74.88 588 MET A O 1
ATOM 4889 N N . VAL A 1 589 ? 2.032 -26.226 54.410 1.00 74.62 589 VAL A N 1
ATOM 4890 C CA . VAL A 1 589 ? 3.428 -25.846 54.681 1.00 74.62 589 VAL A CA 1
ATOM 4891 C C . VAL A 1 589 ? 3.584 -25.315 56.107 1.00 74.62 589 VAL A C 1
ATOM 4893 O O . VAL A 1 589 ? 4.494 -25.742 56.814 1.00 74.62 589 VAL A O 1
ATOM 4896 N N . ILE A 1 590 ? 2.680 -24.444 56.566 1.00 79.88 590 ILE A N 1
ATOM 4897 C CA . ILE A 1 590 ? 2.664 -23.938 57.948 1.00 79.88 590 ILE A CA 1
ATOM 4898 C C . ILE A 1 590 ? 2.505 -25.096 58.943 1.00 79.88 590 ILE A C 1
ATOM 4900 O O . ILE A 1 590 ? 3.234 -25.155 59.930 1.00 79.88 590 ILE A O 1
ATOM 4904 N N . ASN A 1 591 ? 1.612 -26.052 58.673 1.00 76.12 591 ASN A N 1
ATOM 4905 C CA . ASN A 1 591 ? 1.415 -27.228 59.520 1.00 76.12 591 ASN A CA 1
ATOM 4906 C C . ASN A 1 591 ? 2.650 -28.135 59.560 1.00 76.12 591 ASN A C 1
ATOM 4908 O O . ASN A 1 591 ? 3.002 -28.622 60.631 1.00 76.12 591 ASN A O 1
ATOM 4912 N N . ILE A 1 592 ? 3.339 -28.330 58.432 1.00 73.00 592 ILE A N 1
ATOM 4913 C CA . ILE A 1 592 ? 4.601 -29.080 58.375 1.00 73.00 592 ILE A CA 1
ATOM 4914 C C . ILE A 1 592 ? 5.686 -28.358 59.184 1.00 73.00 592 ILE A C 1
ATOM 4916 O O . ILE A 1 592 ? 6.378 -29.000 59.973 1.00 73.00 592 ILE A O 1
ATOM 4920 N N . ILE A 1 593 ? 5.817 -27.034 59.039 1.00 76.38 593 ILE A N 1
ATOM 4921 C CA . ILE A 1 593 ? 6.777 -26.219 59.803 1.00 76.38 593 ILE A CA 1
ATOM 4922 C C . ILE A 1 593 ? 6.485 -26.312 61.307 1.00 76.38 593 ILE A C 1
ATOM 4924 O O . ILE A 1 593 ? 7.401 -26.554 62.092 1.00 76.38 593 ILE A O 1
ATOM 4928 N N . ASN A 1 594 ? 5.214 -26.204 61.704 1.00 74.69 594 ASN A N 1
ATOM 4929 C CA . ASN A 1 594 ? 4.792 -26.290 63.102 1.00 74.69 594 ASN A CA 1
ATOM 4930 C C . ASN A 1 594 ? 4.986 -27.702 63.686 1.00 74.69 594 ASN A C 1
ATOM 4932 O O . ASN A 1 594 ? 5.490 -27.825 64.800 1.00 74.69 594 ASN A O 1
ATOM 4936 N N . LYS A 1 595 ? 4.677 -28.772 62.932 1.00 69.88 595 LYS A N 1
ATOM 4937 C CA . LYS A 1 595 ? 4.947 -30.169 63.337 1.00 69.88 595 LYS A CA 1
ATOM 4938 C C . LYS A 1 595 ? 6.447 -30.450 63.482 1.00 69.88 595 LYS A C 1
ATOM 4940 O O . LYS A 1 595 ? 6.832 -31.226 64.347 1.00 69.88 595 LYS A O 1
ATOM 4945 N N . LYS A 1 596 ? 7.312 -29.796 62.700 1.00 59.12 596 LYS A N 1
ATOM 4946 C CA . LYS A 1 596 ? 8.778 -29.926 62.807 1.00 59.12 596 LYS A CA 1
ATOM 4947 C C . LYS A 1 596 ? 9.354 -29.331 64.100 1.00 59.12 596 LYS A C 1
ATOM 4949 O O . LYS A 1 596 ? 10.474 -29.667 64.471 1.00 59.12 596 LYS A O 1
ATOM 4954 N N . SER A 1 597 ? 8.603 -28.456 64.777 1.00 58.41 597 SER A N 1
ATOM 4955 C CA . SER A 1 597 ? 8.965 -27.913 66.093 1.00 58.41 597 SER A CA 1
ATOM 4956 C C . SER A 1 597 ? 8.695 -28.896 67.243 1.00 58.41 597 SER A C 1
ATOM 4958 O O . SER A 1 597 ? 9.192 -28.683 68.347 1.00 58.41 597 SER A O 1
ATOM 4960 N N . SER A 1 598 ? 7.941 -29.971 66.993 1.00 56.84 598 SER A N 1
ATOM 4961 C CA . SER A 1 598 ? 7.846 -31.150 67.860 1.00 56.84 598 SER A CA 1
ATOM 4962 C C . SER A 1 598 ? 8.770 -32.246 67.319 1.00 56.84 598 SER A C 1
ATOM 4964 O O . SER A 1 598 ? 8.786 -32.510 66.123 1.00 56.84 598 SER A O 1
ATOM 4966 N N . SER A 1 599 ? 9.571 -32.873 68.174 1.00 56.62 599 SER A N 1
ATOM 4967 C CA . SER A 1 599 ? 10.727 -33.721 67.830 1.00 56.62 599 SER A CA 1
ATOM 4968 C C . SER A 1 599 ? 10.462 -35.023 67.040 1.00 56.62 599 SER A C 1
ATOM 4970 O O . SER A 1 599 ? 11.407 -35.774 66.819 1.00 56.62 599 SER A O 1
ATOM 4972 N N . ASP A 1 600 ? 9.242 -35.291 66.564 1.00 56.25 600 ASP A N 1
ATOM 4973 C CA . ASP A 1 600 ? 8.874 -36.525 65.849 1.00 56.25 600 ASP A CA 1
ATOM 4974 C C . ASP A 1 600 ? 8.658 -36.290 64.344 1.00 56.25 600 ASP A C 1
ATOM 4976 O O . ASP A 1 600 ? 7.542 -36.254 63.826 1.00 56.25 600 ASP A O 1
ATOM 4980 N N . ILE A 1 601 ? 9.766 -36.161 63.611 1.00 55.72 601 ILE A N 1
ATOM 4981 C CA . ILE A 1 601 ? 9.789 -35.986 62.145 1.00 55.72 601 ILE A CA 1
ATOM 4982 C C . ILE A 1 601 ? 9.445 -37.291 61.387 1.00 55.72 601 ILE A C 1
ATOM 4984 O O . ILE A 1 601 ? 9.162 -37.265 60.192 1.00 55.72 601 ILE A O 1
ATOM 4988 N N . THR A 1 602 ? 9.413 -38.443 62.059 1.00 57.16 602 THR A N 1
ATOM 4989 C CA . THR A 1 602 ? 9.233 -39.771 61.439 1.00 57.16 602 THR A CA 1
ATOM 4990 C C . THR A 1 602 ? 7.777 -40.195 61.205 1.00 57.16 602 THR A C 1
ATOM 4992 O O . THR A 1 602 ? 7.554 -41.252 60.622 1.00 57.16 602 THR A O 1
ATOM 4995 N N . SER A 1 603 ? 6.779 -39.394 61.600 1.00 60.03 603 SER A N 1
ATOM 4996 C CA . SER A 1 603 ? 5.349 -39.760 61.526 1.00 60.03 603 SER A CA 1
ATOM 4997 C C . SER A 1 603 ? 4.564 -39.077 60.396 1.00 60.03 603 SER A C 1
ATOM 4999 O O . SER A 1 603 ? 3.351 -38.894 60.499 1.00 60.03 603 SER A O 1
ATOM 5001 N N . MET A 1 604 ? 5.228 -38.689 59.302 1.00 62.28 604 MET A N 1
ATOM 5002 C CA . MET A 1 604 ? 4.521 -38.163 58.131 1.00 62.28 604 MET A CA 1
ATOM 5003 C C . MET A 1 604 ? 3.675 -39.293 57.522 1.00 62.28 604 MET A C 1
ATOM 5005 O O . MET A 1 604 ? 4.199 -40.215 56.898 1.00 62.28 604 MET A O 1
ATOM 5009 N N . GLY A 1 605 ? 2.368 -39.275 57.794 1.00 70.94 605 GLY A N 1
ATOM 5010 C CA . GLY A 1 605 ? 1.438 -40.305 57.342 1.00 70.94 605 GLY A CA 1
ATOM 5011 C C . GLY A 1 605 ? 1.363 -40.365 55.816 1.00 70.94 605 GLY A C 1
ATOM 5012 O O . GLY A 1 605 ? 1.631 -39.385 55.124 1.00 70.94 605 GLY A O 1
ATOM 5013 N N . ILE A 1 606 ? 0.956 -41.516 55.277 1.00 71.94 606 ILE A N 1
ATOM 5014 C CA . ILE A 1 606 ? 0.778 -41.722 53.828 1.00 71.94 606 ILE A CA 1
ATOM 5015 C C . ILE A 1 606 ? -0.148 -40.648 53.218 1.00 71.94 606 ILE A C 1
ATOM 5017 O O . ILE A 1 606 ? 0.088 -40.198 52.100 1.00 71.94 606 ILE A O 1
ATOM 5021 N N . THR A 1 607 ? -1.155 -40.185 53.964 1.00 70.31 607 THR A N 1
ATOM 5022 C CA . THR A 1 607 ? -2.049 -39.079 53.578 1.00 70.31 607 THR A CA 1
ATOM 5023 C C . THR A 1 607 ? -1.312 -37.754 53.397 1.00 70.31 607 THR A C 1
ATOM 5025 O O . THR A 1 607 ? -1.440 -37.141 52.339 1.00 70.31 607 THR A O 1
ATOM 5028 N N . ASP A 1 608 ? -0.474 -37.363 54.364 1.00 69.75 608 ASP A N 1
ATOM 5029 C CA . ASP A 1 608 ? 0.330 -36.135 54.301 1.00 69.75 608 ASP A CA 1
ATOM 5030 C C . ASP A 1 608 ? 1.279 -36.182 53.082 1.00 69.75 608 ASP A C 1
ATOM 5032 O O . ASP A 1 608 ? 1.513 -35.173 52.422 1.00 69.75 608 ASP A O 1
ATOM 5036 N N . PHE A 1 609 ? 1.795 -37.364 52.725 1.00 73.56 609 PHE A N 1
ATOM 5037 C CA . PHE A 1 609 ? 2.635 -37.553 51.537 1.00 73.56 609 PHE A CA 1
ATOM 5038 C C . PHE A 1 609 ? 1.863 -37.384 50.215 1.00 73.56 609 PHE A C 1
ATOM 5040 O O . PHE A 1 609 ? 2.334 -36.687 49.313 1.00 73.56 609 PHE A O 1
ATOM 5047 N N . PHE A 1 610 ? 0.669 -37.977 50.094 1.00 74.75 610 PHE A N 1
ATOM 5048 C CA . PHE A 1 610 ? -0.174 -37.818 48.902 1.00 74.75 610 PHE A CA 1
ATOM 5049 C C . PHE A 1 610 ? -0.630 -36.371 48.702 1.00 74.75 610 PHE A C 1
ATOM 5051 O O . PHE A 1 610 ? -0.611 -35.878 47.575 1.00 74.75 610 PHE A O 1
ATOM 5058 N N . GLU A 1 611 ? -0.987 -35.672 49.778 1.00 70.69 611 GLU A N 1
ATOM 5059 C CA . GLU A 1 611 ? -1.359 -34.256 49.725 1.00 70.69 611 GLU A CA 1
ATOM 5060 C C . GLU A 1 611 ? -0.200 -33.382 49.208 1.00 70.69 611 GLU A C 1
ATOM 5062 O O . GLU A 1 611 ? -0.411 -32.558 48.314 1.00 70.69 611 GLU A O 1
ATOM 5067 N N . VAL A 1 612 ? 1.041 -33.621 49.663 1.00 74.81 612 VAL A N 1
ATOM 5068 C CA . VAL A 1 612 ? 2.232 -32.919 49.139 1.00 74.81 612 VAL A CA 1
ATOM 5069 C C . VAL A 1 612 ? 2.431 -33.199 47.648 1.00 74.81 612 VAL A C 1
ATOM 5071 O O . VAL A 1 612 ? 2.727 -32.275 46.889 1.00 74.81 612 VAL A O 1
ATOM 5074 N N . ILE A 1 613 ? 2.251 -34.448 47.202 1.00 79.69 613 ILE A N 1
ATOM 5075 C CA . ILE A 1 613 ? 2.368 -34.809 45.780 1.00 79.69 613 ILE A CA 1
ATOM 5076 C C . ILE A 1 613 ? 1.316 -34.085 44.938 1.00 79.69 613 ILE A C 1
ATOM 5078 O O . ILE A 1 613 ? 1.652 -33.556 43.880 1.00 79.69 613 ILE A O 1
ATOM 5082 N N . VAL A 1 614 ? 0.061 -34.032 45.391 1.00 77.44 614 VAL A N 1
ATOM 5083 C CA . VAL A 1 614 ? -1.019 -33.342 44.669 1.00 77.44 614 VAL A CA 1
ATOM 5084 C C . VAL A 1 614 ? -0.725 -31.846 44.557 1.00 77.44 614 VAL A C 1
ATOM 5086 O O . VAL A 1 614 ? -0.840 -31.288 43.466 1.00 77.44 614 VAL A O 1
ATOM 5089 N N . VAL A 1 615 ? -0.272 -31.209 45.641 1.00 75.56 615 VAL A N 1
ATOM 5090 C CA . VAL A 1 615 ? 0.157 -29.801 45.631 1.00 75.56 615 VAL A CA 1
ATOM 5091 C C . VAL A 1 615 ? 1.329 -29.586 44.669 1.00 75.56 615 VAL A C 1
ATOM 5093 O O . VAL A 1 615 ? 1.311 -28.643 43.879 1.00 75.56 615 VAL A O 1
ATOM 5096 N N . PHE A 1 616 ? 2.330 -30.468 44.683 1.00 79.50 616 PHE A N 1
ATOM 5097 C CA . PHE A 1 616 ? 3.478 -30.376 43.783 1.00 79.50 616 PHE A CA 1
ATOM 5098 C C . PHE A 1 616 ? 3.069 -30.515 42.311 1.00 79.50 616 PHE A C 1
ATOM 5100 O O . PHE A 1 616 ? 3.425 -29.665 41.497 1.00 79.50 616 PHE A O 1
ATOM 5107 N N . LEU A 1 617 ? 2.280 -31.538 41.967 1.00 80.62 617 LEU A N 1
ATOM 5108 C CA . LEU A 1 617 ? 1.759 -31.740 40.610 1.00 80.62 617 LEU A CA 1
ATOM 5109 C C . LEU A 1 617 ? 0.936 -30.539 40.146 1.00 80.62 617 LEU A C 1
ATOM 5111 O O . LEU A 1 617 ? 1.083 -30.082 39.015 1.00 80.62 617 LEU A O 1
ATOM 5115 N N . TYR A 1 618 ? 0.116 -29.990 41.035 1.00 77.56 618 TYR A N 1
ATOM 5116 C CA . TYR A 1 618 ? -0.661 -28.795 40.762 1.00 77.56 618 TYR A CA 1
ATOM 5117 C C . TYR A 1 618 ? 0.232 -27.579 40.456 1.00 77.56 618 TYR A C 1
ATOM 5119 O O . TYR A 1 618 ? 0.040 -26.917 39.434 1.00 77.56 618 TYR A O 1
ATOM 5127 N N . ILE A 1 619 ? 1.256 -27.318 41.280 1.00 78.25 619 ILE A N 1
ATOM 5128 C CA . ILE A 1 619 ? 2.244 -26.254 41.035 1.00 78.25 619 ILE A CA 1
ATOM 5129 C C . ILE A 1 619 ? 2.944 -26.466 39.690 1.00 78.25 619 ILE A C 1
ATOM 5131 O O . ILE A 1 619 ? 3.107 -25.505 38.937 1.00 78.25 619 ILE A O 1
ATOM 5135 N N . VAL A 1 620 ? 3.328 -27.705 39.363 1.00 82.81 620 VAL A N 1
ATOM 5136 C CA . VAL A 1 620 ? 3.958 -28.048 38.080 1.00 82.81 620 VAL A CA 1
ATOM 5137 C C . VAL A 1 620 ? 3.028 -27.720 36.915 1.00 82.81 620 VAL A C 1
ATOM 5139 O O . VAL A 1 620 ? 3.461 -27.046 35.986 1.00 82.81 620 VAL A O 1
ATOM 5142 N N . VAL A 1 621 ? 1.751 -28.111 36.970 1.00 82.44 621 VAL A N 1
ATOM 5143 C CA . VAL A 1 621 ? 0.771 -27.833 35.904 1.00 82.44 621 VAL A CA 1
ATOM 5144 C C . VAL A 1 621 ? 0.524 -26.331 35.744 1.00 82.44 621 VAL A C 1
ATOM 5146 O O . VAL A 1 621 ? 0.550 -25.820 34.624 1.00 82.44 621 VAL A O 1
ATOM 5149 N N . VAL A 1 622 ? 0.332 -25.597 36.844 1.00 79.56 622 VAL A N 1
ATOM 5150 C CA . VAL A 1 622 ? 0.129 -24.138 36.801 1.00 79.56 622 VAL A CA 1
ATOM 5151 C C . VAL A 1 622 ? 1.365 -23.430 36.257 1.00 79.56 622 VAL A C 1
ATOM 5153 O O . VAL A 1 622 ? 1.242 -22.547 35.410 1.00 79.56 622 VAL A O 1
ATOM 5156 N N . THR A 1 623 ? 2.558 -23.830 36.701 1.00 79.38 623 THR A N 1
ATOM 5157 C CA . THR A 1 623 ? 3.822 -23.261 36.221 1.00 79.38 623 THR A CA 1
ATOM 5158 C C . THR A 1 623 ? 4.035 -23.589 34.750 1.00 79.38 623 THR A C 1
ATOM 5160 O O . THR A 1 623 ? 4.396 -22.698 33.990 1.00 79.38 623 THR A O 1
ATOM 5163 N N . ALA A 1 624 ? 3.748 -24.820 34.317 1.00 83.25 624 ALA A N 1
ATOM 5164 C CA . ALA A 1 624 ? 3.828 -25.223 32.917 1.00 83.25 624 ALA A CA 1
ATOM 5165 C C . ALA A 1 624 ? 2.884 -24.390 32.042 1.00 83.25 624 ALA A C 1
ATOM 5167 O O . ALA A 1 624 ? 3.336 -23.846 31.041 1.00 83.25 624 ALA A O 1
ATOM 5168 N N . LYS A 1 625 ? 1.624 -24.192 32.458 1.00 81.69 625 LYS A N 1
ATOM 5169 C CA . LYS A 1 625 ? 0.657 -23.332 31.751 1.00 81.69 625 LYS A CA 1
ATOM 5170 C C . LYS A 1 625 ? 1.082 -21.860 31.735 1.00 81.69 625 LYS A C 1
ATOM 5172 O O . LYS A 1 625 ? 0.907 -21.142 30.755 1.00 81.69 625 LYS A O 1
ATOM 5177 N N . TRP A 1 626 ? 1.659 -21.377 32.833 1.00 81.06 626 TRP A N 1
ATOM 5178 C CA . TRP A 1 626 ? 2.196 -20.021 32.907 1.00 81.06 626 TRP A CA 1
ATOM 5179 C C . TRP A 1 626 ? 3.384 -19.858 31.948 1.00 81.06 626 TRP A C 1
ATOM 5181 O O . TRP A 1 626 ? 3.449 -18.874 31.212 1.00 81.06 626 TRP A O 1
ATOM 5191 N N . VAL A 1 627 ? 4.301 -20.826 31.910 1.00 84.19 627 VAL A N 1
ATOM 5192 C CA . VAL A 1 627 ? 5.463 -20.831 31.012 1.00 84.19 627 VAL A CA 1
ATOM 5193 C C . VAL A 1 627 ? 5.042 -20.981 29.549 1.00 84.19 627 VAL A C 1
ATOM 5195 O O . VAL A 1 627 ? 5.546 -20.219 28.730 1.00 84.19 627 VAL A O 1
ATOM 5198 N N . SER A 1 628 ? 4.092 -21.862 29.218 1.00 81.31 628 SER A N 1
ATOM 5199 C CA . SER A 1 628 ? 3.589 -22.026 27.843 1.00 81.31 628 SER A CA 1
ATOM 5200 C C . SER A 1 628 ? 2.966 -20.740 27.311 1.00 81.31 628 SER A C 1
ATOM 5202 O O . SER A 1 628 ? 3.188 -20.367 26.168 1.00 81.31 628 SER A O 1
ATOM 5204 N N . ASN A 1 629 ? 2.269 -19.991 28.169 1.00 84.12 629 ASN A N 1
ATOM 5205 C CA . ASN A 1 629 ? 1.609 -18.745 27.779 1.00 84.12 629 ASN A CA 1
ATOM 5206 C C . ASN A 1 629 ? 2.526 -17.523 27.952 1.00 84.12 629 ASN A C 1
ATOM 5208 O O . ASN A 1 629 ? 2.059 -16.382 27.969 1.00 84.12 629 ASN A O 1
ATOM 5212 N N . LYS A 1 630 ? 3.831 -17.713 28.181 1.00 87.06 630 LYS A N 1
ATOM 5213 C CA . LYS A 1 630 ? 4.772 -16.603 28.385 1.00 87.06 630 LYS A CA 1
ATOM 5214 C C . LYS A 1 630 ? 4.907 -15.741 27.129 1.00 87.06 630 LYS A C 1
ATOM 5216 O O . LYS A 1 630 ? 5.021 -14.524 27.272 1.00 87.06 630 LYS A O 1
ATOM 5221 N N . ASP A 1 631 ? 4.870 -16.338 25.944 1.00 87.06 631 ASP A N 1
ATOM 5222 C CA . ASP A 1 631 ? 5.039 -15.607 24.685 1.00 87.06 631 ASP A CA 1
ATOM 5223 C C . ASP A 1 631 ? 3.799 -14.760 24.384 1.00 87.06 631 ASP A C 1
ATOM 5225 O O . ASP A 1 631 ? 3.901 -13.537 24.335 1.00 87.06 631 ASP A O 1
ATOM 5229 N N . VAL A 1 632 ? 2.601 -15.356 24.420 1.00 89.56 632 VAL A N 1
ATOM 5230 C CA . VAL A 1 632 ? 1.315 -14.632 24.311 1.00 89.56 632 VAL A CA 1
ATOM 5231 C C . VAL A 1 632 ? 1.239 -13.440 25.276 1.00 89.56 632 VAL A C 1
ATOM 5233 O O . VAL A 1 632 ? 0.783 -12.352 24.927 1.00 89.56 632 VAL A O 1
ATOM 5236 N N . ARG A 1 633 ? 1.698 -13.612 26.523 1.00 87.69 633 ARG A N 1
ATOM 5237 C CA . ARG A 1 633 ? 1.651 -12.548 27.540 1.00 87.69 633 ARG A CA 1
ATOM 5238 C C . ARG A 1 633 ? 2.633 -11.411 27.287 1.00 87.69 633 ARG A C 1
ATOM 5240 O O . ARG A 1 633 ? 2.330 -10.295 27.700 1.00 87.69 633 ARG A O 1
ATOM 5247 N N . GLN A 1 634 ? 3.768 -11.666 26.636 1.00 89.44 634 GLN A N 1
ATOM 5248 C CA . GLN A 1 634 ? 4.712 -10.609 26.253 1.00 89.44 634 GLN A CA 1
ATOM 5249 C C . GLN A 1 634 ? 4.102 -9.662 25.211 1.00 89.44 634 GLN A C 1
ATOM 5251 O O . GLN A 1 634 ? 4.416 -8.476 25.224 1.00 89.44 634 GLN A O 1
ATOM 5256 N N . HIS A 1 635 ? 3.166 -10.156 24.399 1.00 91.25 635 HIS A N 1
ATOM 5257 C CA . HIS A 1 635 ? 2.488 -9.382 23.356 1.00 91.25 635 HIS A CA 1
ATOM 5258 C C . HIS A 1 635 ? 1.164 -8.744 23.801 1.00 91.25 635 HIS A C 1
ATOM 5260 O O . HIS A 1 635 ? 0.501 -8.064 23.021 1.00 91.25 635 HIS A O 1
ATOM 5266 N N . ARG A 1 636 ? 0.783 -8.893 25.079 1.00 92.25 636 ARG A N 1
ATOM 5267 C CA . ARG A 1 636 ? -0.363 -8.196 25.681 1.00 92.25 636 ARG A CA 1
ATOM 5268 C C . ARG A 1 636 ? 0.089 -6.918 26.379 1.00 92.25 636 ARG A C 1
ATOM 5270 O O . ARG A 1 636 ? 0.677 -6.949 27.459 1.00 92.25 636 ARG A O 1
ATOM 5277 N N . ARG A 1 637 ? -0.297 -5.768 25.837 1.00 88.50 637 ARG A N 1
ATOM 5278 C CA . ARG A 1 637 ? -0.037 -4.444 26.409 1.00 88.50 637 ARG A CA 1
ATOM 5279 C C . ARG A 1 637 ? -1.292 -3.895 27.067 1.00 88.50 637 ARG A C 1
ATOM 5281 O O . ARG A 1 637 ? -2.379 -3.905 26.503 1.00 88.50 637 ARG A O 1
ATOM 5288 N N . THR A 1 638 ? -1.157 -3.397 28.292 1.00 87.88 638 THR A N 1
ATOM 5289 C CA . THR A 1 638 ? -2.246 -2.699 28.986 1.00 87.88 638 THR A CA 1
ATOM 5290 C C . THR A 1 638 ? -1.844 -1.259 29.230 1.00 87.88 638 THR A C 1
ATOM 5292 O O . THR A 1 638 ? -0.940 -0.993 30.021 1.00 87.88 638 THR A O 1
ATOM 5295 N N . VAL A 1 639 ? -2.555 -0.323 28.607 1.00 85.88 639 VAL A N 1
ATOM 5296 C CA . VAL A 1 639 ? -2.310 1.109 28.784 1.00 85.88 639 VAL A CA 1
ATOM 5297 C C . VAL A 1 639 ? -3.451 1.716 29.584 1.00 85.88 639 VAL A C 1
ATOM 5299 O O . VAL A 1 639 ? -4.630 1.468 29.335 1.00 85.88 639 VAL A O 1
ATOM 5302 N N . ARG A 1 640 ? -3.092 2.478 30.617 1.00 85.19 640 ARG A N 1
ATOM 5303 C CA . ARG A 1 640 ? -4.039 3.043 31.583 1.00 85.19 640 ARG A CA 1
ATOM 5304 C C . ARG A 1 640 ? -4.015 4.559 31.499 1.00 85.19 640 ARG A C 1
ATOM 5306 O O . ARG A 1 640 ? -2.936 5.133 31.622 1.00 85.19 640 ARG A O 1
ATOM 5313 N N . PHE A 1 641 ? -5.157 5.220 31.354 1.00 80.12 641 PHE A N 1
ATOM 5314 C CA . PHE A 1 641 ? -5.253 6.684 31.328 1.00 80.12 641 PHE A CA 1
ATOM 5315 C C . PHE A 1 641 ? -6.187 7.204 32.413 1.00 80.12 641 PHE A C 1
ATOM 5317 O O . PHE A 1 641 ? -7.170 6.561 32.760 1.00 80.12 641 PHE A O 1
ATOM 5324 N N . ASN A 1 642 ? -5.866 8.389 32.933 1.00 77.31 642 ASN A N 1
ATOM 5325 C CA . ASN A 1 642 ? -6.778 9.164 33.763 1.00 77.31 642 ASN A CA 1
ATOM 5326 C C . ASN A 1 642 ? -7.422 10.230 32.867 1.00 77.31 642 ASN A C 1
ATOM 5328 O O . ASN A 1 642 ? -6.708 11.088 32.345 1.00 77.31 642 ASN A O 1
ATOM 5332 N N . SER A 1 643 ? -8.737 10.158 32.666 1.00 72.12 643 SER A N 1
ATOM 5333 C CA . SER A 1 643 ? -9.451 11.001 31.706 1.00 72.12 643 SER A CA 1
ATOM 5334 C C . SER A 1 643 ? -9.634 12.448 32.176 1.00 72.12 643 SER A C 1
ATOM 5336 O O . SER A 1 643 ? -9.743 13.329 31.326 1.00 72.12 643 SER A O 1
ATOM 5338 N N . ARG A 1 644 ? -9.581 12.746 33.489 1.00 69.56 644 ARG A N 1
ATOM 5339 C CA . ARG A 1 644 ? -9.638 14.138 33.993 1.00 69.56 644 ARG A CA 1
ATOM 5340 C C . ARG A 1 644 ? -8.430 14.962 33.571 1.00 69.56 644 ARG A C 1
ATOM 5342 O O . ARG A 1 644 ? -8.612 16.054 33.052 1.00 69.56 644 ARG A O 1
ATOM 5349 N N . LYS A 1 645 ? -7.218 14.403 33.692 1.00 64.19 645 LYS A N 1
ATOM 5350 C CA . LYS A 1 645 ? -5.988 15.082 33.237 1.00 64.19 645 LYS A CA 1
ATOM 5351 C C . LYS A 1 645 ? -6.051 15.461 31.754 1.00 64.19 645 LYS A C 1
ATOM 5353 O O . LYS A 1 645 ? -5.443 16.434 31.350 1.00 64.19 645 LYS A O 1
ATOM 5358 N N . PHE A 1 646 ? -6.813 14.711 30.961 1.00 61.41 646 PHE A N 1
ATOM 5359 C CA . PHE A 1 646 ? -6.982 14.966 29.535 1.00 61.41 646 PHE A CA 1
ATOM 5360 C C . PHE A 1 646 ? -7.927 16.143 29.232 1.00 61.41 646 PHE A C 1
ATOM 5362 O O . PHE A 1 646 ? -7.740 16.803 28.218 1.00 61.41 646 PHE A O 1
ATOM 5369 N N . LYS A 1 647 ? -8.931 16.420 30.085 1.00 58.03 647 LYS A N 1
ATOM 5370 C CA . LYS A 1 647 ? -9.862 17.552 29.894 1.00 58.03 647 LYS A CA 1
ATOM 5371 C C . LYS A 1 647 ? -9.181 18.899 30.142 1.00 58.03 647 LYS A C 1
ATOM 5373 O O . LYS A 1 647 ? -9.298 19.787 29.307 1.00 58.03 647 LYS A O 1
ATOM 5378 N N . ASP A 1 648 ? -8.416 19.010 31.227 1.00 55.78 648 ASP A N 1
ATOM 5379 C CA . ASP A 1 648 ? -7.699 20.246 31.588 1.00 55.78 648 ASP A CA 1
ATOM 5380 C C . ASP A 1 648 ? -6.616 20.609 30.549 1.00 55.78 648 ASP A C 1
ATOM 5382 O O . ASP A 1 648 ? -6.300 21.775 30.304 1.00 55.78 648 ASP A O 1
ATOM 5386 N N . ASP A 1 649 ? -6.073 19.586 29.889 1.00 51.91 649 ASP A N 1
ATOM 5387 C CA . ASP A 1 649 ? -5.080 19.709 28.827 1.00 51.91 649 ASP A CA 1
ATOM 5388 C C . ASP A 1 649 ? -5.676 19.948 27.436 1.00 51.91 649 ASP A C 1
ATOM 5390 O O . ASP A 1 649 ? -4.925 20.323 26.552 1.00 51.91 649 ASP A O 1
ATOM 5394 N N . ALA A 1 650 ? -6.978 19.732 27.216 1.00 49.47 650 ALA A N 1
ATOM 5395 C CA . ALA A 1 650 ? -7.638 20.065 25.949 1.00 49.47 650 ALA A CA 1
ATOM 5396 C C . ALA A 1 650 ? -7.992 21.562 25.875 1.00 49.47 650 ALA A C 1
ATOM 5398 O O . ALA A 1 650 ? -8.005 22.148 24.795 1.00 49.47 650 ALA A O 1
ATOM 5399 N N . SER A 1 651 ? -8.237 22.199 27.029 1.00 50.56 651 SER A N 1
ATOM 5400 C CA . SER A 1 651 ? -8.465 23.648 27.132 1.00 50.56 651 SER A CA 1
ATOM 5401 C C . SER A 1 651 ? -7.200 24.488 26.939 1.00 50.56 651 SER A C 1
ATOM 5403 O O . SER A 1 651 ? -7.270 25.611 26.444 1.00 50.56 651 SER A O 1
ATOM 5405 N N . ASN A 1 652 ? -6.030 23.949 27.287 1.00 49.81 652 ASN A N 1
ATOM 5406 C CA . ASN A 1 652 ? -4.762 24.477 26.797 1.00 49.81 652 ASN A CA 1
ATOM 5407 C C . ASN A 1 652 ? -4.560 23.863 25.415 1.00 49.81 652 ASN A C 1
ATOM 5409 O O . ASN A 1 652 ? -4.561 22.653 25.330 1.00 49.81 652 ASN A O 1
ATOM 5413 N N . LYS A 1 653 ? -4.350 24.623 24.338 1.00 53.19 653 LYS A N 1
ATOM 5414 C CA . LYS A 1 653 ? -4.150 24.115 22.953 1.00 53.19 653 LYS A CA 1
ATOM 5415 C C . LYS A 1 653 ? -3.012 23.068 22.750 1.00 53.19 653 LYS A C 1
ATOM 5417 O O . LYS A 1 653 ? -2.622 22.784 21.623 1.00 53.19 653 LYS A O 1
ATOM 5422 N N . ASN A 1 654 ? -2.451 22.488 23.811 1.00 49.84 654 ASN A N 1
ATOM 5423 C CA . ASN A 1 654 ? -1.435 21.446 23.817 1.00 49.84 654 ASN A CA 1
ATOM 5424 C C . ASN A 1 654 ? -2.031 20.030 23.668 1.00 49.84 654 ASN A C 1
ATOM 5426 O O . ASN A 1 654 ? -2.129 19.261 24.623 1.00 49.84 654 ASN A O 1
ATOM 5430 N N . ASN A 1 655 ? -2.346 19.700 22.414 1.00 63.84 655 ASN A N 1
ATOM 5431 C CA . ASN A 1 655 ? -2.274 18.398 21.735 1.00 63.84 655 ASN A CA 1
ATOM 5432 C C . ASN A 1 655 ? -2.460 17.136 22.614 1.00 63.84 655 ASN A C 1
ATOM 5434 O O . ASN A 1 655 ? -1.515 16.422 22.967 1.00 63.84 655 ASN A O 1
ATOM 5438 N N . SER A 1 656 ? -3.708 16.843 22.964 1.00 67.31 656 SER A N 1
ATOM 5439 C CA . SER A 1 656 ? -4.093 15.734 23.842 1.00 67.31 656 SER A CA 1
ATOM 5440 C C . SER A 1 656 ? -3.734 14.344 23.267 1.00 67.31 656 SER A C 1
ATOM 5442 O O . SER A 1 656 ? -3.249 13.467 23.993 1.00 67.31 656 SER A O 1
ATOM 5444 N N . LEU A 1 657 ? -3.830 14.175 21.943 1.00 75.31 657 LEU A N 1
ATOM 5445 C CA . LEU A 1 657 ? -3.382 12.980 21.222 1.00 75.31 657 LEU A CA 1
ATOM 5446 C C . LEU A 1 657 ? -1.864 12.771 21.324 1.00 75.31 657 LEU A C 1
ATOM 5448 O O . LEU A 1 657 ? -1.410 11.643 21.509 1.00 75.31 657 LEU A O 1
ATOM 5452 N N . SER A 1 658 ? -1.059 13.836 21.317 1.00 74.38 658 SER A N 1
ATOM 5453 C CA . SER A 1 658 ? 0.395 13.698 21.499 1.00 74.38 658 SER A CA 1
ATOM 5454 C C . SER A 1 658 ? 0.765 13.017 22.820 1.00 74.38 658 SER A C 1
ATOM 5456 O O . SER A 1 658 ? 1.669 12.185 22.858 1.00 74.38 658 SER A O 1
ATOM 5458 N N . LYS A 1 659 ? 0.027 13.282 23.909 1.00 72.94 659 LYS A N 1
ATOM 5459 C CA . LYS A 1 659 ? 0.251 12.623 25.207 1.00 72.94 659 LYS A CA 1
ATOM 5460 C C . LYS A 1 659 ? -0.159 11.150 25.182 1.00 72.94 659 LYS A C 1
ATOM 5462 O O . LYS A 1 659 ? 0.508 10.335 25.822 1.00 72.94 659 LYS A O 1
ATOM 5467 N N . LEU A 1 660 ? -1.225 10.808 24.452 1.00 74.56 660 LEU A N 1
ATOM 5468 C CA . LEU A 1 660 ? -1.645 9.425 24.201 1.00 74.56 660 LEU A CA 1
ATOM 5469 C C . LEU A 1 660 ? -0.507 8.649 23.519 1.00 74.56 660 LEU A C 1
ATOM 5471 O O . LEU A 1 660 ? -0.031 7.661 24.081 1.00 74.56 660 LEU A O 1
ATOM 5475 N N . PHE A 1 661 ? -0.003 9.144 22.384 1.00 78.62 661 PHE A N 1
ATOM 5476 C CA . PHE A 1 661 ? 1.078 8.497 21.627 1.00 78.62 661 PHE A CA 1
ATOM 5477 C C . PHE A 1 661 ? 2.409 8.480 22.377 1.00 78.62 661 PHE A C 1
ATOM 5479 O O . PHE A 1 661 ? 3.068 7.444 22.436 1.00 78.62 661 PHE A O 1
ATOM 5486 N N . ASN A 1 662 ? 2.762 9.566 23.069 1.00 75.00 662 ASN A N 1
ATOM 5487 C CA . ASN A 1 662 ? 3.949 9.590 23.919 1.00 75.00 662 ASN A CA 1
ATOM 5488 C C . ASN A 1 662 ? 3.885 8.526 25.016 1.00 75.00 662 ASN A C 1
ATOM 5490 O O . ASN A 1 662 ? 4.909 7.942 25.346 1.00 75.00 662 ASN A O 1
ATOM 5494 N N . LYS A 1 663 ? 2.704 8.220 25.568 1.00 73.31 663 LYS A N 1
ATOM 5495 C CA . LYS A 1 663 ? 2.561 7.165 26.580 1.00 73.31 663 LYS A CA 1
ATOM 5496 C C . LYS A 1 663 ? 2.712 5.761 26.001 1.00 73.31 663 LYS A C 1
ATOM 5498 O O . LYS A 1 663 ? 3.281 4.899 26.673 1.00 73.31 663 LYS A O 1
ATOM 5503 N N . PHE A 1 664 ? 2.241 5.537 24.776 1.00 71.69 664 PHE A N 1
ATOM 5504 C CA . PHE A 1 664 ? 2.534 4.304 24.048 1.00 71.69 664 PHE A CA 1
ATOM 5505 C C . PHE A 1 664 ? 4.042 4.148 23.837 1.00 71.69 664 PHE A C 1
ATOM 5507 O O . PHE A 1 664 ? 4.596 3.112 24.204 1.00 71.69 664 PHE A O 1
ATOM 5514 N N . ASN A 1 665 ? 4.718 5.221 23.422 1.00 65.00 665 ASN A N 1
ATOM 5515 C CA . ASN A 1 665 ? 6.172 5.250 23.263 1.00 65.00 665 ASN A CA 1
ATOM 5516 C C . ASN A 1 665 ? 6.928 5.117 24.596 1.00 65.00 665 ASN A C 1
ATOM 5518 O O . ASN A 1 665 ? 8.001 4.533 24.627 1.00 65.00 665 ASN A O 1
ATOM 5522 N N . PHE A 1 666 ? 6.388 5.604 25.720 1.00 49.41 666 PHE A N 1
ATOM 5523 C CA . PHE A 1 666 ? 7.047 5.526 27.034 1.00 49.41 666 PHE A CA 1
ATOM 5524 C C . PHE A 1 666 ? 6.946 4.138 27.682 1.00 49.41 666 PHE A C 1
ATOM 5526 O O . PHE A 1 666 ? 7.790 3.772 28.502 1.00 49.41 666 PHE A O 1
ATOM 5533 N N . SER A 1 667 ? 5.948 3.329 27.300 1.00 51.44 667 SER A N 1
ATOM 5534 C CA . SER A 1 667 ? 5.846 1.930 27.750 1.00 51.44 667 SER A CA 1
ATOM 5535 C C . SER A 1 667 ? 7.058 1.071 27.335 1.00 51.44 667 SER A C 1
ATOM 5537 O O . SER A 1 667 ? 7.328 0.049 27.964 1.00 51.44 667 SER A O 1
ATOM 5539 N N . LYS A 1 668 ? 7.860 1.575 26.383 1.00 51.16 668 LYS A N 1
ATOM 5540 C CA . LYS A 1 668 ? 9.179 1.096 25.937 1.00 51.16 668 LYS A CA 1
ATOM 5541 C C . LYS A 1 668 ? 10.197 0.909 27.065 1.00 51.16 668 LYS A C 1
ATOM 5543 O O . LYS A 1 668 ? 11.028 0.014 26.986 1.00 51.16 668 LYS A O 1
ATOM 5548 N N . HIS A 1 669 ? 10.141 1.706 28.136 1.00 45.72 669 HIS A N 1
ATOM 5549 C CA . HIS A 1 669 ? 11.167 1.648 29.188 1.00 45.72 669 HIS A CA 1
ATOM 5550 C C . HIS A 1 669 ? 10.987 0.503 30.197 1.00 45.72 669 HIS A C 1
ATOM 5552 O O . HIS A 1 669 ? 11.913 0.198 30.944 1.00 45.72 669 HIS A O 1
ATOM 5558 N N . LEU A 1 670 ? 9.814 -0.137 30.234 1.00 41.81 670 LEU A N 1
ATOM 5559 C CA . LEU A 1 670 ? 9.510 -1.200 31.200 1.00 41.81 670 LEU A CA 1
ATOM 5560 C C . LEU A 1 670 ? 9.892 -2.603 30.704 1.00 41.81 670 LEU A C 1
ATOM 5562 O O . LEU A 1 670 ? 9.869 -3.547 31.493 1.00 41.81 670 LEU A O 1
ATOM 5566 N N . ILE A 1 671 ? 10.277 -2.748 29.434 1.00 45.75 671 ILE A N 1
ATOM 5567 C CA . ILE A 1 671 ? 10.700 -4.023 28.851 1.00 45.75 671 ILE A CA 1
ATOM 5568 C C . ILE A 1 671 ? 12.177 -3.895 28.489 1.00 45.75 671 ILE A C 1
ATOM 5570 O O . ILE A 1 671 ? 12.559 -3.207 27.553 1.00 45.75 671 ILE A O 1
ATOM 5574 N N . ASN A 1 672 ? 13.021 -4.553 29.277 1.00 40.81 672 ASN A N 1
ATOM 5575 C CA . ASN A 1 672 ? 14.485 -4.481 29.255 1.00 40.81 672 ASN A CA 1
ATOM 5576 C C . ASN A 1 672 ? 15.135 -5.141 28.010 1.00 40.81 672 ASN A C 1
ATOM 5578 O O . ASN A 1 672 ? 16.226 -5.706 28.101 1.00 40.81 672 ASN A O 1
ATOM 5582 N N . LYS A 1 673 ? 14.467 -5.139 26.851 1.00 49.00 673 LYS A N 1
ATOM 5583 C CA . LYS A 1 673 ? 14.964 -5.754 25.617 1.00 49.00 673 LYS A CA 1
ATOM 5584 C C . LYS A 1 673 ? 15.422 -4.697 24.619 1.00 49.00 673 LYS A C 1
ATOM 5586 O O . LYS A 1 673 ? 14.774 -3.677 24.427 1.00 49.00 673 LYS A O 1
ATOM 5591 N N . LYS A 1 674 ? 16.518 -5.019 23.929 1.00 50.16 674 LYS A N 1
ATOM 5592 C CA . LYS A 1 674 ? 17.057 -4.347 22.734 1.00 50.16 674 LYS A CA 1
ATOM 5593 C C . LYS A 1 674 ? 16.117 -4.439 21.507 1.00 50.16 674 LYS A C 1
ATOM 5595 O O . LYS A 1 674 ? 16.610 -4.513 20.387 1.00 50.16 674 LYS A O 1
ATOM 5600 N N . GLU A 1 675 ? 14.806 -4.558 21.703 1.00 51.72 675 GLU A N 1
ATOM 5601 C CA . GLU A 1 675 ? 13.857 -4.697 20.596 1.00 51.72 675 GLU A CA 1
ATOM 5602 C C . GLU A 1 675 ? 13.664 -3.346 19.897 1.00 51.72 675 GLU A C 1
ATOM 5604 O O . GLU A 1 675 ? 13.628 -2.297 20.541 1.00 51.72 675 GLU A O 1
ATOM 5609 N N . GLU A 1 676 ? 13.616 -3.416 18.566 1.00 59.34 676 GLU A N 1
ATOM 5610 C CA . GLU A 1 676 ? 13.394 -2.312 17.631 1.00 59.34 676 GLU A CA 1
ATOM 5611 C C . GLU A 1 676 ? 12.213 -1.429 18.062 1.00 59.34 676 GLU A C 1
ATOM 5613 O O . GLU A 1 676 ? 11.224 -1.906 18.625 1.00 59.34 676 GLU A O 1
ATOM 5618 N N . ASP A 1 677 ? 12.334 -0.130 17.803 1.00 66.56 677 ASP A N 1
ATOM 5619 C CA . ASP A 1 677 ? 11.373 0.889 18.209 1.00 66.56 677 ASP A CA 1
ATOM 5620 C C . ASP A 1 677 ? 9.937 0.542 17.765 1.00 66.56 677 ASP A C 1
ATOM 5622 O O . ASP A 1 677 ? 9.700 0.183 16.616 1.00 66.56 677 ASP A O 1
ATOM 5626 N N . PHE A 1 678 ? 8.961 0.656 18.681 1.00 79.75 678 PHE A N 1
ATOM 5627 C CA . PHE A 1 678 ? 7.531 0.560 18.353 1.00 79.75 678 PHE A CA 1
ATOM 5628 C C . PHE A 1 678 ? 7.138 1.779 17.508 1.00 79.75 678 PHE A C 1
ATOM 5630 O O . PHE A 1 678 ? 6.732 2.814 18.037 1.00 79.75 678 PHE A O 1
ATOM 5637 N N . GLN A 1 679 ? 7.333 1.673 16.200 1.00 88.69 679 GLN A N 1
ATOM 5638 C CA . GLN A 1 679 ? 7.043 2.719 15.231 1.00 88.69 679 GLN A CA 1
ATOM 5639 C C . GLN A 1 679 ? 5.625 2.518 14.702 1.00 88.69 679 GLN A C 1
ATOM 5641 O O . GLN A 1 679 ? 5.354 1.540 14.019 1.00 88.69 679 GLN A O 1
ATOM 5646 N N . MET A 1 680 ? 4.700 3.408 15.062 1.00 91.69 680 MET A N 1
ATOM 5647 C CA . MET A 1 680 ? 3.331 3.365 14.541 1.00 91.69 680 MET A CA 1
ATOM 5648 C C . MET A 1 680 ? 3.279 4.001 13.157 1.00 91.69 680 MET A C 1
ATOM 5650 O O . MET A 1 680 ? 3.635 5.176 13.032 1.00 91.69 680 MET A O 1
ATOM 5654 N N . HIS A 1 681 ? 2.723 3.288 12.182 1.00 93.44 681 HIS A N 1
ATOM 5655 C CA . HIS A 1 681 ? 2.367 3.885 10.903 1.00 93.44 681 HIS A CA 1
ATOM 5656 C C . HIS A 1 681 ? 1.290 4.969 11.092 1.00 93.44 681 HIS A C 1
ATOM 5658 O O . HIS A 1 681 ? 0.501 4.959 12.049 1.00 93.44 681 HIS A O 1
ATOM 5664 N N . VAL A 1 682 ? 1.224 5.916 10.155 1.00 93.06 682 VAL A N 1
ATOM 5665 C CA . VAL A 1 682 ? 0.294 7.055 10.189 1.00 93.06 682 VAL A CA 1
ATOM 5666 C C . VAL A 1 682 ? -1.164 6.609 10.324 1.00 93.06 682 VAL A C 1
ATOM 5668 O O . VAL A 1 682 ? -1.914 7.186 11.118 1.00 93.06 682 VAL A O 1
ATOM 5671 N N . ILE A 1 683 ? -1.567 5.552 9.609 1.00 95.31 683 ILE A N 1
ATOM 5672 C CA . ILE A 1 683 ? -2.946 5.047 9.677 1.00 95.31 683 ILE A CA 1
ATOM 5673 C C . ILE A 1 683 ? -3.281 4.480 11.059 1.00 95.31 683 ILE A C 1
ATOM 5675 O O . ILE A 1 683 ? -4.366 4.734 11.584 1.00 95.31 683 ILE A O 1
ATOM 5679 N N . LEU A 1 684 ? -2.326 3.803 11.709 1.00 95.44 684 LEU A N 1
ATOM 5680 C CA . LEU A 1 684 ? -2.511 3.282 13.059 1.00 95.44 684 LEU A CA 1
ATOM 5681 C C . LEU A 1 684 ? -2.727 4.424 14.053 1.00 95.44 684 LEU A C 1
ATOM 5683 O O . LEU A 1 684 ? -3.577 4.306 14.933 1.00 95.44 684 LEU A O 1
ATOM 5687 N N . LYS A 1 685 ? -2.033 5.559 13.901 1.00 94.00 685 LYS A N 1
ATOM 5688 C CA . LYS A 1 685 ? -2.265 6.734 14.757 1.00 94.00 685 LYS A CA 1
ATOM 5689 C C . LYS A 1 685 ? -3.701 7.237 14.634 1.00 94.00 685 LYS A C 1
ATOM 5691 O O . LYS A 1 685 ? -4.356 7.455 15.652 1.00 94.00 685 LYS A O 1
ATOM 5696 N N . VAL A 1 686 ? -4.227 7.364 13.416 1.00 94.25 686 VAL A N 1
ATOM 5697 C CA . VAL A 1 686 ? -5.630 7.758 13.207 1.00 94.25 686 VAL A CA 1
ATOM 5698 C C . VAL A 1 686 ? -6.581 6.748 13.846 1.00 94.25 686 VAL A C 1
ATOM 5700 O O . VAL A 1 686 ? -7.427 7.128 14.658 1.00 94.25 686 VAL A O 1
ATOM 5703 N N . MET A 1 687 ? -6.396 5.460 13.560 1.00 95.88 687 MET A N 1
ATOM 5704 C CA . MET A 1 687 ? -7.261 4.392 14.063 1.00 95.88 687 MET A CA 1
ATOM 5705 C C . MET A 1 687 ? -7.221 4.272 15.592 1.00 95.88 687 MET A C 1
ATOM 5707 O O . MET A 1 687 ? -8.264 4.125 16.231 1.00 95.88 687 MET A O 1
ATOM 5711 N N . MET A 1 688 ? -6.050 4.403 16.216 1.00 93.25 688 MET A N 1
ATOM 5712 C CA . MET A 1 688 ? -5.914 4.416 17.675 1.00 93.25 688 MET A CA 1
ATOM 5713 C C . MET A 1 688 ? -6.512 5.671 18.307 1.00 93.25 688 MET A C 1
ATOM 5715 O O . MET A 1 688 ? -7.095 5.577 19.388 1.00 93.25 688 MET A O 1
ATOM 5719 N N . GLY A 1 689 ? -6.386 6.832 17.657 1.00 91.38 689 GLY A N 1
ATOM 5720 C CA . GLY A 1 689 ? -7.032 8.070 18.090 1.00 91.38 689 GLY A CA 1
ATOM 5721 C C . GLY A 1 689 ? -8.554 7.922 18.124 1.00 91.38 689 GLY A C 1
ATOM 5722 O O . GLY A 1 689 ? -9.175 8.194 19.151 1.00 91.38 689 GLY A O 1
ATOM 5723 N N . LEU A 1 690 ? -9.142 7.397 17.044 1.00 92.06 690 LEU A N 1
ATOM 5724 C CA . LEU A 1 690 ? -10.579 7.119 16.944 1.00 92.06 690 LEU A CA 1
ATOM 5725 C C . LEU A 1 690 ? -11.043 6.097 17.992 1.00 92.06 690 LEU A C 1
ATOM 5727 O O . LEU A 1 690 ? -12.028 6.332 18.691 1.00 92.06 690 LEU A O 1
ATOM 5731 N N . TYR A 1 691 ? -10.296 5.005 18.178 1.00 92.19 691 TYR A N 1
ATOM 5732 C CA . TYR A 1 691 ? -10.592 4.005 19.209 1.00 92.19 691 TYR A CA 1
ATOM 5733 C C . TYR A 1 691 ? -10.516 4.579 20.629 1.00 92.19 691 TYR A C 1
ATOM 5735 O O . TYR A 1 691 ? -11.370 4.293 21.472 1.00 92.19 691 TYR A O 1
ATOM 5743 N N . PHE A 1 692 ? -9.512 5.414 20.910 1.00 88.50 692 PHE A N 1
ATOM 5744 C CA . PHE A 1 692 ? -9.376 6.082 22.201 1.00 88.50 692 PHE A CA 1
ATOM 5745 C C . PHE A 1 692 ? -10.572 6.993 22.490 1.00 88.50 692 PHE A C 1
ATOM 5747 O O . PHE A 1 692 ? -11.130 6.922 23.588 1.00 88.50 692 PHE A O 1
ATOM 5754 N N . LEU A 1 693 ? -10.987 7.809 21.515 1.00 84.44 693 LEU A N 1
ATOM 5755 C CA . LEU A 1 693 ? -12.161 8.669 21.662 1.00 84.44 693 LEU A CA 1
ATOM 5756 C C . LEU A 1 693 ? -13.429 7.829 21.880 1.00 84.44 693 LEU A C 1
ATOM 5758 O O . LEU A 1 693 ? -14.145 8.067 22.848 1.00 84.44 693 LEU A O 1
ATOM 5762 N N . GLN A 1 694 ? -13.624 6.755 21.106 1.00 86.44 694 GLN A N 1
ATOM 5763 C CA . GLN A 1 694 ? -14.756 5.832 21.270 1.00 86.44 694 GLN A CA 1
ATOM 5764 C C . GLN A 1 694 ? -14.830 5.218 22.677 1.00 86.44 694 GLN A C 1
ATOM 5766 O O . GLN A 1 694 ? -15.921 5.009 23.214 1.00 86.44 694 GLN A O 1
ATOM 5771 N N . LYS A 1 695 ? -13.681 4.878 23.278 1.00 85.50 695 LYS A N 1
ATOM 5772 C CA . LYS A 1 695 ? -13.616 4.328 24.639 1.00 85.50 695 LYS A CA 1
ATOM 5773 C C . LYS A 1 695 ? -13.857 5.382 25.715 1.00 85.50 695 LYS A C 1
ATOM 5775 O O . LYS A 1 695 ? -14.295 5.007 26.792 1.00 85.50 695 LYS A O 1
ATOM 5780 N N . LYS A 1 696 ? -13.558 6.659 25.461 1.00 77.94 696 LYS A N 1
ATOM 5781 C CA . LYS A 1 696 ? -13.690 7.755 26.439 1.00 77.94 696 LYS A CA 1
ATOM 5782 C C . LYS A 1 696 ? -15.146 8.035 26.827 1.00 77.94 696 LYS A C 1
ATOM 5784 O O . LYS A 1 696 ? -15.385 8.534 27.923 1.00 77.94 696 LYS A O 1
ATOM 5789 N N . GLU A 1 697 ? -16.088 7.736 25.940 1.00 66.88 697 GLU A N 1
ATOM 5790 C CA . GLU A 1 697 ? -17.525 7.978 26.144 1.00 66.88 697 GLU A CA 1
ATOM 5791 C C . GLU A 1 697 ? -18.241 6.885 26.925 1.00 66.88 697 GLU A C 1
ATOM 5793 O O . GLU A 1 697 ? -19.267 7.155 27.546 1.00 66.88 697 GLU A O 1
ATOM 5798 N N . LYS A 1 698 ? -17.721 5.657 26.855 1.00 64.62 698 LYS A N 1
ATOM 5799 C CA . LYS A 1 698 ? -18.229 4.516 27.619 1.00 64.62 698 LYS A CA 1
ATOM 5800 C C . LYS A 1 698 ? -17.757 4.634 29.064 1.00 64.62 698 LYS A C 1
ATOM 5802 O O . LYS A 1 698 ? -18.598 4.432 29.969 1.00 64.62 698 LYS A O 1
#

Radius of gyration: 30.66 Å; chains: 1; bounding box: 79×78×101 Å

Foldseek 3Di:
DQCLCVLPPQVNLQVLLLVVCCPPQQNHKGFLWFDHLFFEAEFEDEDPPPPDAAFFDQLCWPLVLLCLQQVQLDAALVSLLVSLLVCCVVPVGTAHDPFPCPDCVLVDDRSVLRSLLSSLLSQLLQLQWWAKADEAPVVLLVVLVLLLVLLCVLLPPVVNPLAPPQSDSPDDSQWDWDADPRHIMITRTGDAHNSSQVSVQVFWKWFQDPPDPQQHTYTDTDPPPPPPDPGIDGVCLLSNNDPDPNSVNNSRNGGRDLPDDDHFFKFWFFQAWDWDCPDPVDNRYTYIYGYTYIYTPSSQSSQQDLPSLSHSSQQDDDPHHGNSVSSVVLLLQQLVLCCVQPVDPPPPPVVVVVVVPVVVDSPVVSVVSSVNNSVSVNSSSSRHSHGAGEKEAEWEAEPVGWTKKFQFFPSDVPHRAIGGNFIGTAGAQDPSTPQLVVDDPLPGGPAHSPDPDIGHCQVVRQSRNCQQQVANAFPDGKRWRGKMKTWRNLVSVPVPDPDDDSVSSSDSHGTDMYMYGYTYTYGHHHLVVRQVCRVVHNVNNGGVHMATEHEAEAQDVVSVVVVVVVVVVVCCVVVVVVVVLVVVVVVLVVVLVVVVVPPCPPPCDPVNVVSVVVSVVVCVVVVVVCVVCVVSVVRYHYDYYHVVVLVVVVVVVPSSLVVVVVSVQVVVVVDPDPDDGNHHDSNRSSNVSSVVSVVSVD